Protein AF-0000000077139691 (afdb_homodimer)

Structure (mmCIF, N/CA/C/O backbone):
data_AF-0000000077139691-model_v1
#
loop_
_entity.id
_entity.type
_entity.pdbx_description
1 polymer 'Putative HTH-type transcriptional regulator, TetR family'
#
loop_
_atom_site.group_PDB
_atom_site.id
_atom_site.type_symbol
_atom_site.label_atom_id
_atom_site.label_alt_id
_atom_site.label_comp_id
_atom_site.label_asym_id
_atom_site.label_entity_id
_atom_site.label_seq_id
_atom_site.pdbx_PDB_ins_code
_atom_site.Cartn_x
_atom_site.Cartn_y
_atom_site.Cartn_z
_atom_site.occupancy
_atom_site.B_iso_or_equiv
_atom_site.auth_seq_id
_atom_site.auth_comp_id
_atom_site.auth_asym_id
_atom_site.auth_atom_id
_atom_site.pdbx_PDB_model_num
ATOM 1 N N . MET A 1 1 ? 83.125 44.219 -7.777 1 30.16 1 MET A N 1
ATOM 2 C CA . MET A 1 1 ? 81.688 44.406 -7.84 1 30.16 1 MET A CA 1
ATOM 3 C C . MET A 1 1 ? 81 43.281 -8.602 1 30.16 1 MET A C 1
ATOM 5 O O . MET A 1 1 ? 80.75 43.375 -9.805 1 30.16 1 MET A O 1
ATOM 9 N N . GLU A 1 2 ? 81.25 42 -8.273 1 33.84 2 GLU A N 1
ATOM 10 C CA . GLU A 1 2 ? 80.812 40.781 -8.922 1 33.84 2 GLU A CA 1
ATOM 11 C C . GLU A 1 2 ? 79.312 40.625 -8.828 1 33.84 2 GLU A C 1
ATOM 13 O O . GLU A 1 2 ? 78.75 40.75 -7.746 1 33.84 2 GLU A O 1
ATOM 18 N N . LYS A 1 3 ? 78.625 40.875 -9.93 1 38.94 3 LYS A N 1
ATOM 19 C CA . LYS A 1 3 ? 77.188 40.75 -10.133 1 38.94 3 LYS A CA 1
ATOM 20 C C . LYS A 1 3 ? 76.688 39.375 -9.711 1 38.94 3 LYS A C 1
ATOM 22 O O . LYS A 1 3 ? 77.125 38.344 -10.258 1 38.94 3 LYS A O 1
ATOM 27 N N . LYS A 1 4 ? 76.312 39.188 -8.484 1 38.56 4 LYS A N 1
ATOM 28 C CA . LYS A 1 4 ? 75.688 37.969 -7.996 1 38.56 4 LYS A CA 1
ATOM 29 C C . LYS A 1 4 ? 74.5 37.594 -8.906 1 38.56 4 LYS A C 1
ATOM 31 O O . LYS A 1 4 ? 73.562 38.375 -9.148 1 38.56 4 LYS A O 1
ATOM 36 N N . LYS A 1 5 ? 74.688 36.594 -9.75 1 39.34 5 LYS A N 1
ATOM 37 C CA . LYS A 1 5 ? 73.688 35.906 -10.578 1 39.34 5 LYS A CA 1
ATOM 38 C C . LYS A 1 5 ? 72.5 35.5 -9.75 1 39.34 5 LYS A C 1
ATOM 40 O O . LYS A 1 5 ? 72.625 34.781 -8.742 1 39.34 5 LYS A O 1
ATOM 45 N N . ARG A 1 6 ? 71.438 36.344 -9.75 1 39 6 ARG A N 1
ATOM 46 C CA . ARG A 1 6 ? 70.125 35.969 -9.18 1 39 6 ARG A CA 1
ATOM 47 C C . ARG A 1 6 ? 69.688 34.594 -9.672 1 39 6 ARG A C 1
ATOM 49 O O . ARG A 1 6 ? 69.5 34.406 -10.875 1 39 6 ARG A O 1
ATOM 56 N N . VAL A 1 7 ? 70.188 33.469 -9.094 1 42.66 7 VAL A N 1
ATOM 57 C CA . VAL A 1 7 ? 69.625 32.156 -9.406 1 42.66 7 VAL A CA 1
ATOM 58 C C . VAL A 1 7 ? 68.125 32.188 -9.352 1 42.66 7 VAL A C 1
ATOM 60 O O . VAL A 1 7 ? 67.5 32.562 -8.336 1 42.66 7 VAL A O 1
ATOM 63 N N . THR A 1 8 ? 67.438 32.469 -10.5 1 39.28 8 THR A N 1
ATOM 64 C CA . THR A 1 8 ? 66 32.344 -10.617 1 39.28 8 THR A CA 1
ATOM 65 C C . THR A 1 8 ? 65.5 31.016 -10.07 1 39.28 8 THR A C 1
ATOM 67 O O . THR A 1 8 ? 65.938 29.953 -10.523 1 39.28 8 THR A O 1
ATOM 70 N N . VAL A 1 9 ? 65.25 30.875 -8.781 1 44.97 9 VAL A N 1
ATOM 71 C CA . VAL A 1 9 ? 64.625 29.656 -8.242 1 44.97 9 VAL A CA 1
ATOM 72 C C . VAL A 1 9 ? 63.406 29.281 -9.078 1 44.97 9 VAL A C 1
ATOM 74 O O . VAL A 1 9 ? 62.562 30.125 -9.359 1 44.97 9 VAL A O 1
ATOM 77 N N . PRO A 1 10 ? 63.562 28.281 -10 1 41.09 10 PRO A N 1
ATOM 78 C CA . PRO A 1 10 ? 62.375 27.906 -10.781 1 41.09 10 PRO A CA 1
ATOM 79 C C . PRO A 1 10 ? 61.125 27.766 -9.938 1 41.09 10 PRO A C 1
ATOM 81 O O . PRO A 1 10 ? 61.219 27.375 -8.766 1 41.09 10 PRO A O 1
ATOM 84 N N . LYS A 1 11 ? 60.125 28.594 -10.141 1 46 11 LYS A N 1
ATOM 85 C CA . LYS A 1 11 ? 58.781 28.5 -9.539 1 46 11 LYS A CA 1
ATOM 86 C C . LYS A 1 11 ? 58.312 27.047 -9.508 1 46 11 LYS A C 1
ATOM 88 O O . LYS A 1 11 ? 58.344 26.344 -10.523 1 46 11 LYS A O 1
ATOM 93 N N . LYS A 1 12 ? 58.344 26.422 -8.375 1 42.91 12 LYS A N 1
ATOM 94 C CA . LYS A 1 12 ? 57.781 25.094 -8.164 1 42.91 12 LYS A CA 1
ATOM 95 C C . LYS A 1 12 ? 56.469 24.922 -8.938 1 42.91 12 LYS A C 1
ATOM 97 O O . LYS A 1 12 ? 55.625 25.797 -8.898 1 42.91 12 LYS A O 1
ATOM 102 N N . ALA A 1 13 ? 56.406 24.109 -9.953 1 43.88 13 ALA A N 1
ATOM 103 C CA . ALA A 1 13 ? 55.219 23.75 -10.734 1 43.88 13 ALA A CA 1
ATOM 104 C C . ALA A 1 13 ? 54.062 23.438 -9.82 1 43.88 13 ALA A C 1
ATOM 106 O O . ALA A 1 13 ? 54.25 22.922 -8.711 1 43.88 13 ALA A O 1
ATOM 107 N N . PRO A 1 14 ? 52.938 24.219 -9.859 1 41.66 14 PRO A N 1
ATOM 108 C CA . PRO A 1 14 ? 51.781 23.875 -9.031 1 41.66 14 PRO A CA 1
ATOM 109 C C . PRO A 1 14 ? 51.469 22.375 -9.008 1 41.66 14 PRO A C 1
ATOM 111 O O . PRO A 1 14 ? 51.656 21.703 -10.016 1 41.66 14 PRO A O 1
ATOM 114 N N . GLN A 1 15 ? 51.844 21.625 -7.945 1 44.5 15 GLN A N 1
ATOM 115 C CA . GLN A 1 15 ? 51.469 20.219 -7.777 1 44.5 15 GLN A CA 1
ATOM 116 C C . GLN A 1 15 ? 50.031 19.969 -8.25 1 44.5 15 GLN A C 1
ATOM 118 O O . GLN A 1 15 ? 49.188 20.859 -8.188 1 44.5 15 GLN A O 1
ATOM 123 N N . PRO A 1 16 ? 49.812 19.125 -9.25 1 43.75 16 PRO A N 1
ATOM 124 C CA . PRO A 1 16 ? 48.469 18.812 -9.734 1 43.75 16 PRO A CA 1
ATOM 125 C C . PRO A 1 16 ? 47.469 18.688 -8.602 1 43.75 16 PRO A C 1
ATOM 127 O O . PRO A 1 16 ? 47.844 18.344 -7.473 1 43.75 16 PRO A O 1
ATOM 130 N N . PRO A 1 17 ? 46.406 19.438 -8.602 1 43.22 17 PRO A N 1
ATOM 131 C CA . PRO A 1 17 ? 45.375 19.312 -7.559 1 43.22 17 PRO A CA 1
ATOM 132 C C . PRO A 1 17 ? 45.156 17.875 -7.113 1 43.22 17 PRO A C 1
ATOM 134 O O . PRO A 1 17 ? 45.375 16.938 -7.895 1 43.22 17 PRO A O 1
ATOM 137 N N . VAL A 1 18 ? 45.469 17.531 -5.875 1 41.06 18 VAL A N 1
ATOM 138 C CA . VAL A 1 18 ? 45.125 16.266 -5.227 1 41.06 18 VAL A CA 1
ATOM 139 C C . VAL A 1 18 ? 43.844 15.703 -5.832 1 41.06 18 VAL A C 1
ATOM 141 O O . VAL A 1 18 ? 42.906 16.453 -6.113 1 41.06 18 VAL A O 1
ATOM 144 N N . MET A 1 19 ? 43.906 14.695 -6.641 1 40.56 19 MET A N 1
ATOM 145 C CA . MET A 1 19 ? 42.781 13.93 -7.133 1 40.56 19 MET A CA 1
ATOM 146 C C . MET A 1 19 ? 41.656 13.914 -6.113 1 40.56 19 MET A C 1
ATOM 148 O O . MET A 1 19 ? 41.906 13.859 -4.906 1 40.56 19 MET A O 1
ATOM 152 N N . GLY A 1 20 ? 40.594 14.57 -6.324 1 41.22 20 GLY A N 1
ATOM 153 C CA . GLY A 1 20 ? 39.375 14.539 -5.516 1 41.22 20 GLY A CA 1
ATOM 154 C C . GLY A 1 20 ? 39.188 13.234 -4.77 1 41.22 20 GLY A C 1
ATOM 155 O O . GLY A 1 20 ? 39.5 12.164 -5.293 1 41.22 20 GLY A O 1
ATOM 156 N N . ARG A 1 21 ? 39.406 13.141 -3.469 1 46.78 21 ARG A N 1
ATOM 157 C CA . ARG A 1 21 ? 39.188 11.984 -2.609 1 46.78 21 ARG A CA 1
ATOM 158 C C . ARG A 1 21 ? 38.062 11.102 -3.156 1 46.78 21 ARG A C 1
ATOM 160 O O . ARG A 1 21 ? 36.938 11.578 -3.391 1 46.78 21 ARG A O 1
ATOM 167 N N . LYS A 1 22 ? 38.375 10.078 -3.861 1 48.34 22 LYS A N 1
ATOM 168 C CA . LYS A 1 22 ? 37.469 9.055 -4.328 1 48.34 22 LYS A CA 1
ATOM 169 C C . LYS A 1 22 ? 36.375 8.758 -3.279 1 48.34 22 LYS A C 1
ATOM 171 O O . LYS A 1 22 ? 36.656 8.766 -2.078 1 48.34 22 LYS A O 1
ATOM 176 N N . ARG A 1 23 ? 35.125 8.797 -3.623 1 60.03 23 ARG A N 1
ATOM 177 C CA . ARG A 1 23 ? 33.969 8.5 -2.805 1 60.03 23 ARG A CA 1
ATOM 178 C C . ARG A 1 23 ? 34.188 7.23 -1.984 1 60.03 23 ARG A C 1
ATOM 180 O O . ARG A 1 23 ? 34.5 6.172 -2.535 1 60.03 23 ARG A O 1
ATOM 187 N N . ASP A 1 24 ? 34.469 7.266 -0.656 1 66.25 24 ASP A N 1
ATOM 188 C CA . ASP A 1 24 ? 34.625 6.16 0.283 1 66.25 24 ASP A CA 1
ATOM 189 C C . ASP A 1 24 ? 33.281 5.469 0.539 1 66.25 24 ASP A C 1
ATOM 191 O O . ASP A 1 24 ? 32.406 6.051 1.155 1 66.25 24 ASP A O 1
ATOM 195 N N . PRO A 1 25 ? 32.969 4.277 -0.064 1 72.44 25 PRO A N 1
ATOM 196 C CA . PRO A 1 25 ? 31.719 3.537 0.136 1 72.44 25 PRO A CA 1
ATOM 197 C C . PRO A 1 25 ? 31.422 3.287 1.61 1 72.44 25 PRO A C 1
ATOM 199 O O . PRO A 1 25 ? 30.25 3.168 1.989 1 72.44 25 PRO A O 1
ATOM 202 N N . SER A 1 26 ? 32.375 3.287 2.355 1 85.5 26 SER A N 1
ATOM 203 C CA . SER A 1 26 ? 32.156 3.072 3.781 1 85.5 26 SER A CA 1
ATOM 204 C C . SER A 1 26 ? 31.422 4.254 4.414 1 85.5 26 SER A C 1
ATOM 206 O O . SER A 1 26 ? 30.547 4.07 5.258 1 85.5 26 SER A O 1
ATOM 208 N N . LEU A 1 27 ? 31.703 5.441 3.91 1 92.38 27 LEU A N 1
ATOM 209 C CA . LEU A 1 27 ? 31.062 6.629 4.453 1 92.38 27 LEU A CA 1
ATOM 210 C C . LEU A 1 27 ? 29.594 6.68 4.043 1 92.38 27 LEU A C 1
ATOM 212 O O . LEU A 1 27 ? 28.734 7.082 4.832 1 92.38 27 LEU A O 1
ATOM 216 N N . ASP A 1 28 ? 29.328 6.223 2.846 1 95.62 28 ASP A N 1
ATOM 217 C CA . ASP A 1 28 ? 27.938 6.191 2.385 1 95.62 28 ASP A CA 1
ATOM 218 C C . ASP A 1 28 ? 27.078 5.324 3.297 1 95.62 28 ASP A C 1
ATOM 220 O O . ASP A 1 28 ? 26 5.742 3.725 1 95.62 28 ASP A O 1
ATOM 224 N N . ALA A 1 29 ? 27.609 4.191 3.607 1 95.62 29 ALA A N 1
ATOM 225 C CA . ALA A 1 29 ? 26.875 3.27 4.469 1 95.62 29 ALA A CA 1
ATOM 226 C C . ALA A 1 29 ? 26.656 3.873 5.852 1 95.62 29 ALA A C 1
ATOM 228 O O . ALA A 1 29 ? 25.578 3.721 6.434 1 95.62 29 ALA A O 1
ATOM 229 N N . LEU A 1 30 ? 27.594 4.559 6.332 1 96.44 30 LEU A N 1
ATOM 230 C CA . LEU A 1 30 ? 27.484 5.191 7.641 1 96.44 30 LEU A CA 1
ATOM 231 C C . LEU A 1 30 ? 26.406 6.273 7.633 1 96.44 30 LEU A C 1
ATOM 233 O O . LEU A 1 30 ? 25.609 6.363 8.562 1 96.44 30 LEU A O 1
ATOM 237 N N . ILE A 1 31 ? 26.375 7.023 6.574 1 97.5 31 ILE A N 1
ATOM 238 C CA . ILE A 1 31 ? 25.422 8.117 6.453 1 97.5 31 ILE A CA 1
ATOM 239 C C . ILE A 1 31 ? 24.016 7.543 6.289 1 97.5 31 ILE A C 1
ATOM 241 O O . ILE A 1 31 ? 23.062 8.008 6.93 1 97.5 31 ILE A O 1
ATOM 245 N N . LEU A 1 32 ? 23.922 6.555 5.488 1 97.81 32 LEU A N 1
ATOM 246 C CA . LEU A 1 32 ? 22.625 5.938 5.246 1 97.81 32 LEU A CA 1
ATOM 247 C C . LEU A 1 32 ? 22.094 5.277 6.516 1 97.81 32 LEU A C 1
ATOM 249 O O . LEU A 1 32 ? 20.906 5.414 6.844 1 97.81 32 LEU A O 1
ATOM 253 N N . ASN A 1 33 ? 22.953 4.586 7.242 1 96.69 33 ASN A N 1
ATOM 254 C CA . ASN A 1 33 ? 22.547 3.967 8.5 1 96.69 33 ASN A CA 1
ATOM 255 C C . ASN A 1 33 ? 22.125 5.008 9.523 1 96.69 33 ASN A C 1
ATOM 257 O O . ASN A 1 33 ? 21.109 4.848 10.195 1 96.69 33 ASN A O 1
ATOM 261 N N . ALA A 1 34 ? 22.844 6.074 9.625 1 97.69 34 ALA A N 1
ATOM 262 C CA . ALA A 1 34 ? 22.516 7.164 10.539 1 97.69 34 ALA A CA 1
ATOM 263 C C . ALA A 1 34 ? 21.172 7.797 10.164 1 97.69 34 ALA A C 1
ATOM 265 O O . ALA A 1 34 ? 20.391 8.172 11.039 1 97.69 34 ALA A O 1
ATOM 266 N N . THR A 1 35 ? 20.938 7.949 8.906 1 98.12 35 THR A N 1
ATOM 267 C CA . THR A 1 35 ? 19.688 8.5 8.414 1 98.12 35 THR A CA 1
ATOM 268 C C . THR A 1 35 ? 18.5 7.637 8.875 1 98.12 35 THR A C 1
ATOM 270 O O . THR A 1 35 ? 17.516 8.156 9.383 1 98.12 35 THR A O 1
ATOM 273 N N . LEU A 1 36 ? 18.656 6.328 8.758 1 97.19 36 LEU A N 1
ATOM 274 C CA . LEU A 1 36 ? 17.594 5.414 9.172 1 97.19 36 LEU A CA 1
ATOM 275 C C . LEU A 1 36 ? 17.359 5.508 10.68 1 97.19 36 LEU A C 1
ATOM 277 O O . LEU A 1 36 ? 16.219 5.512 11.133 1 97.19 36 LEU A O 1
ATOM 281 N N . GLU A 1 37 ? 18.391 5.59 11.43 1 96.44 37 GLU A N 1
ATOM 282 C CA . GLU A 1 37 ? 18.281 5.727 12.883 1 96.44 37 GLU A CA 1
ATOM 283 C C . GLU A 1 37 ? 17.562 7.016 13.266 1 96.44 37 GLU A C 1
ATOM 285 O O . GLU A 1 37 ? 16.688 7.012 14.125 1 96.44 37 GLU A O 1
ATOM 290 N N . MET A 1 38 ? 17.891 8.078 12.617 1 97 38 MET A N 1
ATOM 291 C CA . MET A 1 38 ? 17.297 9.367 12.93 1 97 38 MET A CA 1
ATOM 292 C C . MET A 1 38 ? 15.836 9.422 12.477 1 97 38 MET A C 1
ATOM 294 O O . MET A 1 38 ? 15 10.07 13.117 1 97 38 MET A O 1
ATOM 298 N N . LEU A 1 39 ? 15.562 8.797 11.375 1 96.31 39 LEU A N 1
ATOM 299 C CA . LEU A 1 39 ? 14.172 8.688 10.945 1 96.31 39 LEU A CA 1
ATOM 300 C C . LEU A 1 39 ? 13.328 7.992 12 1 96.31 39 LEU A C 1
ATOM 302 O O . LEU A 1 39 ? 12.219 8.43 12.305 1 96.31 39 LEU A O 1
ATOM 306 N N . ALA A 1 40 ? 13.875 6.945 12.547 1 93.88 40 ALA A N 1
ATOM 307 C CA . ALA A 1 40 ? 13.156 6.16 13.555 1 93.88 40 ALA A CA 1
ATOM 308 C C . ALA A 1 40 ? 12.984 6.945 14.844 1 93.88 40 ALA A C 1
ATOM 310 O O . ALA A 1 40 ? 11.969 6.812 15.531 1 93.88 40 ALA A O 1
ATOM 311 N N . GLU A 1 41 ? 13.891 7.773 15.141 1 93.38 41 GLU A N 1
ATOM 312 C CA . GLU A 1 41 ? 13.914 8.461 16.438 1 93.38 41 GLU A CA 1
ATOM 313 C C . GLU A 1 41 ? 13.227 9.82 16.344 1 93.38 41 GLU A C 1
ATOM 315 O O . GLU A 1 41 ? 12.398 10.148 17.188 1 93.38 41 GLU A O 1
ATOM 320 N N . GLU A 1 42 ? 13.602 10.625 15.25 1 94.38 42 GLU A N 1
ATOM 321 C CA . GLU A 1 42 ? 13.18 12.016 15.172 1 94.38 42 GLU A CA 1
ATOM 322 C C . GLU A 1 42 ? 12.211 12.234 14.016 1 94.38 42 GLU A C 1
ATOM 324 O O . GLU A 1 42 ? 11.492 13.242 13.977 1 94.38 42 GLU A O 1
ATOM 329 N N . GLY A 1 43 ? 12.227 11.352 13.141 1 95.19 43 GLY A N 1
ATOM 330 C CA . GLY A 1 43 ? 11.391 11.516 11.961 1 95.19 43 GLY A CA 1
ATOM 331 C C . GLY A 1 43 ? 11.992 12.445 10.93 1 95.19 43 GLY A C 1
ATOM 332 O O . GLY A 1 43 ? 12.914 13.203 11.234 1 95.19 43 GLY A O 1
ATOM 333 N N . PHE A 1 44 ? 11.508 12.367 9.758 1 96.75 44 PHE A N 1
ATOM 334 C CA . PHE A 1 44 ? 11.93 13.18 8.625 1 96.75 44 PHE A CA 1
ATOM 335 C C . PHE A 1 44 ? 11.852 14.664 8.953 1 96.75 44 PHE A C 1
ATOM 337 O O . PHE A 1 44 ? 12.742 15.438 8.602 1 96.75 44 PHE A O 1
ATOM 344 N N . ASP A 1 45 ? 10.875 15.055 9.602 1 94.5 45 ASP A N 1
ATOM 345 C CA . ASP A 1 45 ? 10.641 16.469 9.883 1 94.5 45 ASP A CA 1
ATOM 346 C C . ASP A 1 45 ? 11.602 16.969 10.961 1 94.5 45 ASP A C 1
ATOM 348 O O . ASP A 1 45 ? 11.969 18.156 10.961 1 94.5 45 ASP A O 1
ATOM 352 N N . GLY A 1 46 ? 12.008 16.125 11.805 1 95.5 46 GLY A N 1
ATOM 353 C CA . GLY A 1 46 ? 12.852 16.531 12.922 1 95.5 46 GLY A CA 1
ATOM 354 C C . GLY A 1 46 ? 14.336 16.406 12.633 1 95.5 46 GLY A C 1
ATOM 355 O O . GLY A 1 46 ? 15.164 16.969 13.344 1 95.5 46 GLY A O 1
ATOM 356 N N . MET A 1 47 ? 14.625 15.719 11.617 1 97 47 MET A N 1
ATOM 357 C CA . MET A 1 47 ? 16.031 15.484 11.328 1 97 47 MET A CA 1
ATOM 358 C C . MET A 1 47 ? 16.516 16.438 10.234 1 97 47 MET A C 1
ATOM 360 O O . MET A 1 47 ? 15.727 16.922 9.43 1 97 47 MET A O 1
ATOM 364 N N . THR A 1 48 ? 17.875 16.688 10.266 1 96.75 48 THR A N 1
ATOM 365 C CA . THR A 1 48 ? 18.5 17.469 9.211 1 96.75 48 THR A CA 1
ATOM 366 C C . THR A 1 48 ? 19.766 16.781 8.711 1 96.75 48 THR A C 1
ATOM 368 O O . THR A 1 48 ? 20.344 15.938 9.398 1 96.75 48 THR A O 1
ATOM 371 N N . MET A 1 49 ? 20.125 17.188 7.523 1 97 49 MET A N 1
ATOM 372 C CA . MET A 1 49 ? 21.359 16.625 6.965 1 97 49 MET A CA 1
ATOM 373 C C . MET A 1 49 ? 22.578 17.031 7.789 1 97 49 MET A C 1
ATOM 375 O O . MET A 1 49 ? 23.531 16.266 7.918 1 97 49 MET A O 1
ATOM 379 N N . ASP A 1 50 ? 22.531 18.188 8.422 1 96.62 50 ASP A N 1
ATOM 380 C CA . ASP A 1 50 ? 23.625 18.641 9.289 1 96.62 50 ASP A CA 1
ATOM 381 C C . ASP A 1 50 ? 23.75 17.734 10.516 1 96.62 50 ASP A C 1
ATOM 383 O O . ASP A 1 50 ? 24.859 17.375 10.914 1 96.62 50 ASP A O 1
ATOM 387 N N . GLN A 1 51 ? 22.703 17.438 11.102 1 97.12 51 GLN A N 1
ATOM 388 C CA . GLN A 1 51 ? 22.688 16.547 12.258 1 97.12 51 GLN A CA 1
ATOM 389 C C . GLN A 1 51 ? 23.234 15.164 11.898 1 97.12 51 GLN A C 1
ATOM 391 O O . GLN A 1 51 ? 23.984 14.57 12.68 1 97.12 51 GLN A O 1
ATOM 396 N N . ILE A 1 52 ? 22.859 14.688 10.68 1 97.44 52 ILE A N 1
ATOM 397 C CA . ILE A 1 52 ? 23.328 13.391 10.219 1 97.44 52 ILE A CA 1
ATOM 398 C C . ILE A 1 52 ? 24.844 13.43 10.031 1 97.44 52 ILE A C 1
ATOM 400 O O . ILE A 1 52 ? 25.562 12.516 10.461 1 97.44 52 ILE A O 1
ATOM 404 N N . ALA A 1 53 ? 25.312 14.461 9.414 1 96.94 53 ALA A N 1
ATOM 405 C CA . ALA A 1 53 ? 26.75 14.633 9.211 1 96.94 53 ALA A CA 1
ATOM 406 C C . ALA A 1 53 ? 27.5 14.633 10.539 1 96.94 53 ALA A C 1
ATOM 408 O O . ALA A 1 53 ? 28.516 13.953 10.688 1 96.94 53 ALA A O 1
ATOM 409 N N . THR A 1 54 ? 26.984 15.328 11.484 1 97 54 THR A N 1
ATOM 410 C CA . THR A 1 54 ? 27.578 15.414 12.812 1 97 54 THR A CA 1
ATOM 411 C C . THR A 1 54 ? 27.578 14.047 13.484 1 97 54 THR A C 1
ATOM 413 O O . THR A 1 54 ? 28.594 13.641 14.062 1 97 54 THR A O 1
ATOM 416 N N . LYS A 1 55 ? 26.562 13.383 13.383 1 96.31 55 LYS A N 1
ATOM 417 C CA . LYS A 1 55 ? 26.422 12.07 14.008 1 96.31 55 LYS A CA 1
ATOM 418 C C . LYS A 1 55 ? 27.453 11.094 13.461 1 96.31 55 LYS A C 1
ATOM 420 O O . LYS A 1 55 ? 27.969 10.242 14.195 1 96.31 55 LYS A O 1
ATOM 425 N N . VAL A 1 56 ? 27.703 11.242 12.18 1 96.38 56 VAL A N 1
ATOM 426 C CA . VAL A 1 56 ? 28.609 10.32 11.516 1 96.38 56 VAL A CA 1
ATOM 427 C C . VAL A 1 56 ? 30.047 10.844 11.633 1 96.38 56 VAL A C 1
ATOM 429 O O . VAL A 1 56 ? 31 10.117 11.359 1 96.38 56 VAL A O 1
ATOM 432 N N . GLY A 1 57 ? 30.203 12.055 12.062 1 95.5 57 GLY A N 1
ATOM 433 C CA . GLY A 1 57 ? 31.531 12.648 12.211 1 95.5 57 GLY A CA 1
ATOM 434 C C . GLY A 1 57 ? 32.156 13.078 10.891 1 95.5 57 GLY A C 1
ATOM 435 O O . GLY A 1 57 ? 33.344 12.883 10.664 1 95.5 57 GLY A O 1
ATOM 436 N N . THR A 1 58 ? 31.312 13.523 10.008 1 94.56 58 THR A N 1
ATOM 437 C CA . THR A 1 58 ? 31.797 14.031 8.727 1 94.56 58 THR A CA 1
ATOM 438 C C . THR A 1 58 ? 31.328 15.469 8.508 1 94.56 58 THR A C 1
ATOM 440 O O . THR A 1 58 ? 30.531 15.992 9.273 1 94.56 58 THR A O 1
ATOM 443 N N . GLY A 1 59 ? 31.938 16.141 7.586 1 92.5 59 GLY A N 1
ATOM 444 C CA . GLY A 1 59 ? 31.531 17.5 7.254 1 92.5 59 GLY A CA 1
ATOM 445 C C . GLY A 1 59 ? 30.234 17.562 6.469 1 92.5 59 GLY A C 1
ATOM 446 O O . GLY A 1 59 ? 29.906 16.656 5.715 1 92.5 59 GLY A O 1
ATOM 447 N N . LYS A 1 60 ? 29.547 18.688 6.617 1 92.75 60 LYS A N 1
ATOM 448 C CA . LYS A 1 60 ? 28.297 18.922 5.914 1 92.75 60 LYS A CA 1
ATOM 449 C C . LYS A 1 60 ? 28.5 18.891 4.402 1 92.75 60 LYS A C 1
ATOM 451 O O . LYS A 1 60 ? 27.672 18.344 3.67 1 92.75 60 LYS A O 1
ATOM 456 N N . ALA A 1 61 ? 29.594 19.406 4.008 1 93.31 61 ALA A N 1
ATOM 457 C CA . ALA A 1 61 ? 29.891 19.469 2.576 1 93.31 61 ALA A CA 1
ATOM 458 C C . ALA A 1 61 ? 30 18.062 1.974 1 93.31 61 ALA A C 1
ATOM 460 O O . ALA A 1 61 ? 29.531 17.828 0.854 1 93.31 61 ALA A O 1
ATOM 461 N N . ALA A 1 62 ? 30.562 17.219 2.693 1 92.88 62 ALA A N 1
ATOM 462 C CA . ALA A 1 62 ? 30.719 15.836 2.229 1 92.88 62 ALA A CA 1
ATOM 463 C C . ALA A 1 62 ? 29.359 15.164 2.051 1 92.88 62 ALA A C 1
ATOM 465 O O . ALA A 1 62 ? 29.141 14.438 1.076 1 92.88 62 ALA A O 1
ATOM 466 N N . CYS A 1 63 ? 28.438 15.422 2.93 1 94.94 63 CYS A N 1
ATOM 467 C CA . CYS A 1 63 ? 27.078 14.867 2.867 1 94.94 63 CYS A CA 1
ATOM 468 C C . CYS A 1 63 ? 26.312 15.453 1.695 1 94.94 63 CYS A C 1
ATOM 470 O O . CYS A 1 63 ? 25.688 14.719 0.923 1 94.94 63 CYS A O 1
ATOM 472 N N . TYR A 1 64 ? 26.406 16.75 1.46 1 95.06 64 TYR A N 1
ATOM 473 C CA . TYR A 1 64 ? 25.641 17.438 0.435 1 95.06 64 TYR A CA 1
ATOM 474 C C . TYR A 1 64 ? 26.188 17.141 -0.955 1 95.06 64 TYR A C 1
ATOM 476 O O . TYR A 1 64 ? 25.453 17.172 -1.941 1 95.06 64 TYR A O 1
ATOM 484 N N . ARG A 1 65 ? 27.484 16.828 -1.02 1 94.62 65 ARG A N 1
ATOM 485 C CA . ARG A 1 65 ? 28.062 16.406 -2.289 1 94.62 65 ARG A CA 1
ATOM 486 C C . ARG A 1 65 ? 27.5 15.07 -2.744 1 94.62 65 ARG A C 1
ATOM 488 O O . ARG A 1 65 ? 27.297 14.844 -3.939 1 94.62 65 ARG A O 1
ATOM 495 N N . ARG A 1 66 ? 27.203 14.289 -1.752 1 95.19 66 ARG A N 1
ATOM 496 C CA . ARG A 1 66 ? 26.703 12.953 -2.037 1 95.19 66 ARG A CA 1
ATOM 497 C C . ARG A 1 66 ? 25.188 12.984 -2.287 1 95.19 66 ARG A C 1
ATOM 499 O O . ARG A 1 66 ? 24.688 12.32 -3.193 1 95.19 66 ARG A O 1
ATOM 506 N N . TRP A 1 67 ? 24.484 13.703 -1.456 1 97.06 67 TRP A N 1
ATOM 507 C CA . TRP A 1 67 ? 23.047 13.859 -1.559 1 97.06 67 TRP A CA 1
ATOM 508 C C . TRP A 1 67 ? 22.656 15.336 -1.564 1 97.06 67 TRP A C 1
ATOM 510 O O . TRP A 1 67 ? 22.734 16 -0.534 1 97.06 67 TRP A O 1
ATOM 520 N N . PRO A 1 68 ? 22.141 15.75 -2.682 1 95.19 68 PRO A N 1
ATOM 521 C CA . PRO A 1 68 ? 21.844 17.172 -2.816 1 95.19 68 PRO A CA 1
ATOM 522 C C . PRO A 1 68 ? 20.625 17.609 -2.004 1 95.19 68 PRO A C 1
ATOM 524 O O . PRO A 1 68 ? 20.391 18.797 -1.826 1 95.19 68 PRO A O 1
ATOM 527 N N . SER A 1 69 ? 19.859 16.625 -1.538 1 95.75 69 SER A N 1
ATOM 528 C CA . SER A 1 69 ? 18.688 16.969 -0.737 1 95.75 69 SER A CA 1
ATOM 529 C C . SER A 1 69 ? 18.391 15.891 0.303 1 95.75 69 SER A C 1
ATOM 531 O O . SER A 1 69 ? 18.797 14.734 0.142 1 95.75 69 SER A O 1
ATOM 533 N N . LYS A 1 70 ? 17.719 16.312 1.335 1 96.88 70 LYS A N 1
ATOM 534 C CA . LYS A 1 70 ? 17.25 15.422 2.396 1 96.88 70 LYS A CA 1
ATOM 535 C C . LYS A 1 70 ? 16.375 14.312 1.837 1 96.88 70 LYS A C 1
ATOM 537 O O . LYS A 1 70 ? 16.484 13.156 2.254 1 96.88 70 LYS A O 1
ATOM 542 N N . VAL A 1 71 ? 15.547 14.641 0.845 1 96.81 71 VAL A N 1
ATOM 543 C CA . VAL A 1 71 ? 14.617 13.688 0.243 1 96.81 71 VAL A CA 1
ATOM 544 C C . VAL A 1 71 ? 15.391 12.609 -0.503 1 96.81 71 VAL A C 1
ATOM 546 O O . VAL A 1 71 ? 15.109 11.422 -0.357 1 96.81 71 VAL A O 1
ATOM 549 N N . LYS A 1 72 ? 16.328 12.992 -1.228 1 96.94 72 LYS A N 1
ATOM 550 C CA . LYS A 1 72 ? 17.141 12.031 -1.959 1 96.94 72 LYS A CA 1
ATOM 551 C C . LYS A 1 72 ? 17.922 11.125 -1.003 1 96.94 72 LYS A C 1
ATOM 553 O O . LYS A 1 72 ? 18.031 9.922 -1.237 1 96.94 72 LYS A O 1
ATOM 558 N N . LEU A 1 73 ? 18.438 11.727 0.058 1 97.69 73 LEU A N 1
ATOM 559 C CA . LEU A 1 73 ? 19.156 10.953 1.069 1 97.69 73 LEU A CA 1
ATOM 560 C C . LEU A 1 73 ? 18.234 9.914 1.7 1 97.69 73 LEU A C 1
ATOM 562 O O . LEU A 1 73 ? 18.594 8.742 1.806 1 97.69 73 LEU A O 1
ATOM 566 N N . VAL A 1 74 ? 17.062 10.289 2.062 1 98 74 VAL A N 1
ATOM 567 C CA . VAL A 1 74 ? 16.109 9.391 2.709 1 98 74 VAL A CA 1
ATOM 568 C C . VAL A 1 74 ? 15.695 8.289 1.738 1 98 74 VAL A C 1
ATOM 570 O O . VAL A 1 74 ? 15.633 7.113 2.113 1 98 74 VAL A O 1
ATOM 573 N N . LYS A 1 75 ? 15.391 8.68 0.518 1 97.19 75 LYS A N 1
ATOM 574 C CA . LYS A 1 75 ? 15.055 7.68 -0.493 1 97.19 75 LYS A CA 1
ATOM 575 C C . LYS A 1 75 ? 16.141 6.613 -0.596 1 97.19 75 LYS A C 1
ATOM 577 O O . LYS A 1 75 ? 15.852 5.418 -0.556 1 97.19 75 LYS A O 1
ATOM 582 N N . ASP A 1 76 ? 17.344 7.031 -0.72 1 97.31 76 ASP A N 1
ATOM 583 C CA . ASP A 1 76 ? 18.453 6.094 -0.865 1 97.31 76 ASP A CA 1
ATOM 584 C C . ASP A 1 76 ? 18.656 5.281 0.412 1 97.31 76 ASP A C 1
ATOM 586 O O . ASP A 1 76 ? 19.047 4.113 0.355 1 97.31 76 ASP A O 1
ATOM 590 N N . ALA A 1 77 ? 18.422 5.891 1.552 1 97.62 77 ALA A N 1
ATOM 591 C CA . ALA A 1 77 ? 18.5 5.16 2.812 1 97.62 77 ALA A CA 1
ATOM 592 C C . ALA A 1 77 ? 17.484 4.031 2.854 1 97.62 77 ALA A C 1
ATOM 594 O O . ALA A 1 77 ? 17.781 2.928 3.318 1 97.62 77 ALA A O 1
ATOM 595 N N . LEU A 1 78 ? 16.328 4.273 2.348 1 96.12 78 LEU A N 1
ATOM 596 C CA . LEU A 1 78 ? 15.281 3.256 2.307 1 96.12 78 LEU A CA 1
ATOM 597 C C . LEU A 1 78 ? 15.656 2.127 1.353 1 96.12 78 LEU A C 1
ATOM 599 O O . LEU A 1 78 ? 15.445 0.953 1.661 1 96.12 78 LEU A O 1
ATOM 603 N N . ILE A 1 79 ? 16.156 2.502 0.218 1 95.44 79 ILE A N 1
ATOM 604 C CA . ILE A 1 79 ? 16.625 1.503 -0.737 1 95.44 79 ILE A CA 1
ATOM 605 C C . ILE A 1 79 ? 17.719 0.646 -0.096 1 95.44 79 ILE A C 1
ATOM 607 O O . ILE A 1 79 ? 17.703 -0.582 -0.212 1 95.44 79 ILE A O 1
ATOM 611 N N . TRP A 1 80 ? 18.594 1.295 0.593 1 93.94 80 TRP A N 1
ATOM 612 C CA . TRP A 1 80 ? 19.703 0.621 1.269 1 93.94 80 TRP A CA 1
ATOM 613 C C . TRP A 1 80 ? 19.188 -0.308 2.363 1 93.94 80 TRP A C 1
ATOM 615 O O . TRP A 1 80 ? 19.688 -1.42 2.531 1 93.94 80 TRP A O 1
ATOM 625 N N . MET A 1 81 ? 18.203 0.082 3.076 1 91.69 81 MET A N 1
ATOM 626 C CA . MET A 1 81 ? 17.594 -0.745 4.105 1 91.69 81 MET A CA 1
ATOM 627 C C . MET A 1 81 ? 17.047 -2.037 3.508 1 91.69 81 MET A C 1
ATOM 629 O O . MET A 1 81 ? 17.266 -3.121 4.055 1 91.69 81 MET A O 1
ATOM 633 N N . ASN A 1 82 ? 16.359 -1.919 2.381 1 90.25 82 ASN A N 1
ATOM 634 C CA . ASN A 1 82 ? 15.812 -3.088 1.702 1 90.25 82 ASN A CA 1
ATOM 635 C C . ASN A 1 82 ? 16.922 -3.992 1.162 1 90.25 82 ASN A C 1
ATOM 637 O O . ASN A 1 82 ? 16.812 -5.219 1.23 1 90.25 82 ASN A O 1
ATOM 641 N N . ARG A 1 83 ? 17.953 -3.406 0.706 1 89.69 83 ARG A N 1
ATOM 642 C CA . ARG A 1 83 ? 19.078 -4.184 0.193 1 89.69 83 ARG A CA 1
ATOM 643 C C . ARG A 1 83 ? 19.734 -4.996 1.305 1 89.69 83 ARG A C 1
ATOM 645 O O . ARG A 1 83 ? 20.094 -6.156 1.101 1 89.69 83 ARG A O 1
ATOM 652 N N . ASN A 1 84 ? 19.875 -4.367 2.375 1 86.12 84 ASN A N 1
ATOM 653 C CA . ASN A 1 84 ? 20.531 -5.023 3.496 1 86.12 84 ASN A CA 1
ATOM 654 C C . ASN A 1 84 ? 19.688 -6.156 4.066 1 86.12 84 ASN A C 1
ATOM 656 O O . ASN A 1 84 ? 20.219 -7.09 4.668 1 86.12 84 ASN A O 1
ATOM 660 N N . GLN A 1 85 ? 18.453 -6.086 3.861 1 83.88 85 GLN A N 1
ATOM 661 C CA . GLN A 1 85 ? 17.578 -7.164 4.305 1 83.88 85 GLN A CA 1
ATOM 662 C C . GLN A 1 85 ? 17.703 -8.383 3.398 1 83.88 85 GLN A C 1
ATOM 664 O O . GLN A 1 85 ? 17.516 -9.516 3.846 1 83.88 85 GLN A O 1
ATOM 669 N N . LEU A 1 86 ? 18 -8.203 2.066 1 83.81 86 LEU A N 1
ATOM 670 C CA . LEU A 1 86 ? 18.062 -9.25 1.055 1 83.81 86 LEU A CA 1
ATOM 671 C C . LEU A 1 86 ? 19.484 -9.766 0.883 1 83.81 86 LEU A C 1
ATOM 673 O O . LEU A 1 86 ? 19.688 -10.859 0.363 1 83.81 86 LEU A O 1
ATOM 677 N N . GLU A 1 87 ? 20.391 -9.922 1.755 1 74.75 87 GLU A N 1
ATOM 678 C CA . GLU A 1 87 ? 21.75 -10.359 1.443 1 74.75 87 GLU A CA 1
ATOM 679 C C . GLU A 1 87 ? 21.891 -10.695 -0.038 1 74.75 87 GLU A C 1
ATOM 681 O O . GLU A 1 87 ? 22.031 -11.867 -0.404 1 74.75 87 GLU A O 1
ATOM 686 N N . LEU A 1 88 ? 21.938 -9.789 -0.956 1 71.06 88 LEU A N 1
ATOM 687 C CA . LEU A 1 88 ? 21.859 -9.914 -2.406 1 71.06 88 LEU A CA 1
ATOM 688 C C . LEU A 1 88 ? 22.984 -10.797 -2.941 1 71.06 88 LEU A C 1
ATOM 690 O O . LEU A 1 88 ? 22.859 -11.383 -4.016 1 71.06 88 LEU A O 1
ATOM 694 N N . GLU A 1 89 ? 23.984 -10.812 -2.203 1 73.44 89 GLU A N 1
ATOM 695 C CA . GLU A 1 89 ? 25.125 -11.602 -2.645 1 73.44 89 GLU A CA 1
ATOM 696 C C . GLU A 1 89 ? 24.859 -13.094 -2.486 1 73.44 89 GLU A C 1
ATOM 698 O O . GLU A 1 89 ? 25.578 -13.922 -3.064 1 73.44 89 GLU A O 1
ATOM 703 N N . LYS A 1 90 ? 23.797 -13.391 -1.902 1 84.5 90 LYS A N 1
ATOM 704 C CA . LYS A 1 90 ? 23.516 -14.805 -1.658 1 84.5 90 LYS A CA 1
ATOM 705 C C . LYS A 1 90 ? 22.062 -15.125 -1.952 1 84.5 90 LYS A C 1
ATOM 707 O O . LYS A 1 90 ? 21.328 -15.586 -1.071 1 84.5 90 LYS A O 1
ATOM 712 N N . ILE A 1 91 ? 21.719 -14.93 -3.229 1 90.56 91 ILE A N 1
ATOM 713 C CA . ILE A 1 91 ? 20.359 -15.305 -3.6 1 90.56 91 ILE A CA 1
ATOM 714 C C . ILE A 1 91 ? 20.203 -16.828 -3.551 1 90.56 91 ILE A C 1
ATOM 716 O O . ILE A 1 91 ? 20.969 -17.547 -4.191 1 90.56 91 ILE A O 1
ATOM 720 N N . PRO A 1 92 ? 19.297 -17.328 -2.834 1 93.19 92 PRO A N 1
ATOM 721 C CA . PRO A 1 92 ? 19.156 -18.781 -2.686 1 93.19 92 PRO A CA 1
ATOM 722 C C . PRO A 1 92 ? 18.812 -19.484 -4 1 93.19 92 PRO A C 1
ATOM 724 O O . PRO A 1 92 ? 18.172 -18.875 -4.871 1 93.19 92 PRO A O 1
ATOM 727 N N . ASP A 1 93 ? 19.266 -20.656 -4.125 1 94.44 93 ASP A N 1
ATOM 728 C CA . ASP A 1 93 ? 18.969 -21.547 -5.242 1 94.44 93 ASP A CA 1
ATOM 729 C C . ASP A 1 93 ? 18.828 -23 -4.77 1 94.44 93 ASP A C 1
ATOM 731 O O . ASP A 1 93 ? 19.719 -23.812 -5 1 94.44 93 ASP A O 1
ATOM 735 N N . THR A 1 94 ? 17.703 -23.297 -4.27 1 95.44 94 THR A N 1
ATOM 736 C CA . THR A 1 94 ? 17.484 -24.594 -3.627 1 95.44 94 THR A CA 1
ATOM 737 C C . THR A 1 94 ? 16.922 -25.609 -4.625 1 95.44 94 THR A C 1
ATOM 739 O O . THR A 1 94 ? 16.797 -26.781 -4.309 1 95.44 94 THR A O 1
ATOM 742 N N . GLY A 1 95 ? 16.594 -25.172 -5.78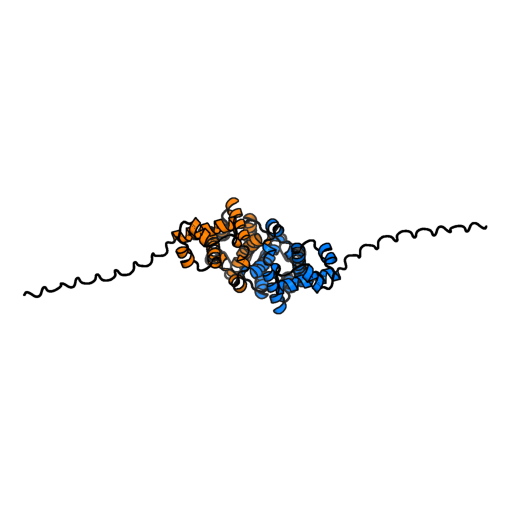1 1 96.44 95 GLY A N 1
ATOM 743 C CA . GLY A 1 95 ? 15.953 -26.031 -6.766 1 96.44 95 GLY A CA 1
ATOM 744 C C . GLY A 1 95 ? 14.438 -26 -6.688 1 96.44 95 GLY A C 1
ATOM 745 O O . GLY A 1 95 ? 13.758 -26.641 -7.492 1 96.44 95 GLY A O 1
ATOM 746 N N . SER A 1 96 ? 13.93 -25.25 -5.719 1 97.62 96 SER A N 1
ATOM 747 C CA . SER A 1 96 ? 12.5 -25.047 -5.52 1 97.62 96 SER A CA 1
ATOM 748 C C . SER A 1 96 ? 12.164 -23.578 -5.328 1 97.62 96 SER A C 1
ATOM 750 O O . SER A 1 96 ? 12.695 -22.922 -4.426 1 97.62 96 SER A O 1
ATOM 752 N N . LEU A 1 97 ? 11.305 -23.062 -6.148 1 97.69 97 LEU A N 1
ATOM 753 C CA . LEU A 1 97 ? 10.938 -21.656 -6.078 1 97.69 97 LEU A CA 1
ATOM 754 C C . LEU A 1 97 ? 10.352 -21.312 -4.711 1 97.69 97 LEU A C 1
ATOM 756 O O . LEU A 1 97 ? 10.711 -20.297 -4.113 1 97.69 97 LEU A O 1
ATOM 760 N N . ARG A 1 98 ? 9.43 -22.125 -4.246 1 96.94 98 ARG A N 1
ATOM 761 C CA . ARG A 1 98 ? 8.844 -21.891 -2.93 1 96.94 98 ARG A CA 1
ATOM 762 C C . ARG A 1 98 ? 9.922 -21.797 -1.858 1 96.94 98 ARG A C 1
ATOM 764 O O . ARG A 1 98 ? 9.914 -20.875 -1.041 1 96.94 98 ARG A O 1
ATOM 771 N N . ASN A 1 99 ? 10.844 -22.766 -1.899 1 96.25 99 ASN A N 1
ATOM 772 C CA . ASN A 1 99 ? 11.906 -22.766 -0.90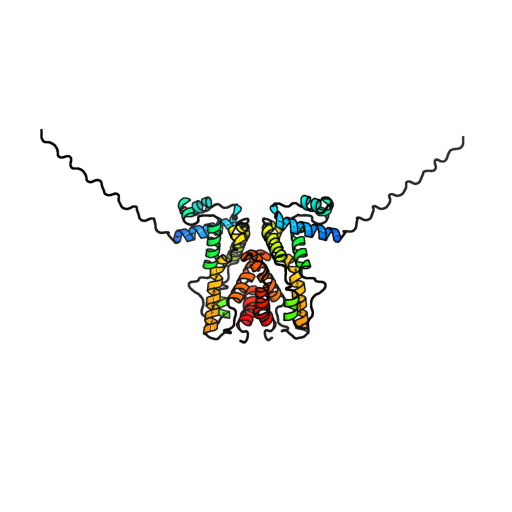2 1 96.25 99 ASN A CA 1
ATOM 773 C C . ASN A 1 99 ? 12.805 -21.547 -1.051 1 96.25 99 ASN A C 1
ATOM 775 O O . ASN A 1 99 ? 13.297 -21 -0.058 1 96.25 99 ASN A O 1
ATOM 779 N N . ASP A 1 100 ? 13.016 -21.141 -2.24 1 96.12 100 ASP A N 1
ATOM 780 C CA . ASP A 1 100 ? 13.797 -19.938 -2.48 1 96.12 100 ASP A CA 1
ATOM 781 C C . ASP A 1 100 ? 13.094 -18.703 -1.92 1 96.12 100 ASP A C 1
ATOM 783 O O . ASP A 1 100 ? 13.727 -17.859 -1.272 1 96.12 100 ASP A O 1
ATOM 787 N N . PHE A 1 101 ? 11.75 -18.547 -2.174 1 95.75 101 PHE A N 1
ATOM 788 C CA . PHE A 1 101 ? 10.984 -17.453 -1.599 1 95.75 101 PHE A CA 1
ATOM 789 C C . PHE A 1 101 ? 11.094 -17.453 -0.079 1 95.75 101 PHE A C 1
ATOM 791 O O . PHE A 1 101 ? 11.312 -16.406 0.534 1 95.75 101 PHE A O 1
ATOM 798 N N . LEU A 1 102 ? 10.984 -18.625 0.528 1 93.56 102 LEU A N 1
ATOM 799 C CA . LEU A 1 102 ? 11 -18.734 1.982 1 93.56 102 LEU A CA 1
ATOM 800 C C . LEU A 1 102 ? 12.375 -18.406 2.543 1 93.56 102 LEU A C 1
ATOM 802 O O . LEU A 1 102 ? 12.484 -17.844 3.637 1 93.56 102 LEU A O 1
ATOM 806 N N . ALA A 1 103 ? 13.391 -18.672 1.811 1 91.5 103 ALA A N 1
ATOM 807 C CA . ALA A 1 103 ? 14.766 -18.438 2.252 1 91.5 103 ALA A CA 1
ATOM 808 C C . ALA A 1 103 ? 15.062 -16.938 2.348 1 91.5 103 ALA A C 1
ATOM 810 O O . ALA A 1 103 ? 15.891 -16.516 3.152 1 91.5 103 ALA A O 1
ATOM 811 N N . ILE A 1 104 ? 14.344 -16.172 1.563 1 89.69 104 ILE A N 1
ATOM 812 C CA . ILE A 1 104 ? 14.641 -14.742 1.61 1 89.69 104 ILE A CA 1
ATOM 813 C C . ILE A 1 104 ? 13.719 -14.047 2.613 1 89.69 104 ILE A C 1
ATOM 815 O O . ILE A 1 104 ? 13.961 -12.906 3.006 1 89.69 104 ILE A O 1
ATOM 819 N N . LEU A 1 105 ? 12.594 -14.641 2.941 1 84 105 LEU A N 1
ATOM 820 C CA . LEU A 1 105 ? 11.719 -14.109 3.979 1 84 105 LEU A CA 1
ATOM 821 C C . LEU A 1 105 ? 12.383 -14.195 5.348 1 84 105 LEU A C 1
ATOM 823 O O . LEU A 1 105 ? 11.773 -13.844 6.363 1 84 105 LEU A O 1
ATOM 827 N N . LYS A 1 106 ? 13.57 -14.148 5.57 1 71.12 106 LYS A N 1
ATOM 828 C CA . LYS A 1 106 ? 14.289 -14.398 6.816 1 71.12 106 LYS A CA 1
ATOM 829 C C . LYS A 1 106 ? 13.695 -13.586 7.965 1 71.12 106 LYS A C 1
ATOM 831 O O . LYS A 1 106 ? 13.25 -12.453 7.766 1 71.12 106 LYS A O 1
ATOM 836 N N . PRO A 1 107 ? 13.711 -14.328 8.938 1 61.03 107 PRO A N 1
ATOM 837 C CA . PRO A 1 107 ? 13.156 -13.789 10.18 1 61.03 107 PRO A CA 1
ATOM 838 C C . PRO A 1 107 ? 13.891 -12.539 10.656 1 61.03 107 PRO A C 1
ATOM 840 O O . PRO A 1 107 ? 15.117 -12.492 10.633 1 61.03 107 PRO A O 1
ATOM 843 N N . HIS A 1 108 ? 13.102 -11.5 10.648 1 69.25 108 HIS A N 1
ATOM 844 C CA . HIS A 1 108 ? 13.594 -10.359 11.414 1 69.25 108 HIS A CA 1
ATOM 845 C C . HIS A 1 108 ? 13.273 -10.508 12.898 1 69.25 108 HIS A C 1
ATOM 847 O O . HIS A 1 108 ? 12.258 -11.109 13.258 1 69.25 108 HIS A O 1
ATOM 853 N N . SER A 1 109 ? 14.328 -10.172 13.672 1 76.19 109 SER A N 1
ATOM 854 C CA . SER A 1 109 ? 13.953 -10.023 15.07 1 76.19 109 SER A CA 1
ATOM 855 C C . SER A 1 109 ? 12.805 -9.031 15.234 1 76.19 109 SER A C 1
ATOM 857 O O . SER A 1 109 ? 12.547 -8.219 14.336 1 76.19 109 SER A O 1
ATOM 859 N N . MET A 1 110 ? 12.078 -9.297 16.219 1 77.94 110 MET A N 1
ATOM 860 C CA . MET A 1 110 ? 11.016 -8.352 16.547 1 77.94 110 MET A CA 1
ATOM 861 C C . MET A 1 110 ? 11.547 -6.93 16.609 1 77.94 110 MET A C 1
ATOM 863 O O . MET A 1 110 ? 10.875 -5.988 16.203 1 77.94 110 MET A O 1
ATOM 867 N N . GLU A 1 111 ? 12.734 -6.844 17.062 1 80.19 111 GLU A N 1
ATOM 868 C CA . GLU A 1 111 ? 13.375 -5.539 17.172 1 80.19 111 GLU A CA 1
ATOM 869 C C . GLU A 1 111 ? 13.617 -4.922 15.797 1 80.19 111 GLU A C 1
ATOM 871 O O . GLU A 1 111 ? 13.352 -3.74 15.586 1 80.19 111 GLU A O 1
ATOM 876 N N . GLU A 1 112 ? 14.031 -5.715 14.938 1 80.56 112 GLU A N 1
ATOM 877 C CA . GLU A 1 112 ? 14.305 -5.242 13.586 1 80.56 112 GLU A CA 1
ATOM 878 C C . GLU A 1 112 ? 13.008 -4.867 12.867 1 80.56 112 GLU A C 1
ATOM 880 O O . GLU A 1 112 ? 12.953 -3.857 12.164 1 80.56 112 GLU A O 1
ATOM 885 N N . ALA A 1 113 ? 12.078 -5.672 13.148 1 80.81 113 ALA A N 1
ATOM 886 C CA . ALA A 1 113 ? 10.781 -5.43 12.523 1 80.81 113 ALA A CA 1
ATOM 887 C C . ALA A 1 113 ? 10.156 -4.133 13.031 1 80.81 113 ALA A C 1
ATOM 889 O O . ALA A 1 113 ? 9.641 -3.336 12.25 1 80.81 113 ALA A O 1
ATOM 890 N N . ASN A 1 114 ? 10.352 -3.936 14.266 1 82.44 114 ASN A N 1
ATOM 891 C CA . ASN A 1 114 ? 9.812 -2.723 14.875 1 82.44 114 ASN A CA 1
ATOM 892 C C . ASN A 1 114 ? 10.602 -1.485 14.438 1 82.44 114 ASN A C 1
ATOM 894 O O . ASN A 1 114 ? 10.023 -0.41 14.266 1 82.44 114 ASN A O 1
ATOM 898 N N . ALA A 1 115 ? 11.828 -1.7 14.297 1 83.19 115 ALA A N 1
ATOM 899 C CA . ALA A 1 115 ? 12.656 -0.588 13.836 1 83.19 115 ALA A CA 1
ATOM 900 C C . ALA A 1 115 ? 12.242 -0.146 12.43 1 83.19 115 ALA A C 1
ATOM 902 O O . ALA A 1 115 ? 12.164 1.052 12.148 1 83.19 115 ALA A O 1
ATOM 903 N N . LYS A 1 116 ? 11.922 -1.062 11.625 1 86.06 116 LYS A N 1
ATOM 904 C CA . LYS A 1 116 ? 11.477 -0.753 10.266 1 86.06 116 LYS A CA 1
ATOM 905 C C . LYS A 1 116 ? 10.148 -0.003 10.273 1 86.06 116 LYS A C 1
ATOM 907 O O . LYS A 1 116 ? 9.969 0.959 9.531 1 86.06 116 LYS A O 1
ATOM 912 N N . LEU A 1 117 ? 9.359 -0.447 11.18 1 84.62 117 LEU A N 1
ATOM 913 C CA . LEU A 1 117 ? 8.07 0.227 11.305 1 84.62 117 LEU A CA 1
ATOM 914 C C . LEU A 1 117 ? 8.258 1.667 11.773 1 84.62 117 LEU A C 1
ATOM 916 O O . LEU A 1 117 ? 7.543 2.566 11.32 1 84.62 117 LEU A O 1
ATOM 920 N N . ARG A 1 118 ? 9.18 1.844 12.664 1 88.44 118 ARG A N 1
ATOM 921 C CA . ARG A 1 118 ? 9.453 3.191 13.148 1 88.44 118 ARG A CA 1
ATOM 922 C C . ARG A 1 118 ? 10.008 4.078 12.039 1 88.44 118 ARG A C 1
ATOM 924 O O . ARG A 1 118 ? 9.664 5.258 11.953 1 88.44 118 ARG A O 1
ATOM 931 N N . VAL A 1 119 ? 10.82 3.467 11.234 1 92.94 119 VAL A N 1
ATOM 932 C CA . VAL A 1 119 ? 11.359 4.211 10.109 1 92.94 119 VAL A CA 1
ATOM 933 C C . VAL A 1 119 ? 10.234 4.641 9.172 1 92.94 119 VAL A C 1
ATOM 935 O O . VAL A 1 119 ? 10.133 5.812 8.805 1 92.94 119 VAL A O 1
ATOM 938 N N . LEU A 1 120 ? 9.375 3.738 8.898 1 88.19 120 LEU A N 1
ATOM 939 C CA . LEU A 1 120 ? 8.281 4.023 7.977 1 88.19 120 LEU A CA 1
ATOM 940 C C . LEU A 1 120 ? 7.309 5.027 8.586 1 88.19 120 LEU A C 1
ATOM 942 O O . LEU A 1 120 ? 6.82 5.926 7.895 1 88.19 120 LEU A O 1
ATOM 946 N N . GLY A 1 121 ? 7.074 4.895 9.812 1 85.75 121 GLY A N 1
ATOM 947 C CA . GLY A 1 121 ? 6.23 5.836 10.531 1 85.75 121 GLY A CA 1
ATOM 948 C C . GLY A 1 121 ? 6.844 7.219 10.641 1 85.75 121 GLY A C 1
ATOM 949 O O . GLY A 1 121 ? 6.133 8.203 10.859 1 85.75 121 GLY A O 1
ATOM 950 N N . GLY A 1 122 ? 8.148 7.301 10.523 1 89.94 122 GLY A N 1
ATOM 951 C CA . GLY A 1 122 ? 8.875 8.547 10.688 1 89.94 122 GLY A CA 1
ATOM 952 C C . GLY A 1 122 ? 9.008 9.328 9.398 1 89.94 122 GLY A C 1
ATOM 953 O O . GLY A 1 122 ? 9.562 10.43 9.383 1 89.94 122 GLY A O 1
ATOM 954 N N . LEU A 1 123 ? 8.406 8.883 8.328 1 92.88 123 LEU A N 1
ATOM 955 C CA . LEU A 1 123 ? 8.625 9.516 7.031 1 92.88 123 LEU A CA 1
ATOM 956 C C . LEU A 1 123 ? 7.891 10.852 6.945 1 92.88 123 LEU A C 1
ATOM 958 O O . LEU A 1 123 ? 8.266 11.719 6.156 1 92.88 123 LEU A O 1
ATOM 962 N N . GLY A 1 124 ? 6.84 11.008 7.664 1 88.81 124 GLY A N 1
ATOM 963 C CA . GLY A 1 124 ? 6.195 12.305 7.805 1 88.81 124 GLY A CA 1
ATOM 964 C C . GLY A 1 124 ? 5.957 13 6.477 1 88.81 124 GLY A C 1
ATOM 965 O O . GLY A 1 124 ? 5.363 12.422 5.566 1 88.81 124 GLY A O 1
ATOM 966 N N . THR A 1 125 ? 6.488 14.234 6.352 1 89.19 125 THR A N 1
ATOM 967 C CA . THR A 1 125 ? 6.238 15.07 5.184 1 89.19 125 THR A CA 1
ATOM 968 C C . THR A 1 125 ? 7.082 14.609 3.998 1 89.19 125 THR A C 1
ATOM 970 O O . THR A 1 125 ? 6.949 15.133 2.891 1 89.19 125 THR A O 1
ATOM 973 N N . PHE A 1 126 ? 7.922 13.602 4.211 1 93.25 126 PHE A N 1
ATOM 974 C CA . PHE A 1 126 ? 8.609 12.953 3.102 1 93.25 126 PHE A CA 1
ATOM 975 C C . PHE A 1 126 ? 7.617 12.539 2.018 1 93.25 126 PHE A C 1
ATOM 977 O O . PHE A 1 126 ? 7.875 12.734 0.828 1 93.25 126 PHE A O 1
ATOM 984 N N . TRP A 1 127 ? 6.484 12.109 2.439 1 87.25 127 TRP A N 1
ATOM 985 C CA . TRP A 1 127 ? 5.457 11.617 1.531 1 87.25 127 TRP A CA 1
ATOM 986 C C . TRP A 1 127 ? 4.852 12.758 0.722 1 87.25 127 TRP A C 1
ATOM 988 O O . TRP A 1 127 ? 4.199 12.523 -0.299 1 87.25 127 TRP A O 1
ATOM 998 N N . LEU A 1 128 ? 5.062 13.953 1.163 1 85.25 128 LEU A N 1
ATOM 999 C CA . LEU A 1 128 ? 4.406 15.094 0.548 1 85.25 128 LEU A CA 1
ATOM 1000 C C . LEU A 1 128 ? 5.355 15.828 -0.398 1 85.25 128 LEU A C 1
ATOM 1002 O O . LEU A 1 128 ? 4.973 16.812 -1.036 1 85.25 128 LEU A O 1
ATOM 1006 N N . ASP A 1 129 ? 6.508 15.219 -0.506 1 90.5 129 ASP A N 1
ATOM 1007 C CA . ASP A 1 129 ? 7.473 15.82 -1.419 1 90.5 129 ASP A CA 1
ATOM 1008 C C . ASP A 1 129 ? 6.953 15.805 -2.855 1 90.5 129 ASP A C 1
ATOM 1010 O O . ASP A 1 129 ? 6.375 14.812 -3.301 1 90.5 129 ASP A O 1
ATOM 1014 N N . GLU A 1 130 ? 7.301 16.859 -3.594 1 88.69 130 GLU A N 1
ATOM 1015 C CA . GLU A 1 130 ? 6.758 17.047 -4.938 1 88.69 130 GLU A CA 1
ATOM 1016 C C . GLU A 1 130 ? 7.215 15.938 -5.875 1 88.69 130 GLU A C 1
ATOM 1018 O O . GLU A 1 130 ? 6.438 15.445 -6.699 1 88.69 130 GLU A O 1
ATOM 1023 N N . GLU A 1 131 ? 8.453 15.617 -5.77 1 89.94 131 GLU A N 1
ATOM 1024 C CA . GLU A 1 131 ? 8.984 14.57 -6.645 1 89.94 131 GLU A CA 1
ATOM 1025 C C . GLU A 1 131 ? 8.312 13.234 -6.363 1 89.94 131 GLU A C 1
ATOM 1027 O O . GLU A 1 131 ? 8 12.477 -7.289 1 89.94 131 GLU A O 1
ATOM 1032 N N . ILE A 1 132 ? 8.086 12.953 -5.117 1 88.88 132 ILE A N 1
ATOM 1033 C CA . ILE A 1 132 ? 7.414 11.711 -4.723 1 88.88 132 ILE A CA 1
ATOM 1034 C C . ILE A 1 132 ? 5.961 11.75 -5.184 1 88.88 132 ILE A C 1
ATOM 1036 O O . ILE A 1 132 ? 5.445 10.758 -5.703 1 88.88 132 ILE A O 1
ATOM 1040 N N . GLU A 1 133 ? 5.387 12.875 -5.078 1 83.56 133 GLU A N 1
ATOM 1041 C CA . GLU A 1 133 ? 3.998 13.039 -5.492 1 83.56 133 GLU A CA 1
ATOM 1042 C C . GLU A 1 133 ? 3.846 12.836 -7 1 83.56 133 GLU A C 1
ATOM 1044 O O . GLU A 1 133 ? 2.855 12.258 -7.453 1 83.56 133 GLU A O 1
ATOM 1049 N N . LYS A 1 134 ? 4.816 13.242 -7.746 1 85.81 134 LYS A N 1
ATOM 1050 C CA . LYS A 1 134 ? 4.715 13.227 -9.203 1 85.81 134 LYS A CA 1
ATOM 1051 C C . LYS A 1 134 ? 5.168 11.891 -9.781 1 85.81 134 LYS A C 1
ATOM 1053 O O . LYS A 1 134 ? 4.559 11.375 -10.719 1 85.81 134 LYS A O 1
ATOM 1058 N N . LYS A 1 135 ? 6.168 11.266 -9.125 1 90.44 135 LYS A N 1
ATOM 1059 C CA . LYS A 1 135 ? 6.801 10.117 -9.773 1 90.44 135 LYS A CA 1
ATOM 1060 C C . LYS A 1 135 ? 6.562 8.836 -8.977 1 90.44 135 LYS A C 1
ATOM 1062 O O . LYS A 1 135 ? 6.84 7.738 -9.461 1 90.44 135 LYS A O 1
ATOM 1067 N N . GLY A 1 136 ? 5.988 9.023 -7.855 1 92.25 136 GLY A N 1
ATOM 1068 C CA . GLY A 1 136 ? 5.934 7.875 -6.969 1 92.25 136 GLY A CA 1
ATOM 1069 C C . GLY A 1 136 ? 7.285 7.508 -6.383 1 92.25 136 GLY A C 1
ATOM 1070 O O . GLY A 1 136 ? 8.242 8.281 -6.488 1 92.25 136 GLY A O 1
ATOM 1071 N N . ILE A 1 137 ? 7.332 6.316 -5.73 1 94.75 137 ILE A N 1
ATOM 1072 C CA . ILE A 1 137 ? 8.57 5.914 -5.07 1 94.75 137 ILE A CA 1
ATOM 1073 C C . ILE A 1 137 ? 8.75 4.402 -5.191 1 94.75 137 ILE A C 1
ATOM 1075 O O . ILE A 1 137 ? 9.156 3.74 -4.234 1 94.75 137 ILE A O 1
ATOM 1079 N N . THR A 1 138 ? 8.492 3.904 -6.328 1 95.81 138 THR A N 1
ATOM 1080 C CA . THR A 1 138 ? 8.57 2.471 -6.582 1 95.81 138 THR A CA 1
ATOM 1081 C C . THR A 1 138 ? 10.008 1.979 -6.434 1 95.81 138 THR A C 1
ATOM 1083 O O . THR A 1 138 ? 10.242 0.801 -6.156 1 95.81 138 THR A O 1
ATOM 1086 N N . GLU A 1 139 ? 10.953 2.859 -6.594 1 95 139 GLU A N 1
ATOM 1087 C CA . GLU A 1 139 ? 12.367 2.516 -6.602 1 95 139 GLU A CA 1
ATOM 1088 C C . GLU A 1 139 ? 12.797 1.911 -5.266 1 95 139 GLU A C 1
ATOM 1090 O O . GLU A 1 139 ? 13.742 1.128 -5.207 1 95 139 GLU A O 1
ATOM 1095 N N . ILE A 1 140 ? 12.094 2.246 -4.285 1 94.69 140 ILE A N 1
ATOM 1096 C CA . ILE A 1 140 ? 12.484 1.745 -2.973 1 94.69 140 ILE A CA 1
ATOM 1097 C C . ILE A 1 140 ? 12.344 0.226 -2.936 1 94.69 140 ILE A C 1
ATOM 1099 O O . ILE A 1 140 ? 13.016 -0.449 -2.152 1 94.69 140 ILE A O 1
ATOM 1103 N N . PHE A 1 141 ? 11.57 -0.333 -3.828 1 95.06 141 PHE A N 1
ATOM 1104 C CA . PHE A 1 141 ? 11.352 -1.774 -3.854 1 95.06 141 PHE A CA 1
ATOM 1105 C C . PHE A 1 141 ? 12.211 -2.436 -4.922 1 95.06 141 PHE A C 1
ATOM 1107 O O . PHE A 1 141 ? 12.109 -3.643 -5.148 1 95.06 141 PHE A O 1
ATOM 1114 N N . GLY A 1 142 ? 13.031 -1.697 -5.539 1 94.56 142 GLY A N 1
ATOM 1115 C CA . GLY A 1 142 ? 13.914 -2.211 -6.574 1 94.56 142 GLY A CA 1
ATOM 1116 C C . GLY A 1 142 ? 14.648 -3.471 -6.16 1 94.56 142 GLY A C 1
ATOM 1117 O O . GLY A 1 142 ? 14.602 -4.484 -6.859 1 94.56 142 GLY A O 1
ATOM 1118 N N . PRO A 1 143 ? 15.32 -3.439 -5.004 1 93.88 143 PRO A N 1
ATOM 1119 C CA . PRO A 1 143 ? 16.062 -4.617 -4.555 1 93.88 143 PRO A CA 1
ATOM 1120 C C . PRO A 1 143 ? 15.188 -5.863 -4.438 1 93.88 143 PRO A C 1
ATOM 1122 O O . PRO A 1 143 ? 15.594 -6.949 -4.855 1 93.88 143 PRO A O 1
ATOM 1125 N N . TRP A 1 144 ? 13.977 -5.73 -3.961 1 93.88 144 TRP A N 1
ATOM 1126 C CA . TRP A 1 144 ? 13.062 -6.855 -3.824 1 93.88 144 TRP A CA 1
ATOM 1127 C C . TRP A 1 144 ? 12.602 -7.352 -5.191 1 93.88 144 TRP A C 1
ATOM 1129 O O . TRP A 1 144 ? 12.562 -8.562 -5.441 1 93.88 144 TRP A O 1
ATOM 1139 N N . THR A 1 145 ? 12.266 -6.441 -6.008 1 96.31 145 THR A N 1
ATOM 1140 C CA . THR A 1 145 ? 11.82 -6.809 -7.348 1 96.31 145 THR A CA 1
ATOM 1141 C C . THR A 1 145 ? 12.914 -7.566 -8.094 1 96.31 145 THR A C 1
ATOM 1143 O O . THR A 1 145 ? 12.641 -8.578 -8.742 1 96.31 145 THR A O 1
ATOM 1146 N N . GLU A 1 146 ? 14.117 -7.137 -7.953 1 95.12 146 GLU A N 1
ATOM 1147 C CA . GLU A 1 146 ? 15.242 -7.777 -8.625 1 95.12 146 GLU A CA 1
ATOM 1148 C C . GLU A 1 146 ? 15.438 -9.211 -8.133 1 95.12 146 GLU A C 1
ATOM 1150 O O . GLU A 1 146 ? 15.609 -10.133 -8.938 1 95.12 146 GLU A O 1
ATOM 1155 N N . VAL A 1 147 ? 15.438 -9.344 -6.887 1 95.5 147 VAL A N 1
ATOM 1156 C CA . VAL A 1 147 ? 15.656 -10.664 -6.309 1 95.5 147 VAL A CA 1
ATOM 1157 C C . VAL A 1 147 ? 14.5 -11.594 -6.684 1 95.5 147 VAL A C 1
ATOM 1159 O O . VAL A 1 147 ? 14.727 -12.703 -7.16 1 95.5 147 VAL A O 1
ATOM 1162 N N . ASN A 1 148 ? 13.281 -11.148 -6.504 1 96.75 148 ASN A N 1
ATOM 1163 C CA . ASN A 1 148 ? 12.125 -11.977 -6.828 1 96.75 148 ASN A CA 1
ATOM 1164 C C . ASN A 1 148 ? 12.094 -12.344 -8.305 1 96.75 148 ASN A C 1
ATOM 1166 O O . ASN A 1 148 ? 11.789 -13.484 -8.656 1 96.75 148 ASN A O 1
ATOM 1170 N N . ARG A 1 149 ? 12.375 -11.375 -9.102 1 96.81 149 ARG A N 1
ATOM 1171 C CA . ARG A 1 149 ? 12.453 -11.648 -10.531 1 96.81 149 ARG A CA 1
ATOM 1172 C C . ARG A 1 149 ? 13.461 -12.75 -10.82 1 96.81 149 ARG A C 1
ATOM 1174 O O . ARG A 1 149 ? 13.188 -13.656 -11.609 1 96.81 149 ARG A O 1
ATOM 1181 N N . THR A 1 150 ? 14.609 -12.68 -10.219 1 96.62 150 THR A N 1
ATOM 1182 C CA . THR A 1 150 ? 15.664 -13.672 -10.406 1 96.62 150 THR A CA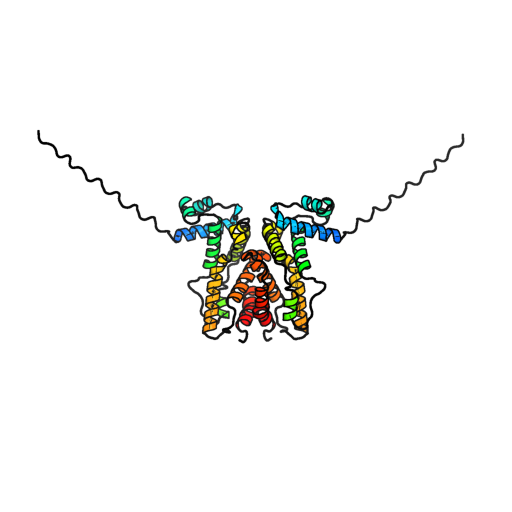 1
ATOM 1183 C C . THR A 1 150 ? 15.172 -15.055 -9.984 1 96.62 150 THR A C 1
ATOM 1185 O O . THR A 1 150 ? 15.359 -16.031 -10.719 1 96.62 150 THR A O 1
ATOM 1188 N N . LEU A 1 151 ? 14.578 -15.125 -8.844 1 97.38 151 LEU A N 1
ATOM 1189 C CA . LEU A 1 151 ? 14.062 -16.391 -8.359 1 97.38 151 LEU A CA 1
ATOM 1190 C C . LEU A 1 151 ? 13.039 -16.984 -9.328 1 97.38 151 LEU A C 1
ATOM 1192 O O . LEU A 1 151 ? 13.094 -18.172 -9.656 1 97.38 151 LEU A O 1
ATOM 1196 N N . ILE A 1 152 ? 12.125 -16.203 -9.82 1 97.81 152 ILE A N 1
ATOM 1197 C CA . ILE A 1 152 ? 11.039 -16.641 -10.688 1 97.81 152 ILE A CA 1
ATOM 1198 C C . ILE A 1 152 ? 11.602 -17.062 -12.047 1 97.81 152 ILE A C 1
ATOM 1200 O O . ILE A 1 152 ? 11.203 -18.094 -12.602 1 97.81 152 ILE A O 1
ATOM 1204 N N . GLN A 1 153 ? 12.5 -16.281 -12.5 1 96.69 153 GLN A N 1
ATOM 1205 C CA . GLN A 1 153 ? 13.102 -16.594 -13.797 1 96.69 153 GLN A CA 1
ATOM 1206 C C . GLN A 1 153 ? 13.844 -17.922 -13.75 1 96.69 153 GLN A C 1
ATOM 1208 O O . GLN A 1 153 ? 13.758 -18.734 -14.688 1 96.69 153 GLN A O 1
ATOM 1213 N N . ARG A 1 154 ? 14.586 -18.188 -12.727 1 96.88 154 ARG A N 1
ATOM 1214 C CA . ARG A 1 154 ? 15.266 -19.469 -12.555 1 96.88 154 ARG A CA 1
ATOM 1215 C C . ARG A 1 154 ? 14.266 -20.625 -12.531 1 96.88 154 ARG A C 1
ATOM 1217 O O . ARG A 1 154 ? 14.5 -21.672 -13.141 1 96.88 154 ARG A O 1
ATOM 1224 N N . ALA A 1 155 ? 13.234 -20.438 -11.797 1 97.62 155 ALA A N 1
ATOM 1225 C CA . ALA A 1 155 ? 12.188 -21.453 -11.719 1 97.62 155 ALA A CA 1
ATOM 1226 C C . ALA A 1 155 ? 11.57 -21.703 -13.094 1 97.62 155 ALA A C 1
ATOM 1228 O O . ALA A 1 155 ? 11.25 -22.844 -13.438 1 97.62 155 ALA A O 1
ATOM 1229 N N . MET A 1 156 ? 11.391 -20.656 -13.867 1 96.75 156 MET A N 1
ATOM 1230 C CA . MET A 1 156 ? 10.859 -20.766 -15.227 1 96.75 156 MET A CA 1
ATOM 1231 C C . MET A 1 156 ? 11.812 -21.547 -16.125 1 96.75 156 MET A C 1
ATOM 1233 O O . MET A 1 156 ? 11.383 -22.422 -16.891 1 96.75 156 MET A O 1
ATOM 1237 N N . GLU A 1 157 ? 13.055 -21.312 -16 1 96.19 157 GLU A N 1
ATOM 1238 C CA . GLU A 1 157 ? 14.086 -21.953 -16.812 1 96.19 157 GLU A CA 1
ATOM 1239 C C . GLU A 1 157 ? 14.172 -23.453 -16.5 1 96.19 157 GLU A C 1
ATOM 1241 O O . GLU A 1 157 ? 14.422 -24.266 -17.406 1 96.19 157 GLU A O 1
ATOM 1246 N N . ARG A 1 158 ? 13.93 -23.766 -15.312 1 95.69 158 ARG A N 1
ATOM 1247 C CA . ARG A 1 158 ? 14.023 -25.188 -14.969 1 95.69 158 ARG A CA 1
ATOM 1248 C C . ARG A 1 158 ? 12.68 -25.891 -15.164 1 95.69 158 ARG A C 1
ATOM 1250 O O . ARG A 1 158 ? 12.539 -27.062 -14.836 1 95.69 158 ARG A O 1
ATOM 1257 N N . GLY A 1 159 ? 11.695 -25.172 -15.586 1 95.81 159 GLY A N 1
ATOM 1258 C CA . GLY A 1 159 ? 10.422 -25.75 -15.984 1 95.81 159 GLY A CA 1
ATOM 1259 C C . GLY A 1 159 ? 9.461 -25.938 -14.82 1 95.81 159 GLY A C 1
ATOM 1260 O O . GLY A 1 159 ? 8.453 -26.641 -14.945 1 95.81 159 GLY A O 1
ATOM 1261 N N . GLU A 1 160 ? 9.742 -25.312 -13.703 1 96.12 160 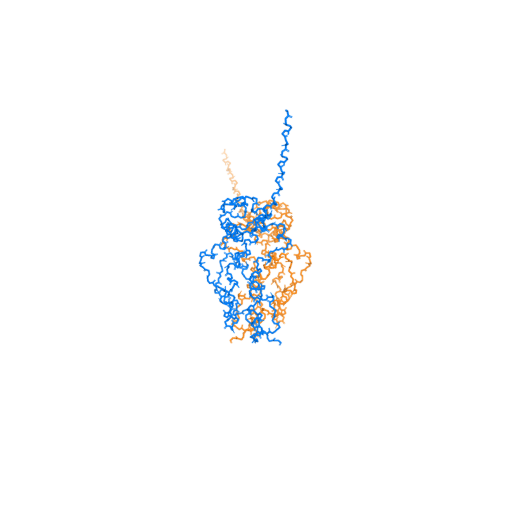GLU A N 1
ATOM 1262 C CA . GLU A 1 160 ? 8.914 -25.453 -12.516 1 96.12 160 GLU A CA 1
ATOM 1263 C C . GLU A 1 160 ? 7.609 -24.672 -12.656 1 96.12 160 GLU A C 1
ATOM 1265 O O . GLU A 1 160 ? 6.59 -25.047 -12.062 1 96.12 160 GLU A O 1
ATOM 1270 N N . ILE A 1 161 ? 7.66 -23.594 -13.422 1 96.31 161 ILE A N 1
ATOM 1271 C CA . ILE A 1 161 ? 6.484 -22.734 -13.555 1 96.31 161 ILE A CA 1
ATOM 1272 C C . ILE A 1 161 ? 6.215 -22.469 -15.031 1 96.31 161 ILE A C 1
ATOM 1274 O O . ILE A 1 161 ? 7.031 -22.797 -15.898 1 96.31 161 ILE A O 1
ATOM 1278 N N . SER A 1 162 ? 5.035 -21.922 -15.242 1 95 162 SER A N 1
ATOM 1279 C CA . SER A 1 162 ? 4.586 -21.672 -16.609 1 95 162 SER A CA 1
ATOM 1280 C C . SER A 1 162 ? 5.438 -20.594 -17.266 1 95 162 SER A C 1
ATOM 1282 O O . SER A 1 162 ? 5.793 -19.594 -16.641 1 95 162 SER A O 1
ATOM 1284 N N . LYS A 1 163 ? 5.711 -20.719 -18.531 1 94.25 163 LYS A N 1
ATOM 1285 C CA . LYS A 1 163 ? 6.422 -19.703 -19.312 1 94.25 163 LYS A CA 1
ATOM 1286 C C . LYS A 1 163 ? 5.535 -18.5 -19.562 1 94.25 163 LYS A C 1
ATOM 1288 O O . LYS A 1 163 ? 6.027 -17.438 -19.969 1 94.25 163 LYS A O 1
ATOM 1293 N N . LYS A 1 164 ? 4.297 -18.625 -19.281 1 92.75 164 LYS A N 1
ATOM 1294 C CA . LYS A 1 164 ? 3.338 -17.547 -19.547 1 92.75 164 LYS A CA 1
ATOM 1295 C C . LYS A 1 164 ? 3.066 -16.734 -18.281 1 92.75 164 LYS A C 1
ATOM 1297 O O . LYS A 1 164 ? 2.303 -15.773 -18.312 1 92.75 164 LYS A O 1
ATOM 1302 N N . ALA A 1 165 ? 3.756 -17.156 -17.234 1 94.75 165 ALA A N 1
ATOM 1303 C CA . ALA A 1 165 ? 3.533 -16.469 -15.969 1 94.75 165 ALA A CA 1
ATOM 1304 C C . ALA A 1 165 ? 3.922 -14.992 -16.078 1 94.75 165 ALA A C 1
ATOM 1306 O O . ALA A 1 165 ? 4.926 -14.648 -16.703 1 94.75 165 ALA A O 1
ATOM 1307 N N . ASN A 1 166 ? 3.137 -14.102 -15.5 1 96.19 166 ASN A N 1
ATOM 1308 C CA . ASN A 1 166 ? 3.414 -12.672 -15.461 1 96.19 166 ASN A CA 1
ATOM 1309 C C . ASN A 1 166 ? 4.312 -12.305 -14.281 1 96.19 166 ASN A C 1
ATOM 1311 O O . ASN A 1 166 ? 3.824 -11.961 -13.211 1 96.19 166 ASN A O 1
ATOM 1315 N N . VAL A 1 167 ? 5.586 -12.344 -14.516 1 96.94 167 VAL A N 1
ATOM 1316 C CA . VAL A 1 167 ? 6.605 -12.203 -13.484 1 96.94 167 VAL A CA 1
ATOM 1317 C C . VAL A 1 167 ? 6.477 -10.828 -12.82 1 96.94 167 VAL A C 1
ATOM 1319 O O . VAL A 1 167 ? 6.484 -10.727 -11.594 1 96.94 167 VAL A O 1
ATOM 1322 N N . GLU A 1 168 ? 6.27 -9.812 -13.602 1 97 168 GLU A N 1
ATOM 1323 C CA . GLU A 1 168 ? 6.203 -8.445 -13.078 1 97 168 GLU A CA 1
ATOM 1324 C C . GLU A 1 168 ? 4.969 -8.258 -12.203 1 97 168 GLU A C 1
ATOM 1326 O O . GLU A 1 168 ? 5.031 -7.582 -11.172 1 97 168 GLU A O 1
ATOM 1331 N N . LEU A 1 169 ? 3.902 -8.852 -12.602 1 97.56 169 LEU A N 1
ATOM 1332 C CA . LEU A 1 169 ? 2.678 -8.742 -11.812 1 97.56 169 LEU A CA 1
ATOM 1333 C C . LEU A 1 169 ? 2.836 -9.438 -10.469 1 97.56 169 LEU A C 1
ATOM 1335 O O . LEU A 1 169 ? 2.41 -8.906 -9.438 1 97.56 169 LEU A O 1
ATOM 1339 N N . VAL A 1 170 ? 3.477 -10.578 -10.445 1 97.88 170 VAL A N 1
ATOM 1340 C CA . VAL A 1 170 ? 3.686 -11.312 -9.203 1 97.88 170 VAL A CA 1
ATOM 1341 C C . VAL A 1 170 ? 4.613 -10.523 -8.289 1 97.88 170 VAL A C 1
ATOM 1343 O O . VAL A 1 170 ? 4.379 -10.438 -7.078 1 97.88 170 VAL A O 1
ATOM 1346 N N . CYS A 1 171 ? 5.641 -9.914 -8.852 1 97.75 171 CYS A N 1
ATOM 1347 C CA . CYS A 1 171 ? 6.508 -9.047 -8.062 1 97.75 171 CYS A CA 1
ATOM 1348 C C . CYS A 1 171 ? 5.723 -7.891 -7.457 1 97.75 171 CYS A C 1
ATOM 1350 O O . CYS A 1 171 ? 5.914 -7.551 -6.285 1 97.75 171 CYS A O 1
ATOM 1352 N N . LYS A 1 172 ? 4.852 -7.34 -8.227 1 97.75 172 LYS A N 1
ATOM 1353 C CA . LYS A 1 172 ? 4.02 -6.238 -7.75 1 97.75 172 LYS A CA 1
ATOM 1354 C C . LYS A 1 172 ? 3.086 -6.695 -6.629 1 97.75 172 LYS A C 1
ATOM 1356 O O . LYS A 1 172 ? 2.832 -5.949 -5.68 1 97.75 172 LYS A O 1
ATOM 1361 N N . VAL A 1 173 ? 2.559 -7.879 -6.695 1 98.44 173 VAL A N 1
ATOM 1362 C CA . VAL A 1 173 ? 1.691 -8.43 -5.656 1 98.44 173 VAL A CA 1
ATOM 1363 C C . VAL A 1 173 ? 2.461 -8.539 -4.344 1 98.44 173 VAL A C 1
ATOM 1365 O O . VAL A 1 173 ? 1.967 -8.133 -3.291 1 98.44 173 VAL A O 1
ATOM 1368 N N . LEU A 1 174 ? 3.668 -9.039 -4.43 1 97.56 174 LEU A N 1
ATOM 1369 C CA . LEU A 1 174 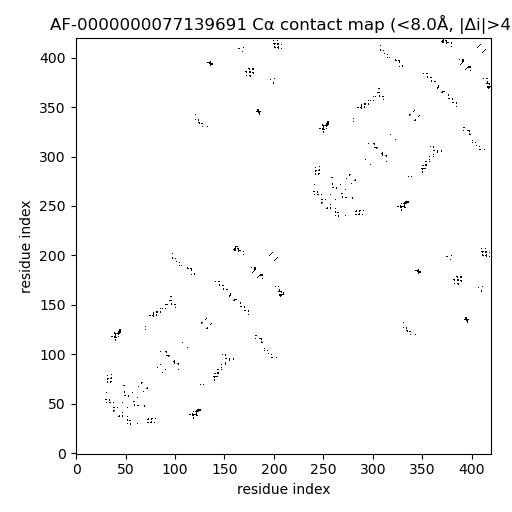? 4.496 -9.195 -3.238 1 97.56 174 LEU A CA 1
ATOM 1370 C C . LEU A 1 174 ? 4.824 -7.836 -2.627 1 97.56 174 LEU A C 1
ATOM 1372 O O . LEU A 1 174 ? 4.68 -7.645 -1.418 1 97.56 174 LEU A O 1
ATOM 1376 N N . ASN A 1 175 ? 5.188 -6.875 -3.451 1 96.44 175 ASN A N 1
ATOM 1377 C CA . ASN A 1 175 ? 5.488 -5.527 -2.975 1 96.44 175 ASN A CA 1
ATOM 1378 C C . ASN A 1 175 ? 4.25 -4.848 -2.4 1 96.44 175 ASN A C 1
ATOM 1380 O O . ASN A 1 175 ? 4.336 -4.152 -1.385 1 96.44 175 ASN A O 1
ATOM 1384 N N . SER A 1 176 ? 3.137 -5.039 -3.061 1 97.75 176 SER A N 1
ATOM 1385 C CA . SER A 1 176 ? 1.902 -4.387 -2.637 1 97.75 176 SER A CA 1
ATOM 1386 C C . SER A 1 176 ? 1.443 -4.906 -1.277 1 97.75 176 SER A C 1
ATOM 1388 O O . SER A 1 176 ? 0.958 -4.133 -0.446 1 97.75 176 SER A O 1
ATOM 1390 N N . MET A 1 177 ? 1.623 -6.184 -1.016 1 97.38 177 MET A N 1
ATOM 1391 C CA . MET A 1 177 ? 1.252 -6.754 0.275 1 97.38 177 MET A CA 1
ATOM 1392 C C . MET A 1 177 ? 2.129 -6.195 1.391 1 97.38 177 MET A C 1
ATOM 1394 O O . MET A 1 177 ? 1.633 -5.863 2.469 1 97.38 177 MET A O 1
ATOM 1398 N N . ALA A 1 178 ? 3.406 -6.109 1.103 1 93.25 178 ALA A N 1
ATOM 1399 C CA . ALA A 1 178 ? 4.316 -5.539 2.094 1 93.25 178 ALA A CA 1
ATOM 1400 C C . ALA A 1 178 ? 3.941 -4.094 2.41 1 93.25 178 ALA A C 1
ATOM 1402 O O . ALA A 1 178 ? 3.936 -3.688 3.574 1 93.25 178 ALA A O 1
ATOM 1403 N N . THR A 1 179 ? 3.635 -3.344 1.37 1 93.69 179 THR A N 1
ATOM 1404 C CA . THR A 1 179 ? 3.24 -1.946 1.512 1 93.69 179 THR A CA 1
ATOM 1405 C C . THR A 1 179 ? 1.941 -1.829 2.305 1 93.69 179 THR A C 1
ATOM 1407 O O . THR A 1 179 ? 1.84 -1.014 3.223 1 93.69 179 THR A O 1
ATOM 1410 N N . TYR A 1 180 ? 1.007 -2.643 1.962 1 95.88 180 TYR A N 1
ATOM 1411 C CA . TYR A 1 180 ? -0.292 -2.621 2.625 1 95.88 180 TYR A CA 1
ATOM 1412 C C . TYR A 1 180 ? -0.147 -2.906 4.117 1 95.88 180 TYR A C 1
ATOM 1414 O O . TYR A 1 180 ? -0.714 -2.193 4.949 1 95.88 180 TYR A O 1
ATOM 1422 N N . ARG A 1 181 ? 0.582 -3.881 4.449 1 93.88 181 ARG A N 1
ATOM 1423 C CA . ARG A 1 181 ? 0.806 -4.258 5.84 1 93.88 181 ARG A CA 1
ATOM 1424 C C . ARG A 1 181 ? 1.479 -3.129 6.613 1 93.88 181 ARG A C 1
ATOM 1426 O O . ARG A 1 181 ? 1.068 -2.801 7.73 1 93.88 181 ARG A O 1
ATOM 1433 N N . ALA A 1 182 ? 2.441 -2.467 5.988 1 90.25 182 ALA A N 1
ATOM 1434 C CA . ALA A 1 182 ? 3.246 -1.462 6.68 1 90.25 182 ALA A CA 1
ATOM 1435 C C . ALA A 1 182 ? 2.494 -0.139 6.789 1 90.25 182 ALA A C 1
ATOM 1437 O O . ALA A 1 182 ? 2.504 0.502 7.844 1 90.25 182 ALA A O 1
ATOM 1438 N N . LEU A 1 183 ? 1.78 0.252 5.719 1 90.44 183 LEU A N 1
ATOM 1439 C CA . LEU A 1 183 ? 1.283 1.622 5.656 1 90.44 183 LEU A CA 1
ATOM 1440 C C . LEU A 1 183 ? -0.205 1.676 5.984 1 90.44 183 LEU A C 1
ATOM 1442 O O . LEU A 1 183 ? -0.7 2.691 6.48 1 90.44 183 LEU A O 1
ATOM 1446 N N . ILE A 1 184 ? -0.922 0.635 5.73 1 94.62 184 ILE A N 1
ATOM 1447 C CA . ILE A 1 184 ? -2.367 0.641 5.93 1 94.62 184 ILE A CA 1
ATOM 1448 C C . ILE A 1 184 ? -2.711 -0.081 7.23 1 94.62 184 ILE A C 1
ATOM 1450 O O . ILE A 1 184 ? -3.467 0.438 8.055 1 94.62 184 ILE A O 1
ATOM 1454 N N . GLU A 1 185 ? -2.1 -1.26 7.414 1 95.06 185 GLU A N 1
ATOM 1455 C CA . GLU A 1 185 ? -2.357 -2.002 8.641 1 95.06 185 GLU A CA 1
ATOM 1456 C C . GLU A 1 185 ? -1.479 -1.497 9.789 1 95.06 185 GLU A C 1
ATOM 1458 O O . GLU A 1 185 ? -1.812 -1.681 10.961 1 95.06 185 GLU A O 1
ATOM 1463 N N . ARG A 1 186 ? -0.338 -0.934 9.438 1 91.88 186 ARG A N 1
ATOM 1464 C CA . ARG A 1 186 ? 0.632 -0.441 10.414 1 91.88 186 ARG A CA 1
ATOM 1465 C C . ARG A 1 186 ? 1.091 -1.56 11.344 1 91.88 186 ARG A C 1
ATOM 1467 O O . ARG A 1 186 ? 1.159 -1.374 12.555 1 91.88 186 ARG A O 1
ATOM 1474 N N . LYS A 1 187 ? 1.436 -2.631 10.75 1 91.31 187 LYS A N 1
ATOM 1475 C CA . LYS A 1 187 ? 1.926 -3.809 11.461 1 91.31 187 LYS A CA 1
ATOM 1476 C C . LYS A 1 187 ? 3.258 -4.285 10.891 1 91.31 187 LYS A C 1
ATOM 1478 O O . LYS A 1 187 ? 3.533 -4.09 9.703 1 91.31 187 LYS A O 1
ATOM 1483 N N . PRO A 1 188 ? 4.066 -4.855 11.703 1 86.19 188 PRO A N 1
ATOM 1484 C CA . PRO A 1 188 ? 5.324 -5.406 11.195 1 86.19 188 PRO A CA 1
ATOM 1485 C C . PRO A 1 188 ? 5.117 -6.566 10.234 1 86.19 188 PRO A C 1
ATOM 1487 O O . PRO A 1 188 ? 4.016 -7.113 10.148 1 86.19 188 PRO A O 1
ATOM 1490 N N . PRO A 1 189 ? 6.184 -6.863 9.531 1 81.31 189 PRO A N 1
ATOM 1491 C CA . PRO A 1 189 ? 6.086 -8.031 8.648 1 81.31 189 PRO A CA 1
ATOM 1492 C C . PRO A 1 189 ? 5.633 -9.289 9.383 1 81.31 189 PRO A C 1
ATOM 1494 O O . PRO A 1 189 ? 6.012 -9.508 10.539 1 81.31 189 PRO A O 1
ATOM 1497 N N . ASP A 1 190 ? 4.812 -10.023 8.789 1 85.69 190 ASP A N 1
ATOM 1498 C CA . ASP A 1 190 ? 4.25 -11.273 9.289 1 85.69 190 ASP A CA 1
ATOM 1499 C C . ASP A 1 190 ? 4.656 -12.453 8.414 1 85.69 190 ASP A C 1
ATOM 1501 O O . ASP A 1 190 ? 4.113 -12.633 7.32 1 85.69 190 ASP A O 1
ATOM 1505 N N . LYS A 1 191 ? 5.566 -13.227 8.969 1 88.69 191 LYS A N 1
ATOM 1506 C CA . LYS A 1 191 ? 6.074 -14.359 8.203 1 88.69 191 LYS A CA 1
ATOM 1507 C C . LYS A 1 191 ? 4.938 -15.273 7.754 1 88.69 191 LYS A C 1
ATOM 1509 O O . LYS A 1 191 ? 4.926 -15.742 6.613 1 88.69 191 LYS A O 1
ATOM 1514 N N . ALA A 1 192 ? 4.016 -15.531 8.656 1 93.19 192 ALA A N 1
ATOM 1515 C CA . ALA A 1 192 ? 2.898 -16.422 8.336 1 93.19 192 ALA A CA 1
ATOM 1516 C C . ALA A 1 192 ? 2.064 -15.852 7.191 1 93.19 192 ALA A C 1
ATOM 1518 O O . ALA A 1 192 ? 1.589 -16.609 6.336 1 93.19 192 ALA A O 1
ATOM 1519 N N . LEU A 1 193 ? 1.882 -14.578 7.152 1 94.38 193 LEU A N 1
ATOM 1520 C CA . LEU A 1 193 ? 1.132 -13.93 6.082 1 94.38 193 LEU A CA 1
ATOM 1521 C C . LEU A 1 193 ? 1.821 -14.133 4.738 1 94.38 193 LEU A C 1
ATOM 1523 O O . LEU A 1 193 ? 1.173 -14.492 3.75 1 94.38 193 LEU A O 1
ATOM 1527 N N . PHE A 1 194 ? 3.109 -13.992 4.703 1 94.88 194 PHE A N 1
ATOM 1528 C CA . PHE A 1 194 ? 3.814 -14.094 3.43 1 94.88 194 PHE A CA 1
ATOM 1529 C C . PHE A 1 194 ? 3.957 -15.547 2.998 1 94.88 194 PHE A C 1
ATOM 1531 O O . PHE A 1 194 ? 3.949 -15.844 1.803 1 94.88 194 PHE A O 1
ATOM 1538 N N . ILE A 1 195 ? 4.043 -16.438 3.969 1 96 195 ILE A N 1
ATOM 1539 C CA . ILE A 1 195 ? 4.012 -17.859 3.609 1 96 195 ILE A CA 1
ATOM 1540 C C . ILE A 1 195 ? 2.676 -18.188 2.953 1 96 195 ILE A C 1
ATOM 1542 O O . ILE A 1 195 ? 2.637 -18.844 1.907 1 96 195 ILE A O 1
ATOM 1546 N N . ALA A 1 196 ? 1.595 -17.734 3.531 1 97 196 ALA A N 1
ATOM 1547 C CA . ALA A 1 196 ? 0.274 -17.938 2.947 1 97 196 ALA A CA 1
ATOM 1548 C C . ALA A 1 196 ? 0.169 -17.297 1.569 1 97 196 ALA A C 1
ATOM 1550 O O . ALA A 1 196 ? -0.381 -17.891 0.638 1 97 196 ALA A O 1
ATOM 1551 N N . LEU A 1 197 ? 0.664 -16.094 1.423 1 97.62 197 LEU A N 1
ATOM 1552 C CA . LEU A 1 197 ? 0.646 -15.391 0.144 1 97.62 197 LEU A CA 1
ATOM 1553 C C . LEU A 1 197 ? 1.393 -16.188 -0.922 1 97.62 197 LEU A C 1
ATOM 1555 O O . LEU A 1 197 ? 0.904 -16.344 -2.043 1 97.62 197 LEU A O 1
ATOM 1559 N N . ILE A 1 198 ? 2.555 -16.703 -0.523 1 97.25 198 ILE A N 1
ATOM 1560 C CA . ILE A 1 198 ? 3.379 -17.469 -1.448 1 97.25 198 ILE A CA 1
ATOM 1561 C C . ILE A 1 198 ? 2.654 -18.766 -1.839 1 97.25 198 ILE A C 1
ATOM 1563 O O . ILE A 1 198 ? 2.486 -19.047 -3.027 1 97.25 198 ILE A O 1
ATOM 1567 N N . ASP A 1 199 ? 2.123 -19.469 -0.919 1 96.5 199 ASP A N 1
ATOM 1568 C CA . ASP A 1 199 ? 1.566 -20.797 -1.146 1 96.5 199 ASP A CA 1
ATOM 1569 C C . ASP A 1 199 ? 0.213 -20.719 -1.848 1 96.5 199 ASP A C 1
ATOM 1571 O O . ASP A 1 199 ? -0.096 -21.547 -2.713 1 96.5 199 ASP A O 1
ATOM 1575 N N . GLN A 1 200 ? -0.529 -19.703 -1.475 1 96.69 200 GLN A N 1
ATOM 1576 C CA . GLN A 1 200 ? -1.935 -19.75 -1.862 1 96.69 200 GLN A CA 1
ATOM 1577 C C . GLN A 1 200 ? -2.227 -18.766 -2.994 1 96.69 200 GLN A C 1
ATOM 1579 O O . GLN A 1 200 ? -3.277 -18.844 -3.637 1 96.69 200 GLN A O 1
ATOM 1584 N N . VAL A 1 201 ? -1.355 -17.891 -3.25 1 97.25 201 VAL A N 1
ATOM 1585 C CA . VAL A 1 201 ? -1.624 -16.891 -4.281 1 97.25 201 VAL A CA 1
ATOM 1586 C C . VAL A 1 201 ? -0.5 -16.891 -5.312 1 97.25 201 VAL A C 1
ATOM 1588 O O . VAL A 1 201 ? -0.738 -17.156 -6.496 1 97.25 201 VAL A O 1
ATOM 1591 N N . VAL A 1 202 ? 0.709 -16.766 -4.879 1 97.5 202 VAL A N 1
ATOM 1592 C CA . VAL A 1 202 ? 1.843 -16.578 -5.773 1 97.5 202 VAL A CA 1
ATOM 1593 C C . VAL A 1 202 ? 2.119 -17.859 -6.555 1 97.5 202 VAL A C 1
ATOM 1595 O O . VAL A 1 202 ? 2.201 -17.828 -7.785 1 97.5 202 VAL A O 1
ATOM 1598 N N . MET A 1 203 ? 2.252 -18.969 -5.84 1 96.44 203 MET A N 1
ATOM 1599 C CA . MET A 1 203 ? 2.586 -20.219 -6.5 1 96.44 203 MET A CA 1
ATOM 1600 C C . MET A 1 203 ? 1.495 -20.625 -7.488 1 96.44 203 MET A C 1
ATOM 1602 O O . MET A 1 203 ? 1.784 -20.953 -8.641 1 96.44 203 MET A O 1
ATOM 1606 N N . PRO A 1 204 ? 0.237 -20.578 -7.125 1 95.38 204 PRO A N 1
ATOM 1607 C CA . PRO A 1 204 ? -0.803 -20.891 -8.109 1 95.38 204 PRO A CA 1
ATOM 1608 C C . PRO A 1 204 ? -0.764 -19.969 -9.32 1 95.38 204 PRO A C 1
ATOM 1610 O O . PRO A 1 204 ? -0.993 -20.422 -10.453 1 95.38 204 PRO A O 1
ATOM 1613 N N . ALA A 1 205 ? -0.524 -18.672 -9.141 1 95.88 205 ALA A N 1
ATOM 1614 C CA . ALA A 1 205 ? -0.462 -17.719 -10.242 1 95.88 205 ALA A CA 1
ATOM 1615 C C . ALA A 1 205 ? 0.651 -18.078 -11.219 1 95.88 205 ALA A C 1
ATOM 1617 O O . ALA A 1 205 ? 0.529 -17.828 -12.422 1 95.88 205 ALA A O 1
ATOM 1618 N N . LEU A 1 206 ? 1.685 -18.656 -10.68 1 96.5 206 LEU A N 1
ATOM 1619 C CA . LEU A 1 206 ? 2.857 -18.938 -11.5 1 96.5 206 LEU A CA 1
ATOM 1620 C C . LEU A 1 206 ? 2.736 -20.297 -12.18 1 96.5 206 LEU A C 1
ATOM 1622 O O . LEU A 1 206 ? 3.453 -20.578 -13.141 1 96.5 206 LEU A O 1
ATOM 1626 N N . LYS A 1 207 ? 1.868 -21.125 -11.664 1 90.5 207 LYS A N 1
ATOM 1627 C CA . LYS A 1 207 ? 1.722 -22.453 -12.227 1 90.5 207 LYS A CA 1
ATOM 1628 C C . LYS A 1 207 ? 0.527 -22.531 -13.172 1 90.5 207 LYS A C 1
ATOM 1630 O O . LYS A 1 207 ? 0.119 -23.625 -13.578 1 90.5 207 LYS A O 1
ATOM 1635 N N . ILE A 1 208 ? -0.102 -21.391 -13.477 1 73.62 208 ILE A N 1
ATOM 1636 C CA . ILE A 1 208 ? -1.25 -21.375 -14.375 1 73.62 208 ILE A CA 1
ATOM 1637 C C . ILE A 1 208 ? -0.891 -22.078 -15.688 1 73.62 208 ILE A C 1
ATOM 1639 O O . ILE A 1 208 ? 0.222 -21.922 -16.188 1 73.62 208 ILE A O 1
ATOM 1643 N N . PRO A 1 209 ? -1.806 -23.062 -16.031 1 63.19 209 PRO A N 1
ATOM 1644 C CA . PRO A 1 209 ? -1.479 -23.781 -17.266 1 63.19 209 PRO A CA 1
ATOM 1645 C C . PRO A 1 209 ? -1.412 -22.844 -18.484 1 63.19 209 PRO A C 1
ATOM 1647 O O . PRO A 1 209 ? -2.098 -21.828 -18.516 1 63.19 209 PRO A O 1
ATOM 1650 N N . GLY A 1 210 ? -0.352 -22.75 -19.203 1 49.66 210 GLY A N 1
ATOM 1651 C CA . GLY A 1 210 ? -0.209 -22.109 -20.5 1 49.66 210 GLY A CA 1
ATOM 1652 C C . GLY A 1 210 ? -1.325 -22.453 -21.469 1 49.66 210 GLY A C 1
ATOM 1653 O O . GLY A 1 210 ? -2.033 -23.438 -21.266 1 49.66 210 GLY A O 1
ATOM 1654 N N . MET B 1 1 ? -67.812 41.719 51.406 1 31.36 1 MET B N 1
ATOM 1655 C CA . MET B 1 1 ? -66.438 41.688 50.969 1 31.36 1 MET B CA 1
ATOM 1656 C C . MET B 1 1 ? -66.062 40.281 50.438 1 31.36 1 MET B C 1
ATOM 1658 O O . MET B 1 1 ? -65.812 39.344 51.188 1 31.36 1 MET B O 1
ATOM 1662 N N . GLU B 1 2 ? -66.625 39.875 49.281 1 35.47 2 GLU B N 1
ATOM 1663 C CA . GLU B 1 2 ? -66.562 38.594 48.562 1 35.47 2 GLU B CA 1
ATOM 1664 C C . GLU B 1 2 ? -65.125 38.25 48.125 1 35.47 2 GLU B C 1
ATOM 1666 O O . GLU B 1 2 ? -64.438 39.094 47.531 1 35.47 2 GLU B O 1
ATOM 1671 N N . LYS B 1 3 ? -64.5 37.344 48.844 1 42.97 3 LYS B N 1
ATOM 1672 C CA . LYS B 1 3 ? -63.125 36.812 48.562 1 42.97 3 LYS B CA 1
ATOM 1673 C C . LYS B 1 3 ? -63 36.344 47.125 1 42.97 3 LYS B C 1
ATOM 1675 O O . LYS B 1 3 ? -63.719 35.438 46.719 1 42.97 3 LYS B O 1
ATOM 1680 N N . LYS B 1 4 ? -62.656 37.219 46.219 1 43.5 4 LYS B N 1
ATOM 1681 C CA . LYS B 1 4 ? -62.312 36.875 44.844 1 43.5 4 LYS B CA 1
ATOM 1682 C C . LYS B 1 4 ? -61.312 35.75 44.781 1 43.5 4 LYS B C 1
ATOM 1684 O O . LYS B 1 4 ? -60.188 35.875 45.312 1 43.5 4 LYS B O 1
ATOM 1689 N N . LYS B 1 5 ? -61.75 34.5 44.656 1 43.59 5 LYS B N 1
ATOM 1690 C CA . LYS B 1 5 ? -60.969 33.312 44.406 1 43.59 5 LYS B CA 1
ATOM 1691 C C . LYS B 1 5 ? -60.031 33.5 43.219 1 43.59 5 LYS B C 1
ATOM 1693 O O . LYS B 1 5 ? -60.469 33.781 42.125 1 43.59 5 LYS B O 1
ATOM 1698 N N . ARG B 1 6 ? -58.781 34 43.5 1 40.84 6 ARG B N 1
ATOM 1699 C CA . ARG B 1 6 ? -57.75 34.062 42.469 1 40.84 6 ARG B CA 1
ATOM 1700 C C . ARG B 1 6 ? -57.656 32.719 41.719 1 40.84 6 ARG B C 1
ATOM 1702 O O . ARG B 1 6 ? -57.469 31.672 42.344 1 40.84 6 ARG B O 1
ATOM 1709 N N . VAL B 1 7 ? -58.406 32.469 40.625 1 44 7 VAL B N 1
ATOM 1710 C CA . VAL B 1 7 ? -58.25 31.328 39.719 1 44 7 VAL B CA 1
ATOM 1711 C C . VAL B 1 7 ? -56.781 31.141 39.344 1 44 7 VAL B C 1
ATOM 1713 O O . VAL B 1 7 ? -56.188 32.062 38.781 1 44 7 VAL B O 1
ATOM 1716 N N . THR B 1 8 ? -56 30.375 40.156 1 40.88 8 THR B N 1
ATOM 1717 C CA . THR B 1 8 ? -54.625 30.031 39.781 1 40.88 8 THR B CA 1
ATOM 1718 C C . THR B 1 8 ? -54.562 29.453 38.375 1 40.88 8 THR B C 1
ATOM 1720 O O . THR B 1 8 ? -55.281 28.5 38.062 1 40.88 8 THR B O 1
ATOM 1723 N N . VAL B 1 9 ? -54.375 30.266 37.312 1 45.97 9 VAL B N 1
ATOM 1724 C CA . VAL B 1 9 ? -54.156 29.75 35.969 1 45.97 9 VAL B CA 1
ATOM 1725 C C . VAL B 1 9 ? -53.125 28.625 36 1 45.97 9 VAL B C 1
ATOM 1727 O O . VAL B 1 9 ? -52.062 28.75 36.594 1 45.97 9 VAL B O 1
ATOM 1730 N N . PRO B 1 10 ? -53.562 27.359 35.875 1 42.34 10 PRO B N 1
ATOM 1731 C CA . PRO B 1 10 ? -52.594 26.266 35.875 1 42.34 10 PRO B CA 1
ATOM 1732 C C . PRO B 1 10 ? -51.406 26.547 34.938 1 42.34 10 PRO B C 1
ATOM 1734 O O . PRO B 1 10 ? -51.562 27.141 33.875 1 42.34 10 PRO B O 1
ATOM 1737 N N . LYS B 1 11 ? -50.219 26.766 35.5 1 47.62 11 LYS B N 1
ATOM 1738 C CA . LYS B 1 11 ? -48.969 26.859 34.75 1 47.62 11 LYS B CA 1
ATOM 1739 C C . LYS B 1 11 ? -48.938 25.828 33.625 1 47.62 11 LYS B C 1
ATOM 1741 O O . LYS B 1 11 ? -49.156 24.641 33.844 1 47.62 11 LYS B O 1
ATOM 1746 N N . LYS B 1 12 ? -49.062 26.297 32.406 1 45.34 12 LYS B N 1
ATOM 1747 C CA . LYS B 1 12 ? -48.875 25.453 31.219 1 45.34 12 LYS B CA 1
ATOM 1748 C C . LYS B 1 12 ? -47.719 24.5 31.391 1 45.34 12 LYS B C 1
ATOM 1750 O O . LYS B 1 12 ? -46.625 24.906 31.812 1 45.34 12 LYS B O 1
ATOM 1755 N N . ALA B 1 13 ? -47.875 23.234 31.438 1 45.34 13 ALA B N 1
ATOM 1756 C CA . ALA B 1 13 ? -46.875 22.172 31.516 1 45.34 13 ALA B CA 1
ATOM 1757 C C . ALA B 1 13 ? -45.781 22.375 30.469 1 45.34 13 ALA B C 1
ATOM 1759 O O . ALA B 1 13 ? -46.062 22.875 29.359 1 45.34 13 ALA B O 1
ATOM 1760 N N . PRO B 1 14 ? -44.5 22.594 30.859 1 41.38 14 PRO B N 1
ATOM 1761 C CA . PRO B 1 14 ? -43.438 22.703 29.844 1 41.38 14 PRO B CA 1
ATOM 1762 C C . PRO B 1 14 ? -43.594 21.672 28.734 1 41.38 14 PRO B C 1
ATOM 1764 O O . PRO B 1 14 ? -44 20.547 28.984 1 41.38 14 PRO B O 1
ATOM 1767 N N . GLN B 1 15 ? -44.031 22.031 27.5 1 45.03 15 GLN B N 1
ATOM 1768 C CA . GLN B 1 15 ? -44.062 21.141 26.344 1 45.03 15 GLN B CA 1
ATOM 1769 C C . GLN B 1 15 ? -42.812 20.281 26.281 1 45.03 15 GLN B C 1
ATOM 1771 O O . GLN B 1 15 ? -41.75 20.688 26.75 1 45.03 15 GLN B O 1
ATOM 1776 N N . PRO B 1 16 ? -42.938 18.953 26.312 1 44.12 16 PRO B N 1
ATOM 1777 C CA . PRO B 1 16 ? -41.75 18.078 26.219 1 44.12 16 PRO B CA 1
ATOM 1778 C C . PRO B 1 16 ? -40.719 18.562 25.219 1 44.12 16 PRO B C 1
ATOM 1780 O O . PRO B 1 16 ? -41.062 19.25 24.25 1 44.12 16 PRO B O 1
ATOM 1783 N N . PRO B 1 17 ? -39.531 18.828 25.594 1 43.03 17 PRO B N 1
ATOM 1784 C CA . PRO B 1 17 ? -38.469 19.25 24.656 1 43.03 17 PRO B CA 1
ATOM 1785 C C . PRO B 1 17 ? -38.594 18.562 23.281 1 43.03 17 PRO B C 1
ATOM 1787 O O . PRO B 1 17 ? -39.125 17.453 23.188 1 43.03 17 PRO B O 1
ATOM 1790 N N . VAL B 1 18 ? -38.906 19.297 22.219 1 40.88 18 VAL B N 1
ATOM 1791 C CA . VAL B 1 18 ? -38.875 18.844 20.828 1 40.88 18 VAL B CA 1
ATOM 1792 C C . VAL B 1 18 ? -37.812 17.75 20.672 1 40.88 18 VAL B C 1
ATOM 1794 O O . VAL B 1 18 ? -36.75 17.797 21.281 1 40.88 18 VAL B O 1
ATOM 1797 N N . MET B 1 19 ? -38.25 16.547 20.5 1 40.5 19 MET B N 1
ATOM 1798 C CA . MET B 1 19 ? -37.406 15.414 20.141 1 40.5 19 MET B CA 1
ATOM 1799 C C . MET B 1 19 ? -36.219 15.875 19.281 1 40.5 19 MET B C 1
ATOM 1801 O O . MET B 1 19 ? -36.344 16.766 18.453 1 40.5 19 MET B O 1
ATOM 1805 N N . GLY B 1 20 ? -35.031 15.875 19.75 1 41.03 20 GLY B N 1
ATOM 1806 C CA . GLY B 1 20 ? -33.812 16.156 19.031 1 41.03 20 GLY B CA 1
ATOM 1807 C C . GLY B 1 20 ? -33.906 15.844 17.547 1 41.03 20 GLY B C 1
ATOM 1808 O O . GLY B 1 20 ? -34.562 14.883 17.156 1 41.03 20 GLY B O 1
ATOM 1809 N N . ARG B 1 21 ? -33.969 16.797 16.656 1 47 21 ARG B N 1
ATOM 1810 C CA . ARG B 1 21 ? -33.969 16.656 15.195 1 47 21 ARG B CA 1
ATOM 1811 C C . ARG B 1 21 ? -33.219 15.398 14.766 1 47 21 ARG B C 1
ATOM 1813 O O . ARG B 1 21 ? -32.062 15.219 15.125 1 47 21 ARG B O 1
ATOM 1820 N N . LYS B 1 22 ? -33.875 14.344 14.539 1 48.94 22 LYS B N 1
ATOM 1821 C CA . LYS B 1 22 ? -33.344 13.109 13.977 1 48.94 22 LYS B CA 1
ATOM 1822 C C . LYS B 1 22 ? -32.281 13.406 12.93 1 48.94 22 LYS B C 1
ATOM 1824 O O . LYS B 1 22 ? -32.375 14.375 12.18 1 48.94 22 LYS B O 1
ATOM 1829 N N . ARG B 1 23 ? -31.109 12.836 13.008 1 59.44 23 ARG B N 1
ATOM 1830 C CA . ARG B 1 23 ? -29.969 12.938 12.102 1 59.44 23 ARG B CA 1
ATOM 1831 C C . ARG B 1 23 ? -30.406 12.805 10.648 1 59.44 23 ARG B C 1
ATOM 1833 O O . ARG B 1 23 ? -31.062 11.82 10.281 1 59.44 23 ARG B O 1
ATOM 1840 N N . ASP B 1 24 ? -30.516 13.875 9.82 1 65.88 24 ASP B N 1
ATOM 1841 C CA . ASP B 1 24 ? -30.844 13.914 8.398 1 65.88 24 ASP B CA 1
ATOM 1842 C C . ASP B 1 24 ? -29.734 13.297 7.559 1 65.88 24 ASP B C 1
ATOM 1844 O O . ASP B 1 24 ? -28.641 13.852 7.461 1 65.88 24 ASP B O 1
ATOM 1848 N N . PRO B 1 25 ? -29.828 12.016 7.066 1 72.44 25 PRO B N 1
ATOM 1849 C CA . PRO B 1 25 ? -28.828 11.344 6.234 1 72.44 25 PRO B CA 1
ATOM 1850 C C . PRO B 1 25 ? -28.422 12.18 5.023 1 72.44 25 PRO B C 1
ATOM 1852 O O . PRO B 1 25 ? -27.297 12.055 4.539 1 72.44 25 PRO B O 1
ATOM 1855 N N . SER B 1 26 ? -29.219 13 4.656 1 85.25 26 SER B N 1
ATOM 1856 C CA . SER B 1 26 ? -28.891 13.844 3.51 1 85.25 26 SER B CA 1
ATOM 1857 C C . SER B 1 26 ? -27.781 14.828 3.854 1 85.25 26 SER B C 1
ATOM 1859 O O . SER B 1 26 ? -26.891 15.078 3.039 1 85.25 26 SER B O 1
ATOM 1861 N N . LEU B 1 27 ? -27.781 15.281 5.086 1 92.31 27 LEU B N 1
ATOM 1862 C CA . LEU B 1 27 ? -26.766 16.234 5.5 1 92.31 27 LEU B CA 1
ATOM 1863 C C . LEU B 1 27 ? -25.406 15.555 5.629 1 92.31 27 LEU B C 1
ATOM 1865 O O . LEU B 1 27 ? -24.375 16.141 5.277 1 92.31 27 LEU B O 1
ATOM 1869 N N . ASP B 1 28 ? -25.422 14.32 6.082 1 95.62 28 ASP B N 1
ATOM 1870 C CA . ASP B 1 28 ? -24.172 13.57 6.195 1 95.62 28 ASP B CA 1
ATOM 1871 C C . ASP B 1 28 ? -23.484 13.445 4.84 1 95.62 28 ASP B C 1
ATOM 1873 O O . ASP B 1 28 ? -22.297 13.719 4.715 1 95.62 28 ASP B O 1
ATOM 1877 N N . ALA B 1 29 ? -24.281 13.117 3.873 1 95.5 29 ALA B N 1
ATOM 1878 C CA . ALA B 1 29 ? -23.734 12.961 2.529 1 95.5 29 ALA B CA 1
ATOM 1879 C C . ALA B 1 29 ? -23.172 14.273 2.006 1 95.5 29 ALA B C 1
ATOM 1881 O O . ALA B 1 29 ? -22.109 14.297 1.365 1 95.5 29 ALA B O 1
ATOM 1882 N N . LEU B 1 30 ? -23.812 15.32 2.303 1 96.38 30 LEU B N 1
ATOM 1883 C CA . LEU B 1 30 ? -23.359 16.641 1.867 1 96.38 30 LEU B CA 1
ATOM 1884 C C . LEU B 1 30 ? -22.031 17 2.521 1 96.38 30 LEU B C 1
ATOM 1886 O O . LEU B 1 30 ? -21.125 17.516 1.856 1 96.38 30 LEU B O 1
ATOM 1890 N N . ILE B 1 31 ? -21.922 16.703 3.775 1 97.5 31 ILE B N 1
ATOM 1891 C CA . ILE B 1 31 ? -20.719 17.016 4.527 1 97.5 31 ILE B CA 1
ATOM 1892 C C . ILE B 1 31 ? -19.562 16.141 4.047 1 97.5 31 ILE B C 1
ATOM 1894 O O . ILE B 1 31 ? -18.453 16.625 3.832 1 97.5 31 ILE B O 1
ATOM 1898 N N . LEU B 1 32 ? -19.859 14.914 3.844 1 97.81 32 LEU B N 1
ATOM 1899 C CA . LEU B 1 32 ? -18.828 13.984 3.395 1 97.81 32 LEU B CA 1
ATOM 1900 C C . LEU B 1 32 ? -18.359 14.344 1.991 1 97.81 32 LEU B C 1
ATOM 1902 O O . LEU B 1 32 ? -17.156 14.336 1.721 1 97.81 32 LEU B O 1
ATOM 1906 N N . ASN B 1 33 ? -19.281 14.695 1.109 1 96.62 33 ASN B N 1
ATOM 1907 C CA . ASN B 1 33 ? -18.906 15.102 -0.241 1 96.62 33 ASN B CA 1
ATOM 1908 C C . ASN B 1 33 ? -18.078 16.391 -0.228 1 96.62 33 ASN B C 1
ATOM 1910 O O . ASN B 1 33 ? -17.062 16.484 -0.927 1 96.62 33 ASN B O 1
ATOM 1914 N N . ALA B 1 34 ? -18.453 17.328 0.576 1 97.69 34 ALA B N 1
ATOM 1915 C CA . ALA B 1 34 ? -17.703 18.562 0.713 1 97.69 34 ALA B CA 1
ATOM 1916 C C . ALA B 1 34 ? -16.297 18.312 1.256 1 97.69 34 ALA B C 1
ATOM 1918 O O . ALA B 1 34 ? -15.344 18.969 0.84 1 97.69 34 ALA B O 1
ATOM 1919 N N . THR B 1 35 ? -16.203 17.438 2.18 1 98.12 35 THR B N 1
ATOM 1920 C CA . THR B 1 35 ? -14.914 17.062 2.748 1 98.12 35 THR B CA 1
ATOM 1921 C C . THR B 1 35 ? -13.977 16.531 1.667 1 98.12 35 THR B C 1
ATOM 1923 O O . THR B 1 35 ? -12.82 16.938 1.574 1 98.12 35 THR B O 1
ATOM 1926 N N . LEU B 1 36 ? -14.508 15.664 0.811 1 97.19 36 LEU B N 1
ATOM 1927 C CA . LEU B 1 36 ? -13.711 15.094 -0.27 1 97.19 36 LEU B CA 1
ATOM 1928 C C . LEU B 1 36 ? -1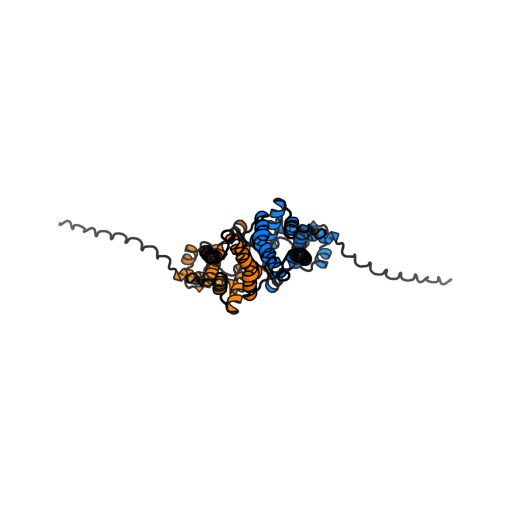3.273 16.188 -1.248 1 97.19 36 LEU B C 1
ATOM 1930 O O . LEU B 1 36 ? -12.125 16.188 -1.698 1 97.19 36 LEU B O 1
ATOM 1934 N N . GLU B 1 37 ? -14.125 17.078 -1.56 1 96.44 37 GLU B N 1
ATOM 1935 C CA . GLU B 1 37 ? -13.797 18.188 -2.453 1 96.44 37 GLU B CA 1
ATOM 1936 C C . GLU B 1 37 ? -12.703 19.062 -1.864 1 96.44 37 GLU B C 1
ATOM 1938 O O . GLU B 1 37 ? -11.758 19.438 -2.562 1 96.44 37 GLU B O 1
ATOM 1943 N N . MET B 1 38 ? -12.789 19.344 -0.616 1 97.06 38 MET B N 1
ATOM 1944 C CA . MET B 1 38 ? -11.812 20.219 0.033 1 97.06 38 MET B CA 1
ATOM 1945 C C . MET B 1 38 ? -10.477 19.5 0.195 1 97.06 38 MET B C 1
ATOM 1947 O O . MET B 1 38 ? -9.414 20.141 0.122 1 97.06 38 MET B O 1
ATOM 1951 N N . LEU B 1 39 ? -10.531 18.234 0.447 1 96.31 39 LEU B N 1
ATOM 1952 C CA . LEU B 1 39 ? -9.297 17.453 0.483 1 96.31 39 LEU B CA 1
ATOM 1953 C C . LEU B 1 39 ? -8.555 17.562 -0.847 1 96.31 39 LEU B C 1
ATOM 1955 O O . LEU B 1 39 ? -7.336 17.734 -0.873 1 96.31 39 LEU B O 1
ATOM 1959 N N . ALA B 1 40 ? -9.305 17.453 -1.912 1 93.94 40 ALA B N 1
ATOM 1960 C CA . ALA B 1 40 ? -8.719 17.484 -3.25 1 93.94 40 ALA B CA 1
ATOM 1961 C C . ALA B 1 40 ? -8.164 18.875 -3.572 1 93.94 40 ALA B C 1
ATOM 1963 O O . ALA B 1 40 ? -7.156 19 -4.27 1 93.94 40 ALA B O 1
ATOM 1964 N N . GLU B 1 41 ? -8.758 19.875 -3.053 1 93.56 41 GLU B N 1
ATOM 1965 C CA . GLU B 1 41 ? -8.422 21.25 -3.42 1 93.56 41 GLU B CA 1
ATOM 1966 C C . GLU B 1 41 ? -7.391 21.828 -2.459 1 93.56 41 GLU B C 1
ATOM 1968 O O . GLU B 1 41 ? -6.395 22.422 -2.893 1 93.56 41 GLU B O 1
ATOM 1973 N N . GLU B 1 42 ? -7.664 21.641 -1.083 1 94.44 42 GLU B N 1
ATOM 1974 C CA . GLU B 1 42 ? -6.875 22.344 -0.07 1 94.44 42 GLU B CA 1
ATOM 1975 C C . GLU B 1 42 ? -6.035 21.359 0.746 1 94.44 42 GLU B C 1
ATOM 1977 O O . GLU B 1 42 ? -5.078 21.766 1.41 1 94.44 42 GLU B O 1
ATOM 1982 N N . GLY B 1 43 ? -6.418 20.172 0.689 1 95.19 43 GLY B N 1
ATOM 1983 C CA . GLY B 1 43 ? -5.727 19.188 1.496 1 95.19 43 GLY B CA 1
ATOM 1984 C C . GLY B 1 43 ? -6.168 19.188 2.947 1 95.19 43 GLY B C 1
ATOM 1985 O O . GLY B 1 43 ? -6.789 20.141 3.412 1 95.19 43 GLY B O 1
ATOM 1986 N N . PHE B 1 44 ? -5.867 18.141 3.615 1 96.75 44 PHE B N 1
ATOM 1987 C CA . PHE B 1 44 ? -6.188 17.938 5.023 1 96.75 44 PHE B CA 1
ATOM 1988 C C . PHE B 1 44 ? -5.648 19.094 5.871 1 96.75 44 PHE B C 1
ATOM 1990 O O . PHE B 1 44 ? -6.328 19.562 6.781 1 96.75 44 PHE B O 1
ATOM 1997 N N . ASP B 1 45 ? -4.527 19.531 5.598 1 94.5 45 ASP B N 1
ATOM 1998 C CA . ASP B 1 45 ? -3.875 20.562 6.406 1 94.5 45 ASP B CA 1
ATOM 1999 C C . ASP B 1 45 ? -4.504 21.922 6.164 1 94.5 45 ASP B C 1
ATOM 2001 O O . ASP B 1 45 ? -4.52 22.781 7.059 1 94.5 45 ASP B O 1
ATOM 2005 N N . GLY B 1 46 ? -5.027 22.141 5.035 1 95.56 46 GLY B N 1
ATOM 2006 C CA . GLY B 1 46 ? -5.574 23.438 4.68 1 95.56 46 GLY B CA 1
ATOM 2007 C C . GLY B 1 46 ? -7.059 23.562 4.961 1 95.56 46 GLY B C 1
ATOM 2008 O O . GLY B 1 46 ? -7.602 24.672 4.988 1 95.56 46 GLY B O 1
ATOM 2009 N N . MET B 1 47 ? -7.648 22.469 5.199 1 97 47 MET B N 1
ATOM 2010 C CA . MET B 1 47 ? -9.094 22.5 5.406 1 97 47 MET B CA 1
ATOM 2011 C C . MET B 1 47 ? -9.43 22.438 6.895 1 97 47 MET B C 1
ATOM 2013 O O . MET B 1 47 ? -8.641 21.938 7.691 1 97 47 MET B O 1
ATOM 2017 N N . THR B 1 48 ? -10.641 23 7.234 1 96.75 48 THR B N 1
ATOM 2018 C CA . THR B 1 48 ? -11.156 22.906 8.594 1 96.75 48 THR B CA 1
ATOM 2019 C C . THR B 1 48 ? -12.617 22.469 8.594 1 96.75 48 THR B C 1
ATOM 2021 O O . THR B 1 48 ? -13.305 22.594 7.578 1 96.75 48 THR B O 1
ATOM 2024 N N . MET B 1 49 ? -13.008 21.953 9.719 1 96.94 49 MET B N 1
ATOM 2025 C CA . MET B 1 49 ? -14.406 21.547 9.844 1 96.94 49 MET B CA 1
ATOM 2026 C C . MET B 1 49 ? -15.336 22.75 9.742 1 96.94 49 MET B C 1
ATOM 2028 O O . MET B 1 49 ? -16.453 22.625 9.219 1 96.94 49 MET B O 1
ATOM 2032 N N . ASP B 1 50 ? -14.891 23.922 10.156 1 96.62 50 ASP B N 1
ATOM 2033 C CA . ASP B 1 50 ? -15.68 25.141 10.039 1 96.62 50 ASP B CA 1
ATOM 2034 C C . ASP B 1 50 ? -15.906 25.5 8.57 1 96.62 50 ASP B C 1
ATOM 2036 O O . ASP B 1 50 ? -17.016 25.891 8.188 1 96.62 50 ASP B O 1
ATOM 2040 N N . GLN B 1 51 ? -14.914 25.453 7.816 1 97.12 51 GLN B N 1
ATOM 2041 C CA . GLN B 1 51 ? -15.008 25.734 6.391 1 97.12 51 GLN B CA 1
ATOM 2042 C C . GLN B 1 51 ? -15.969 24.766 5.699 1 97.12 51 GLN B C 1
ATOM 2044 O O . GLN B 1 51 ? -16.75 25.172 4.832 1 97.12 51 GLN B O 1
ATOM 2049 N N . ILE B 1 52 ? -15.898 23.469 6.125 1 97.44 52 ILE B N 1
ATOM 2050 C CA . ILE B 1 52 ? -16.781 22.453 5.547 1 97.44 52 ILE B CA 1
ATOM 2051 C C . ILE B 1 52 ? -18.234 22.766 5.895 1 97.44 52 ILE B C 1
ATOM 2053 O O . ILE B 1 52 ? -19.109 22.719 5.027 1 97.44 52 ILE B O 1
ATOM 2057 N N . ALA B 1 53 ? -18.469 23.109 7.125 1 96.88 53 ALA B N 1
ATOM 2058 C CA . ALA B 1 53 ? -19.797 23.469 7.57 1 96.88 53 ALA B CA 1
ATOM 2059 C C . ALA B 1 53 ? -20.344 24.641 6.77 1 96.88 53 ALA B C 1
ATOM 2061 O O . ALA B 1 53 ? -21.5 24.625 6.309 1 96.88 53 ALA B O 1
ATOM 2062 N N . THR B 1 54 ? -19.531 25.625 6.578 1 96.94 54 THR B N 1
ATOM 2063 C CA . THR B 1 54 ? -19.906 26.812 5.82 1 96.94 54 THR B CA 1
ATOM 2064 C C . THR B 1 54 ? -20.219 26.453 4.371 1 96.94 54 THR B C 1
ATOM 2066 O O . THR B 1 54 ? -21.234 26.906 3.818 1 96.94 54 THR B O 1
ATOM 2069 N N . LYS B 1 55 ? -19.422 25.672 3.828 1 96.25 55 LYS B N 1
ATOM 2070 C CA . LYS B 1 55 ? -19.594 25.266 2.438 1 96.25 55 LYS B CA 1
ATOM 2071 C C . LYS B 1 55 ? -20.922 24.547 2.229 1 96.25 55 LYS B C 1
ATOM 2073 O O . LYS B 1 55 ? -21.562 24.688 1.183 1 96.25 55 LYS B O 1
ATOM 2078 N N . VAL B 1 56 ? -21.281 23.766 3.221 1 96.31 56 VAL B N 1
ATOM 2079 C CA . VAL B 1 56 ? -22.5 22.969 3.125 1 96.31 56 VAL B CA 1
ATOM 2080 C C . VAL B 1 56 ? -23.688 23.797 3.605 1 96.31 56 VAL B C 1
ATOM 2082 O O . VAL B 1 56 ? -24.844 23.406 3.379 1 96.31 56 VAL B O 1
ATOM 2085 N N . GLY B 1 57 ? -23.453 24.906 4.227 1 95.56 57 GLY B N 1
ATOM 2086 C CA . GLY B 1 57 ? -24.531 25.766 4.723 1 95.56 57 GLY B CA 1
ATOM 2087 C C . GLY B 1 57 ? -25.156 25.25 6.004 1 95.56 57 GLY B C 1
ATOM 2088 O O . GLY B 1 57 ? -26.375 25.312 6.176 1 95.56 57 GLY B O 1
ATOM 2089 N N . THR B 1 58 ? -24.344 24.641 6.82 1 94.5 58 THR B N 1
ATOM 2090 C CA . THR B 1 58 ? -24.812 24.156 8.109 1 94.5 58 THR B CA 1
ATOM 2091 C C . THR B 1 58 ? -24 24.766 9.25 1 94.5 58 THR B C 1
ATOM 2093 O O . THR B 1 58 ? -22.984 25.422 9.008 1 94.5 58 THR B O 1
ATOM 2096 N N . GLY B 1 59 ? -24.484 24.688 10.438 1 92.5 59 GLY B N 1
ATOM 2097 C CA . GLY B 1 59 ? -23.781 25.172 11.602 1 92.5 59 GLY B CA 1
ATOM 2098 C C . GLY B 1 59 ? -22.625 24.281 12.016 1 92.5 59 GLY B C 1
ATOM 2099 O O . GLY B 1 59 ? -22.656 23.078 11.812 1 92.5 59 GLY B O 1
ATOM 2100 N N . LYS B 1 60 ? -21.625 24.906 12.617 1 92.75 60 LYS B N 1
ATOM 2101 C CA . LYS B 1 60 ? -20.453 24.188 13.109 1 92.75 60 LYS B CA 1
ATOM 2102 C C . LYS B 1 60 ? -20.844 23.125 14.133 1 92.75 60 LYS B C 1
ATOM 2104 O O . LYS B 1 60 ? -20.297 22.016 14.125 1 92.75 60 LYS B O 1
ATOM 2109 N N . ALA B 1 61 ? -21.781 23.469 14.922 1 93.31 61 ALA B N 1
ATOM 2110 C CA . ALA B 1 61 ? -22.219 22.562 15.969 1 93.31 61 ALA B CA 1
ATOM 2111 C C . ALA B 1 61 ? -22.797 21.281 15.375 1 93.31 61 ALA B C 1
ATOM 2113 O O . ALA B 1 61 ? -22.562 20.188 15.898 1 93.31 61 ALA B O 1
ATOM 2114 N N . ALA B 1 62 ? -23.516 21.422 14.344 1 92.88 62 ALA B N 1
ATOM 2115 C CA . ALA B 1 62 ? -24.109 20.266 13.68 1 92.88 62 ALA B CA 1
ATOM 2116 C C . ALA B 1 62 ? -23.031 19.328 13.133 1 92.88 62 ALA B C 1
ATOM 2118 O O . ALA B 1 62 ? -23.156 18.109 13.234 1 92.88 62 ALA B O 1
ATOM 2119 N N . CYS B 1 63 ? -21.953 19.859 12.609 1 95 63 CYS B N 1
ATOM 2120 C CA . CYS B 1 63 ? -20.844 19.094 12.07 1 95 63 CYS B CA 1
ATOM 2121 C C . CYS B 1 63 ? -20.078 18.391 13.188 1 95 63 CYS B C 1
ATOM 2123 O O . CYS B 1 63 ? -19.797 17.188 13.094 1 95 63 CYS B O 1
ATOM 2125 N N . TYR B 1 64 ? -19.844 19.062 14.305 1 95.06 64 TYR B N 1
ATOM 2126 C CA . TYR B 1 64 ? -19.047 18.516 15.391 1 95.06 64 TYR B CA 1
ATOM 2127 C C . TYR B 1 64 ? -19.828 17.484 16.188 1 95.06 64 TYR B C 1
ATOM 2129 O O . TYR B 1 64 ? -19.234 16.578 16.781 1 95.06 64 TYR B O 1
ATOM 2137 N N . ARG B 1 65 ? -21.156 17.609 16.156 1 94.62 65 ARG B N 1
ATOM 2138 C CA . ARG B 1 65 ? -22 16.594 16.797 1 94.62 65 ARG B CA 1
ATOM 2139 C C . ARG B 1 65 ? -21.891 15.258 16.047 1 94.62 65 ARG B C 1
ATOM 2141 O O . ARG B 1 65 ? -21.906 14.195 16.672 1 94.62 65 ARG B O 1
ATOM 2148 N N . ARG B 1 66 ? -21.703 15.414 14.797 1 95.12 66 ARG B N 1
ATOM 2149 C CA . ARG B 1 66 ? -21.641 14.227 13.945 1 95.12 66 ARG B CA 1
ATOM 2150 C C . ARG B 1 66 ? -20.234 13.633 13.953 1 95.12 66 ARG B C 1
ATOM 2152 O O . ARG B 1 66 ? -20.062 12.414 14.008 1 95.12 66 ARG B O 1
ATOM 2159 N N . TRP B 1 67 ? -19.234 14.492 13.82 1 97.06 67 TRP B N 1
ATOM 2160 C CA . TRP B 1 67 ? -17.828 14.102 13.82 1 97.06 67 TRP B CA 1
ATOM 2161 C C . TRP B 1 67 ? -17.047 14.906 14.844 1 97.06 67 TRP B C 1
ATOM 2163 O O . TRP B 1 67 ? -16.797 16.094 14.648 1 97.06 67 TRP B O 1
ATOM 2173 N N . PRO B 1 68 ? -16.594 14.211 15.828 1 95.19 68 PRO B N 1
ATOM 2174 C CA . PRO B 1 68 ? -15.922 14.914 16.922 1 95.19 68 PRO B CA 1
ATOM 2175 C C . PRO B 1 68 ? -14.539 15.43 16.531 1 95.19 68 PRO B C 1
ATOM 2177 O O . PRO B 1 68 ? -13.953 16.234 17.25 1 95.19 68 PRO B O 1
ATOM 2180 N N . SER B 1 69 ? -14.031 14.945 15.383 1 95.75 69 SER B N 1
ATOM 2181 C CA . SER B 1 69 ? -12.719 15.414 14.953 1 95.75 69 SER B CA 1
ATOM 2182 C C . SER B 1 69 ? -12.609 15.422 13.43 1 95.75 69 SER B C 1
ATOM 2184 O O . SER B 1 69 ? -13.336 14.688 12.75 1 95.75 69 SER B O 1
ATOM 2186 N N . LYS B 1 70 ? -11.719 16.234 12.953 1 96.88 70 LYS B N 1
ATOM 2187 C CA . LYS B 1 70 ? -11.406 16.328 11.531 1 96.88 70 LYS B CA 1
ATOM 2188 C C . LYS B 1 70 ? -10.953 14.969 10.984 1 96.88 70 LYS B C 1
ATOM 2190 O O . LYS B 1 70 ? -11.328 14.586 9.883 1 96.88 70 LYS B O 1
ATOM 2195 N N . VAL B 1 71 ? -10.18 14.219 11.781 1 96.88 71 VAL B N 1
ATOM 2196 C CA . VAL B 1 71 ? -9.641 12.93 11.383 1 96.88 71 VAL B CA 1
ATOM 2197 C C . VAL B 1 71 ? -10.781 11.93 11.195 1 96.88 71 VAL B C 1
ATOM 2199 O O . VAL B 1 71 ? -10.828 11.203 10.195 1 96.88 71 VAL B O 1
ATOM 2202 N N . LYS B 1 72 ? -11.656 11.906 12.086 1 96.94 72 LYS B N 1
ATOM 2203 C CA . LYS B 1 72 ? -12.797 11 11.984 1 96.94 72 LYS B CA 1
ATOM 2204 C C . LYS B 1 72 ? -13.672 11.352 10.781 1 96.94 72 LYS B C 1
ATOM 2206 O O . LYS B 1 72 ? -14.148 10.461 10.078 1 96.94 72 LYS B O 1
ATOM 2211 N N . LEU B 1 73 ? -13.875 12.648 10.57 1 97.69 73 LEU B N 1
ATOM 2212 C CA . LEU B 1 73 ? -14.641 13.094 9.414 1 97.69 73 LEU B CA 1
ATOM 2213 C C . LEU B 1 73 ? -13.984 12.641 8.109 1 97.69 73 LEU B C 1
ATOM 2215 O O . LEU B 1 73 ? -14.656 12.094 7.234 1 97.69 73 LEU B O 1
ATOM 2219 N N . VAL B 1 74 ? -12.719 12.812 8 1 98.06 74 VAL B N 1
ATOM 2220 C CA . VAL B 1 74 ? -11.984 12.453 6.789 1 98.06 74 VAL B CA 1
ATOM 2221 C C . VAL B 1 74 ? -12.023 10.945 6.59 1 98.06 74 VAL B C 1
ATOM 2223 O O . VAL B 1 74 ? -12.242 10.461 5.477 1 98.06 74 VAL B O 1
ATOM 2226 N N . LYS B 1 75 ? -11.781 10.211 7.66 1 97.25 75 LYS B N 1
ATOM 2227 C CA . LYS B 1 75 ? -11.875 8.758 7.574 1 97.25 75 LYS B CA 1
ATOM 2228 C C . LYS B 1 75 ? -13.227 8.328 7.008 1 97.25 75 LYS B C 1
ATOM 2230 O O . LYS B 1 75 ? -13.281 7.523 6.074 1 97.25 75 LYS B O 1
ATOM 2235 N N . ASP B 1 76 ? -14.258 8.844 7.543 1 97.31 76 ASP B N 1
ATOM 2236 C CA . ASP B 1 76 ? -15.594 8.469 7.102 1 97.31 76 ASP B CA 1
ATOM 2237 C C . ASP B 1 76 ? -15.859 8.945 5.676 1 97.31 76 ASP B C 1
ATOM 2239 O O . ASP B 1 76 ? -16.562 8.289 4.91 1 97.31 76 ASP B O 1
ATOM 2243 N N . ALA B 1 77 ? -15.312 10.086 5.316 1 97.62 77 ALA B N 1
ATOM 2244 C CA . ALA B 1 77 ? -15.438 10.57 3.943 1 97.62 77 ALA B CA 1
ATOM 2245 C C . ALA B 1 77 ? -14.781 9.602 2.963 1 97.62 77 ALA B C 1
ATOM 2247 O O . ALA B 1 77 ? -15.312 9.344 1.884 1 97.62 77 ALA B O 1
ATOM 2248 N N . LEU B 1 78 ? -13.68 9.055 3.338 1 96.06 78 LEU B N 1
ATOM 2249 C CA . LEU B 1 78 ? -12.984 8.094 2.494 1 96.06 78 LEU B CA 1
ATOM 2250 C C . LEU B 1 78 ? -13.781 6.805 2.361 1 96.06 78 LEU B C 1
ATOM 2252 O O . LEU B 1 78 ? -13.875 6.238 1.272 1 96.06 78 LEU B O 1
ATOM 2256 N N . ILE B 1 79 ? -14.289 6.355 3.459 1 95.38 79 ILE B N 1
ATOM 2257 C CA . ILE B 1 79 ? -15.141 5.168 3.434 1 95.38 79 ILE B CA 1
ATOM 2258 C C . ILE B 1 79 ? -16.344 5.406 2.52 1 95.38 79 ILE B C 1
ATOM 2260 O O . ILE B 1 79 ? -16.688 4.551 1.702 1 95.38 79 ILE B O 1
ATOM 2264 N N . TRP B 1 80 ? -16.906 6.566 2.637 1 93.81 80 TRP B N 1
ATOM 2265 C CA . TRP B 1 80 ? -18.062 6.949 1.833 1 93.81 80 TRP B CA 1
ATOM 2266 C C . TRP B 1 80 ? -17.688 7.02 0.354 1 93.81 80 TRP B C 1
ATOM 2268 O O . TRP B 1 80 ? -18.469 6.594 -0.505 1 93.81 80 TRP B O 1
ATOM 2278 N N . MET B 1 81 ? -16.562 7.516 0.029 1 91.62 81 MET B N 1
ATOM 2279 C CA . MET B 1 81 ? -16.078 7.574 -1.346 1 91.62 81 MET B CA 1
ATOM 2280 C C . MET B 1 81 ? -16 6.176 -1.955 1 91.62 81 MET B C 1
ATOM 2282 O O . MET B 1 81 ? -16.438 5.961 -3.084 1 91.62 81 MET B O 1
ATOM 2286 N N . ASN B 1 82 ? -15.461 5.234 -1.188 1 90.25 82 ASN B N 1
ATOM 2287 C CA . ASN B 1 82 ? -15.352 3.855 -1.654 1 90.25 82 ASN B CA 1
ATOM 2288 C C . ASN B 1 82 ? -16.719 3.207 -1.807 1 90.25 82 ASN B C 1
ATOM 2290 O O . ASN B 1 82 ? -16.969 2.461 -2.76 1 90.25 82 ASN B O 1
ATOM 2294 N N . ARG B 1 83 ? -17.594 3.535 -0.95 1 89.56 83 ARG B N 1
ATOM 2295 C CA . ARG B 1 83 ? -18.953 2.992 -1.026 1 89.56 83 ARG B CA 1
ATOM 2296 C C . ARG B 1 83 ? -19.672 3.479 -2.283 1 89.56 83 ARG B C 1
ATOM 2298 O O . ARG B 1 83 ? -20.359 2.709 -2.941 1 89.56 83 ARG B O 1
ATOM 2305 N N . ASN B 1 84 ? -19.484 4.688 -2.512 1 86.06 84 ASN B N 1
ATOM 2306 C CA . ASN B 1 84 ? -20.172 5.281 -3.658 1 86.06 84 ASN B CA 1
ATOM 2307 C C . ASN B 1 84 ? -19.609 4.75 -4.977 1 86.06 84 ASN B C 1
ATOM 2309 O O . ASN B 1 84 ? -20.312 4.754 -5.992 1 86.06 84 ASN B O 1
ATOM 2313 N N . GLN B 1 85 ? -18.453 4.312 -4.949 1 83.75 85 GLN B N 1
ATOM 2314 C CA . GLN B 1 85 ? -17.859 3.713 -6.145 1 83.75 85 GLN B CA 1
ATOM 2315 C C . GLN B 1 85 ? -18.438 2.326 -6.406 1 83.75 85 GLN B C 1
ATOM 2317 O O . GLN B 1 85 ? -18.531 1.89 -7.559 1 83.75 85 GLN B O 1
ATOM 2322 N N . LEU B 1 86 ? -18.828 1.565 -5.312 1 83.62 86 LEU B N 1
ATOM 2323 C CA . LEU B 1 86 ? -19.312 0.192 -5.387 1 83.62 86 LEU B CA 1
ATOM 2324 C C . LEU B 1 86 ? -20.844 0.159 -5.457 1 83.62 86 LEU B C 1
ATOM 2326 O O . LEU B 1 86 ? -21.422 -0.819 -5.93 1 83.62 86 LEU B O 1
ATOM 2330 N N . GLU B 1 87 ? -21.641 0.889 -6.102 1 74.56 87 GLU B N 1
ATOM 2331 C CA . GLU B 1 87 ? -23.094 0.771 -6.027 1 74.56 87 GLU B CA 1
ATOM 2332 C C . GLU B 1 87 ? -23.5 -0.481 -5.258 1 74.56 87 GLU B C 1
ATOM 2334 O O . GLU B 1 87 ? -24 -1.441 -5.848 1 74.56 87 GLU B O 1
ATOM 2339 N N . LEU B 1 88 ? -23.422 -0.55 -3.969 1 70.69 88 LEU B N 1
ATOM 2340 C CA . LEU B 1 88 ? -23.562 -1.71 -3.096 1 70.69 88 LEU B CA 1
ATOM 2341 C C . LEU B 1 88 ? -24.953 -2.332 -3.238 1 70.69 88 LEU B C 1
ATOM 2343 O O . LEU B 1 88 ? -25.125 -3.521 -2.967 1 70.69 88 LEU B O 1
ATOM 2347 N N . GLU B 1 89 ? -25.812 -1.522 -3.604 1 72.88 89 GLU B N 1
ATOM 2348 C CA . GLU B 1 89 ? -27.172 -2.01 -3.736 1 72.88 89 GLU B CA 1
ATOM 2349 C C . GLU B 1 89 ? -27.328 -2.895 -4.969 1 72.88 89 GLU B C 1
ATOM 2351 O O . GLU B 1 89 ? -28.312 -3.629 -5.094 1 72.88 89 GLU B O 1
ATOM 2356 N N . LYS B 1 90 ? -26.312 -2.957 -5.715 1 84.31 90 LYS B N 1
ATOM 2357 C CA . LYS B 1 90 ? -26.406 -3.73 -6.949 1 84.31 90 LYS B CA 1
ATOM 2358 C C . LYS B 1 90 ? -25.156 -4.566 -7.176 1 84.31 90 LYS B C 1
ATOM 2360 O O . LYS B 1 90 ? -24.5 -4.438 -8.203 1 84.31 90 LYS B O 1
ATOM 2365 N N . ILE B 1 91 ? -24.953 -5.465 -6.211 1 90.62 91 ILE B N 1
ATOM 2366 C CA . ILE B 1 91 ? -23.812 -6.355 -6.406 1 90.62 91 ILE B CA 1
ATOM 2367 C C . ILE B 1 91 ? -24.094 -7.312 -7.562 1 90.62 91 ILE B C 1
ATOM 2369 O O . ILE B 1 91 ? -25.109 -8.016 -7.562 1 90.62 91 ILE B O 1
ATOM 2373 N N . PRO B 1 92 ? -23.281 -7.363 -8.539 1 93.06 92 PRO B N 1
ATOM 2374 C CA . PRO B 1 92 ? -23.531 -8.195 -9.711 1 93.06 92 PRO B CA 1
ATOM 2375 C C . PRO B 1 92 ? -23.562 -9.688 -9.383 1 93.06 92 PRO B C 1
ATOM 2377 O O . PRO B 1 92 ? -22.891 -10.133 -8.438 1 93.06 92 PRO B O 1
ATOM 2380 N N . ASP B 1 93 ? -24.359 -10.383 -10.094 1 94.38 93 ASP B N 1
ATOM 2381 C CA . ASP B 1 93 ? -24.453 -11.836 -10.031 1 94.38 93 ASP B CA 1
ATOM 2382 C C . ASP B 1 93 ? -24.672 -12.438 -11.422 1 94.38 93 ASP B C 1
ATOM 2384 O O . ASP B 1 93 ? -25.781 -12.852 -11.75 1 94.38 93 ASP B O 1
ATOM 2388 N N . THR B 1 94 ? -23.625 -12.578 -12.117 1 95.31 94 THR B N 1
ATOM 2389 C CA . THR B 1 94 ? -23.688 -12.984 -13.516 1 95.31 94 THR B CA 1
ATOM 2390 C C . THR B 1 94 ? -23.562 -14.5 -13.648 1 95.31 94 THR B C 1
ATOM 2392 O O . THR B 1 94 ? -23.734 -15.047 -14.742 1 95.31 94 THR B O 1
ATOM 2395 N N . GLY B 1 95 ? -23.281 -15.164 -12.609 1 96.31 95 GLY B N 1
ATOM 2396 C CA . GLY B 1 95 ? -23.031 -16.594 -12.648 1 96.31 95 GLY B CA 1
ATOM 2397 C C . GLY B 1 95 ? -21.578 -16.953 -12.867 1 96.31 95 GLY B C 1
ATOM 2398 O O . GLY B 1 95 ? -21.203 -18.125 -12.875 1 96.31 95 GLY B O 1
ATOM 2399 N N . SER B 1 96 ? -20.766 -15.914 -13.023 1 97.56 96 SER B N 1
ATOM 2400 C CA . SER B 1 96 ? -19.328 -16.047 -13.195 1 97.56 96 SER B CA 1
ATOM 2401 C C . SER B 1 96 ? -18.562 -15.086 -12.289 1 97.56 96 SER B C 1
ATOM 2403 O O . SER B 1 96 ? -18.766 -13.875 -12.359 1 97.56 96 SER B O 1
ATOM 2405 N N . LEU B 1 97 ? -17.719 -15.609 -11.477 1 97.62 97 LEU B N 1
ATOM 2406 C CA . LEU B 1 97 ? -16.953 -14.789 -10.539 1 97.62 97 LEU B CA 1
ATOM 2407 C C . LEU B 1 97 ? -16.125 -13.742 -11.289 1 97.62 97 LEU B C 1
ATOM 2409 O O . LEU B 1 97 ? -16.094 -12.57 -10.906 1 97.62 97 LEU B O 1
ATOM 2413 N N . ARG B 1 98 ? -15.414 -14.172 -12.305 1 96.94 98 ARG B N 1
ATOM 2414 C CA . ARG B 1 98 ? -14.625 -13.234 -13.094 1 96.94 98 ARG B CA 1
ATOM 2415 C C . ARG B 1 98 ? -15.484 -12.086 -13.609 1 96.94 98 ARG B C 1
ATOM 2417 O O . ARG B 1 98 ? -15.109 -10.922 -13.484 1 96.94 98 ARG B O 1
ATOM 2424 N N . ASN B 1 99 ? -16.641 -12.461 -14.188 1 96.25 99 ASN B N 1
ATOM 2425 C CA . ASN B 1 99 ? -17.531 -11.43 -14.719 1 96.25 99 ASN B CA 1
ATOM 2426 C C . ASN B 1 99 ? -18.062 -10.523 -13.617 1 96.25 99 ASN B C 1
ATOM 2428 O O . ASN B 1 99 ? -18.25 -9.32 -13.828 1 96.25 99 ASN B O 1
ATOM 2432 N N . ASP B 1 100 ? -18.281 -11.078 -12.5 1 96.12 100 ASP B N 1
ATOM 2433 C CA . ASP B 1 100 ? -18.719 -10.281 -11.359 1 96.12 100 ASP B CA 1
ATOM 2434 C C . ASP B 1 100 ? -17.641 -9.297 -10.922 1 96.12 100 ASP B C 1
ATOM 2436 O O . ASP B 1 100 ? -17.922 -8.125 -10.672 1 96.12 100 ASP B O 1
ATOM 2440 N N . PHE B 1 101 ? -16.359 -9.781 -10.805 1 95.69 101 PHE B N 1
ATOM 2441 C CA . PHE B 1 101 ? -15.242 -8.898 -10.492 1 95.69 101 PHE B CA 1
ATOM 2442 C C . PHE B 1 101 ? -15.156 -7.758 -11.5 1 95.69 101 PHE B C 1
ATOM 2444 O O . PHE B 1 101 ? -14.992 -6.598 -11.117 1 95.69 101 PHE B O 1
ATOM 2451 N N . LEU B 1 102 ? -15.305 -8.078 -12.773 1 93.56 102 LEU B N 1
ATOM 2452 C CA . LEU B 1 102 ? -15.164 -7.078 -13.828 1 93.56 102 LEU B CA 1
ATOM 2453 C C . LEU B 1 102 ? -16.312 -6.078 -13.797 1 93.56 102 LEU B C 1
ATOM 2455 O O . LEU B 1 102 ? -16.125 -4.898 -14.109 1 93.56 102 LEU B O 1
ATOM 2459 N N . ALA B 1 103 ? -17.438 -6.488 -13.375 1 91.44 103 ALA B N 1
ATOM 2460 C CA . ALA B 1 103 ? -18.625 -5.633 -13.328 1 91.44 103 ALA B CA 1
ATOM 2461 C C . ALA B 1 103 ? -18.484 -4.543 -12.266 1 91.44 103 ALA B C 1
ATOM 2463 O O . ALA B 1 103 ? -19.062 -3.463 -12.391 1 91.44 103 ALA B O 1
ATOM 2464 N N . ILE B 1 104 ? -17.672 -4.836 -11.266 1 89.56 104 ILE B N 1
ATOM 2465 C CA . ILE B 1 104 ? -17.547 -3.824 -10.219 1 89.56 104 ILE B CA 1
ATOM 2466 C C . ILE B 1 104 ? -16.359 -2.92 -10.516 1 89.56 104 ILE B C 1
ATOM 2468 O O . ILE B 1 104 ? -16.219 -1.853 -9.914 1 89.56 104 ILE B O 1
ATOM 2472 N N . LEU B 1 105 ? -15.414 -3.359 -11.32 1 83.81 105 LEU B N 1
ATOM 2473 C CA . LEU B 1 105 ? -14.305 -2.512 -11.734 1 83.81 105 LEU B CA 1
ATOM 2474 C C . LEU B 1 105 ? -14.789 -1.382 -12.641 1 83.81 105 LEU B C 1
ATOM 2476 O O . LEU B 1 105 ? -13.992 -0.601 -13.156 1 83.81 105 LEU B O 1
ATOM 2480 N N . LYS B 1 106 ? -15.844 -0.791 -12.508 1 71.5 106 LYS B N 1
ATOM 2481 C CA . LYS B 1 106 ? -16.469 0.18 -13.406 1 71.5 106 LYS B CA 1
ATOM 2482 C C . LYS B 1 106 ? -15.484 1.291 -13.773 1 71.5 106 LYS B C 1
ATOM 2484 O O . LYS B 1 106 ? -14.664 1.702 -12.945 1 71.5 106 LYS B O 1
ATOM 2489 N N . PRO B 1 107 ? -15.672 1.527 -14.977 1 60.84 107 PRO B N 1
ATOM 2490 C CA . PRO B 1 107 ? -14.844 2.598 -15.531 1 60.84 107 PRO B CA 1
ATOM 2491 C C . PRO B 1 107 ? -15.07 3.941 -14.836 1 60.84 107 PRO B C 1
ATOM 2493 O O . PRO B 1 107 ? -16.219 4.328 -14.602 1 60.84 107 PRO B O 1
ATOM 2496 N N . HIS B 1 108 ? -14.031 4.34 -14.211 1 68.81 108 HIS B N 1
ATOM 2497 C CA . HIS B 1 108 ? -14.062 5.742 -13.805 1 68.81 108 HIS B CA 1
ATOM 2498 C C . HIS B 1 108 ? -13.609 6.652 -14.938 1 68.81 108 HIS B C 1
ATOM 2500 O O . HIS B 1 108 ? -12.773 6.262 -15.758 1 68.81 108 HIS B O 1
ATOM 2506 N N . SER B 1 109 ? -14.422 7.738 -15.07 1 76 109 SER B N 1
ATOM 2507 C CA . SER B 1 109 ? -13.844 8.75 -15.945 1 76 109 SER B CA 1
ATOM 2508 C C . SER B 1 109 ? -12.453 9.164 -15.469 1 76 109 SER B C 1
ATOM 2510 O O . SER B 1 109 ? -12.094 8.938 -14.312 1 76 109 SER B O 1
ATOM 2512 N N . MET B 1 110 ? -11.719 9.5 -16.422 1 77.75 110 MET B N 1
ATOM 2513 C CA . MET B 1 110 ? -10.39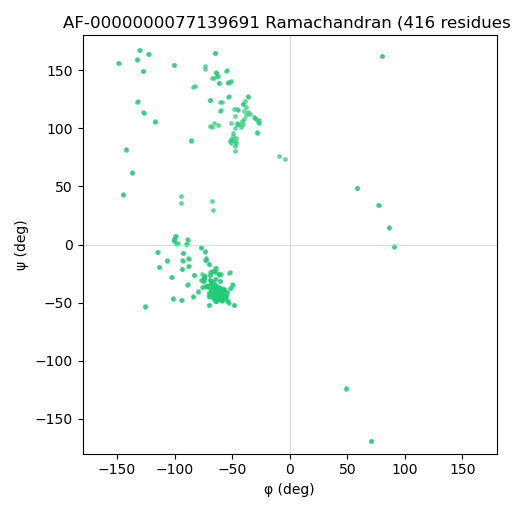1 10.016 -16.094 1 77.75 110 MET B CA 1
ATOM 2514 C C . MET B 1 110 ? -10.492 11.109 -15.031 1 77.75 110 MET B C 1
ATOM 2516 O O . MET B 1 110 ? -9.641 11.203 -14.148 1 77.75 110 MET B O 1
ATOM 2520 N N . GLU B 1 111 ? -11.547 11.82 -15.117 1 80.12 111 GLU B N 1
ATOM 2521 C CA . GLU B 1 111 ? -11.773 12.898 -14.156 1 80.12 111 GLU B CA 1
ATOM 2522 C C . GLU B 1 111 ? -12.008 12.344 -12.758 1 80.12 111 GLU B C 1
ATOM 2524 O O . GLU B 1 111 ? -11.438 12.852 -11.781 1 80.12 111 GLU B O 1
ATOM 2529 N N . GLU B 1 112 ? -12.742 11.344 -12.711 1 80.25 112 GLU B N 1
ATOM 2530 C CA . GLU B 1 112 ? -13.031 10.734 -11.414 1 80.25 112 GLU B CA 1
ATOM 2531 C C . GLU B 1 112 ? -11.789 10.078 -10.82 1 80.25 112 GLU B C 1
ATOM 2533 O O . GLU B 1 112 ? -11.547 10.172 -9.617 1 80.25 112 GLU B O 1
ATOM 2538 N N . ALA B 1 113 ? -11.094 9.516 -11.711 1 80.88 113 ALA B N 1
ATOM 2539 C CA . ALA B 1 113 ? -9.867 8.844 -11.281 1 80.88 113 ALA B CA 1
ATOM 2540 C C . ALA B 1 113 ? -8.844 9.852 -10.766 1 80.88 113 ALA B C 1
ATOM 2542 O O . ALA B 1 113 ? -8.227 9.633 -9.719 1 80.88 113 ALA B O 1
ATOM 2543 N N . ASN B 1 114 ? -8.805 10.922 -11.43 1 82.38 114 ASN B N 1
ATOM 2544 C CA . ASN B 1 114 ? -7.883 11.977 -11.023 1 82.38 114 ASN B CA 1
ATOM 2545 C C . ASN B 1 114 ? -8.328 12.648 -9.727 1 82.38 114 ASN B C 1
ATOM 2547 O O . ASN B 1 114 ? -7.496 13.031 -8.898 1 82.38 114 ASN B O 1
ATOM 2551 N N . ALA B 1 115 ? -9.586 12.766 -9.633 1 83.31 115 ALA B N 1
ATOM 2552 C CA . ALA B 1 115 ? -10.109 13.352 -8.398 1 83.31 115 ALA B CA 1
ATOM 2553 C C . ALA B 1 115 ? -9.773 12.492 -7.188 1 83.31 115 ALA B C 1
ATOM 2555 O O . ALA B 1 115 ? -9.391 13.016 -6.137 1 83.31 115 ALA B O 1
ATOM 2556 N N . LYS B 1 116 ? -9.836 11.242 -7.352 1 86 116 LYS B N 1
ATOM 2557 C CA . LYS B 1 116 ? -9.5 10.32 -6.27 1 86 116 LYS B CA 1
ATOM 2558 C C . LYS B 1 116 ? -8.023 10.422 -5.902 1 86 116 LYS B C 1
ATOM 2560 O O . LYS B 1 116 ? -7.668 10.422 -4.719 1 86 116 LYS B O 1
ATOM 2565 N N . LEU B 1 117 ? -7.281 10.578 -6.934 1 84.5 117 LEU B N 1
ATOM 2566 C CA . LEU B 1 117 ? -5.848 10.719 -6.695 1 84.5 117 LEU B CA 1
ATOM 2567 C C . LEU B 1 117 ? -5.551 12.008 -5.938 1 84.5 117 LEU B C 1
ATOM 2569 O O . LEU B 1 117 ? -4.676 12.039 -5.07 1 84.5 117 LEU B O 1
ATOM 2573 N N . ARG B 1 118 ? -6.273 13.031 -6.281 1 88.31 118 ARG B N 1
ATOM 2574 C CA . ARG B 1 118 ? -6.082 14.305 -5.594 1 88.31 118 ARG B CA 1
ATOM 2575 C C . ARG B 1 118 ? -6.5 14.203 -4.133 1 88.31 118 ARG B C 1
ATOM 2577 O O . ARG B 1 118 ? -5.852 14.781 -3.254 1 88.31 118 ARG B O 1
ATOM 2584 N N . VAL B 1 119 ? -7.543 13.477 -3.939 1 92.94 119 VAL B N 1
ATOM 2585 C CA . VAL B 1 119 ? -7.992 13.266 -2.566 1 92.94 119 VAL B CA 1
ATOM 2586 C C . VAL B 1 119 ? -6.91 12.539 -1.772 1 92.94 119 VAL B C 1
ATOM 2588 O O . VAL B 1 119 ? -6.527 12.977 -0.685 1 92.94 119 VAL B O 1
ATOM 2591 N N . LEU B 1 120 ? -6.387 11.523 -2.338 1 88.25 120 LEU B N 1
ATOM 2592 C CA . LEU B 1 120 ? -5.379 10.727 -1.65 1 88.25 120 LEU B CA 1
ATOM 2593 C C . LEU B 1 120 ? -4.094 11.523 -1.454 1 88.25 120 LEU B C 1
ATOM 2595 O O . LEU B 1 120 ? -3.463 11.438 -0.398 1 88.25 120 LEU B O 1
ATOM 2599 N N . GLY B 1 121 ? -3.762 12.266 -2.418 1 85.69 121 GLY B N 1
ATOM 2600 C CA . GLY B 1 121 ? -2.604 13.141 -2.32 1 85.69 121 GLY B CA 1
ATOM 2601 C C . GLY B 1 121 ? -2.781 14.258 -1.31 1 85.69 121 GLY B C 1
ATOM 2602 O O . GLY B 1 121 ? -1.8 14.82 -0.823 1 85.69 121 GLY B O 1
ATOM 2603 N N . GLY B 1 122 ? -4.008 14.594 -1.006 1 89.94 122 GLY B N 1
ATOM 2604 C CA . GLY B 1 122 ? -4.332 15.695 -0.111 1 89.94 122 GLY B CA 1
ATOM 2605 C C . GLY B 1 122 ? -4.395 15.281 1.347 1 89.94 122 GLY B C 1
ATOM 2606 O O . GLY B 1 122 ? -4.609 16.125 2.229 1 89.94 122 GLY B O 1
ATOM 2607 N N . LEU B 1 123 ? -4.094 14.055 1.654 1 92.94 123 LEU B N 1
ATOM 2608 C CA . LEU B 1 123 ? -4.285 13.562 3.014 1 92.94 123 LEU B CA 1
ATOM 2609 C C . LEU B 1 123 ? -3.219 14.125 3.949 1 92.94 123 LEU B C 1
ATOM 2611 O O . LEU B 1 123 ? -3.426 14.195 5.164 1 92.94 123 LEU B O 1
ATOM 2615 N N . GLY B 1 124 ? -2.084 14.445 3.438 1 88.81 124 GLY B N 1
ATOM 2616 C CA . GLY B 1 124 ? -1.089 15.172 4.203 1 88.81 124 GLY B CA 1
ATOM 2617 C C . GLY B 1 124 ? -0.83 14.578 5.57 1 88.81 124 GLY B C 1
ATOM 2618 O O . GLY B 1 124 ? -0.544 13.383 5.688 1 88.81 124 GLY B O 1
ATOM 2619 N N . THR B 1 125 ? -0.998 15.422 6.625 1 89.19 125 THR B N 1
ATOM 2620 C CA . THR B 1 125 ? -0.67 15.023 7.988 1 89.19 125 THR B CA 1
ATOM 2621 C C . THR B 1 125 ? -1.751 14.109 8.562 1 89.19 125 THR B C 1
ATOM 2623 O O . THR B 1 125 ? -1.609 13.586 9.672 1 89.19 125 THR B O 1
ATOM 2626 N N . PHE B 1 126 ? -2.807 13.867 7.785 1 93.31 126 PHE B N 1
ATOM 2627 C CA . PHE B 1 126 ? -3.781 12.844 8.156 1 93.31 126 PHE B CA 1
ATOM 2628 C C . PHE B 1 126 ? -3.088 11.516 8.453 1 93.31 126 PHE B C 1
ATOM 2630 O O . PHE B 1 126 ? -3.424 10.844 9.43 1 93.31 126 PHE B O 1
ATOM 2637 N N . TRP B 1 127 ? -2.094 11.234 7.715 1 87.25 127 TRP B N 1
ATOM 2638 C CA . TRP B 1 127 ? -1.368 9.977 7.832 1 87.25 127 TRP B CA 1
ATOM 2639 C C . TRP B 1 127 ? -0.571 9.922 9.133 1 87.25 127 TRP B C 1
ATOM 2641 O O . TRP B 1 127 ? -0.145 8.852 9.562 1 87.25 127 TRP B O 1
ATOM 2651 N N . LEU B 1 128 ? -0.378 11.055 9.727 1 85.31 128 LEU B N 1
ATOM 2652 C CA . LEU B 1 128 ? 0.497 11.141 10.891 1 85.31 128 LEU B CA 1
ATOM 2653 C C . LEU B 1 128 ? -0.315 11.172 12.18 1 85.31 128 LEU B C 1
ATOM 2655 O O . LEU B 1 128 ? 0.251 11.211 13.273 1 85.31 128 LEU B O 1
ATOM 2659 N N . ASP B 1 129 ? -1.594 11.055 11.961 1 90.62 129 ASP B N 1
ATOM 2660 C CA . ASP B 1 129 ? -2.453 11.039 13.141 1 90.62 129 ASP B CA 1
ATOM 2661 C C . ASP B 1 129 ? -2.146 9.836 14.031 1 90.62 129 ASP B C 1
ATOM 2663 O O . ASP B 1 129 ? -1.935 8.727 13.531 1 90.62 129 ASP B O 1
ATOM 2667 N N . GLU B 1 130 ? -2.264 10.055 15.344 1 88.88 130 GLU B N 1
ATOM 2668 C CA . GLU B 1 130 ? -1.867 9.039 16.312 1 88.88 130 GLU B CA 1
ATOM 2669 C C . GLU B 1 130 ? -2.736 7.793 16.188 1 88.88 130 GLU B C 1
ATOM 2671 O O . GLU B 1 130 ? -2.238 6.668 16.297 1 88.88 130 GLU B O 1
ATOM 2676 N N . GLU B 1 131 ? -3.988 8.023 16.047 1 90.06 131 GLU B N 1
ATOM 2677 C CA . GLU B 1 131 ? -4.895 6.879 15.953 1 90.06 131 GLU B CA 1
ATOM 2678 C C . GLU B 1 131 ? -4.605 6.059 14.695 1 90.06 131 GLU B C 1
ATOM 2680 O O . GLU B 1 131 ? -4.637 4.824 14.734 1 90.06 131 GLU B O 1
ATOM 2685 N N . ILE B 1 132 ? -4.312 6.719 13.617 1 89.06 132 ILE B N 1
ATOM 2686 C CA . ILE B 1 132 ? -3.98 6.039 12.367 1 89.06 132 ILE B CA 1
ATOM 2687 C C . ILE B 1 132 ? -2.646 5.312 12.516 1 89.06 132 ILE B C 1
ATOM 2689 O O . ILE B 1 132 ? -2.506 4.168 12.07 1 89.06 132 ILE B O 1
ATOM 2693 N N . GLU B 1 133 ? -1.77 5.93 13.188 1 83.75 133 GLU B N 1
ATOM 2694 C CA . GLU B 1 133 ? -0.454 5.34 13.414 1 83.75 133 GLU B CA 1
ATOM 2695 C C . GLU B 1 133 ? -0.557 4.07 14.258 1 83.75 133 GLU B C 1
ATOM 2697 O O . GLU B 1 133 ? 0.159 3.098 14.016 1 83.75 133 GLU B O 1
ATOM 2702 N N . LYS B 1 134 ? -1.466 4.047 15.18 1 86.06 134 LYS B N 1
ATOM 2703 C CA . LYS B 1 134 ? -1.553 2.951 16.141 1 86.06 134 LYS B CA 1
ATOM 2704 C C . LYS B 1 134 ? -2.441 1.828 15.609 1 86.06 134 LYS B C 1
ATOM 2706 O O . LYS B 1 134 ? -2.129 0.648 15.789 1 86.06 134 LYS B O 1
ATOM 2711 N N . LYS B 1 135 ? -3.494 2.197 14.859 1 90.56 135 LYS B N 1
ATOM 2712 C CA . LYS B 1 135 ? -4.504 1.193 14.539 1 90.56 135 LYS B CA 1
ATOM 2713 C C . LYS B 1 135 ? -4.543 0.905 13.039 1 90.56 135 LYS B C 1
ATOM 2715 O O . LYS B 1 135 ? -5.184 -0.053 12.602 1 90.56 135 LYS B O 1
ATOM 2720 N N . GLY B 1 136 ? -3.795 1.668 12.352 1 92.44 136 GLY B N 1
ATOM 2721 C CA . GLY B 1 136 ? -3.961 1.578 10.906 1 92.44 136 GLY B CA 1
ATOM 2722 C C . GLY B 1 136 ? -5.277 2.156 10.422 1 92.44 136 GLY B C 1
ATOM 2723 O O . GLY B 1 136 ? -5.98 2.828 11.172 1 92.44 136 GLY B O 1
ATOM 2724 N N . ILE B 1 137 ? -5.59 1.902 9.117 1 94.81 137 ILE B N 1
ATOM 2725 C CA . ILE B 1 137 ? -6.793 2.482 8.539 1 94.81 137 ILE B CA 1
ATOM 2726 C C . ILE B 1 137 ? -7.41 1.501 7.539 1 94.81 137 ILE B C 1
ATOM 2728 O O . ILE B 1 137 ? -7.867 1.901 6.469 1 94.81 137 ILE B O 1
ATOM 2732 N N . THR B 1 138 ? -7.434 0.293 7.914 1 95.88 138 THR B N 1
ATOM 2733 C CA . THR B 1 138 ? -7.953 -0.765 7.051 1 95.88 138 THR B CA 1
ATOM 2734 C C . THR B 1 138 ? -9.438 -0.558 6.777 1 95.88 138 THR B C 1
ATOM 2736 O O . THR B 1 138 ? -9.961 -1.024 5.762 1 95.88 138 THR B O 1
ATOM 2739 N N . GLU B 1 139 ? -10.094 0.138 7.645 1 94.94 139 GLU B N 1
ATOM 2740 C CA . GLU B 1 139 ? -11.547 0.321 7.574 1 94.94 139 GLU B CA 1
ATOM 2741 C C . GLU B 1 139 ? -11.953 1.036 6.289 1 94.94 139 GLU B C 1
ATOM 2743 O O . GLU B 1 139 ? -13.07 0.859 5.801 1 94.94 139 GLU B O 1
ATOM 2748 N N . ILE B 1 140 ? -11.07 1.766 5.785 1 94.75 140 ILE B N 1
ATOM 2749 C CA . ILE B 1 140 ? -11.414 2.521 4.586 1 94.75 140 ILE B CA 1
ATOM 2750 C C . ILE B 1 140 ? -11.711 1.559 3.436 1 94.75 140 ILE B C 1
ATOM 2752 O O . ILE B 1 140 ? -12.445 1.9 2.504 1 94.75 140 ILE B O 1
ATOM 2756 N N . PHE B 1 141 ? -11.25 0.339 3.529 1 95.06 141 PHE B N 1
ATOM 2757 C CA . PHE B 1 141 ? -11.453 -0.641 2.471 1 95.06 141 PHE B CA 1
ATOM 2758 C C . PHE B 1 141 ? -12.602 -1.584 2.82 1 95.06 141 PHE B C 1
ATOM 2760 O O . PHE B 1 141 ? -12.883 -2.529 2.08 1 95.06 141 PHE B O 1
ATOM 2767 N N . GLY B 1 142 ? -13.242 -1.34 3.881 1 94.5 142 GLY B N 1
ATOM 2768 C CA . GLY B 1 142 ? -14.359 -2.166 4.32 1 94.5 142 GLY B CA 1
ATOM 2769 C C . GLY B 1 142 ? -15.367 -2.439 3.219 1 94.5 142 GLY B C 1
ATOM 2770 O O . GLY B 1 142 ? -15.703 -3.596 2.953 1 94.5 142 GLY B O 1
ATOM 2771 N N . PRO B 1 143 ? -15.844 -1.396 2.549 1 93.81 143 PRO B N 1
ATOM 2772 C CA . PRO B 1 143 ? -16.828 -1.593 1.483 1 93.81 143 PRO B CA 1
ATOM 2773 C C . PRO B 1 143 ? -16.328 -2.533 0.387 1 93.81 143 PRO B C 1
ATOM 2775 O O . PRO B 1 143 ? -17.078 -3.402 -0.07 1 93.81 143 PRO B O 1
ATOM 2778 N N . TRP B 1 144 ? -15.078 -2.447 0.011 1 93.81 144 TRP B N 1
ATOM 2779 C CA . TRP B 1 144 ? -14.516 -3.312 -1.018 1 93.81 144 TRP B CA 1
ATOM 2780 C C . TRP B 1 144 ? -14.391 -4.746 -0.516 1 93.81 144 TRP B C 1
ATOM 2782 O O . TRP B 1 144 ? -14.727 -5.691 -1.233 1 93.81 144 TRP B O 1
ATOM 2792 N N . THR B 1 145 ? -13.914 -4.859 0.654 1 96.31 145 THR B N 1
ATOM 2793 C CA . THR B 1 145 ? -13.766 -6.191 1.234 1 96.31 145 THR B CA 1
ATOM 2794 C C . THR B 1 145 ? -15.117 -6.898 1.322 1 96.31 145 THR B C 1
ATOM 2796 O O . THR B 1 145 ? -15.227 -8.078 0.99 1 96.31 145 THR B O 1
ATOM 2799 N N . GLU B 1 146 ? -16.125 -6.191 1.691 1 95 146 GLU B N 1
ATOM 2800 C CA . GLU B 1 146 ? -17.453 -6.762 1.82 1 95 146 GLU B CA 1
ATOM 2801 C C . GLU B 1 146 ? -17.984 -7.242 0.472 1 95 146 GLU B C 1
ATOM 2803 O O . GLU B 1 146 ? -18.516 -8.352 0.365 1 95 146 GLU B O 1
ATOM 2808 N N . VAL B 1 147 ? -17.875 -6.418 -0.465 1 95.5 147 VAL B N 1
ATOM 2809 C CA . VAL B 1 147 ? -18.375 -6.758 -1.79 1 95.5 147 VAL B CA 1
ATOM 2810 C C . VAL B 1 147 ? -17.594 -7.941 -2.355 1 95.5 147 VAL B C 1
ATOM 2812 O O . VAL B 1 147 ? -18.188 -8.922 -2.816 1 95.5 147 VAL B O 1
ATOM 2815 N N . ASN B 1 148 ? -16.281 -7.887 -2.299 1 96.69 148 ASN B N 1
ATOM 2816 C CA . ASN B 1 148 ? -15.453 -8.961 -2.834 1 96.69 148 ASN B CA 1
ATOM 2817 C C . ASN B 1 148 ? -15.719 -10.281 -2.109 1 96.69 148 ASN B C 1
ATOM 2819 O O . ASN B 1 148 ? -15.789 -11.336 -2.74 1 96.69 148 ASN B O 1
ATOM 2823 N N . ARG B 1 149 ? -15.812 -10.172 -0.839 1 96.81 149 ARG B N 1
ATOM 2824 C CA . ARG B 1 149 ? -16.141 -11.359 -0.066 1 96.81 149 ARG B CA 1
ATOM 2825 C C . ARG B 1 149 ? -17.453 -11.977 -0.547 1 96.81 149 ARG B C 1
ATOM 2827 O O . ARG B 1 149 ? -17.547 -13.195 -0.712 1 96.81 149 ARG B O 1
ATOM 2834 N N . THR B 1 150 ? -18.453 -11.164 -0.749 1 96.56 150 THR B N 1
ATOM 2835 C CA . THR B 1 150 ? -19.75 -11.625 -1.215 1 96.56 150 THR B CA 1
ATOM 2836 C C . THR B 1 150 ? -19.625 -12.32 -2.568 1 96.56 150 THR B C 1
ATOM 2838 O O . THR B 1 150 ? -20.172 -13.406 -2.766 1 96.56 150 THR B O 1
ATOM 2841 N N . LEU B 1 151 ? -18.938 -11.695 -3.461 1 97.38 151 LEU B N 1
ATOM 2842 C CA . LEU B 1 151 ? -18.734 -12.281 -4.781 1 97.38 151 LEU B CA 1
ATOM 2843 C C . LEU B 1 151 ? -18.047 -13.641 -4.68 1 97.38 151 LEU B C 1
ATOM 2845 O O . LEU B 1 151 ? -18.484 -14.609 -5.32 1 97.38 151 LEU B O 1
ATOM 2849 N N . ILE B 1 152 ? -17.031 -13.773 -3.896 1 97.75 152 ILE B N 1
ATOM 2850 C CA . ILE B 1 152 ? -16.234 -14.992 -3.781 1 97.75 152 ILE B CA 1
ATOM 2851 C C . ILE B 1 152 ? -17.062 -16.078 -3.098 1 97.75 152 ILE B C 1
ATOM 2853 O O . ILE B 1 152 ? -17.047 -17.234 -3.521 1 97.75 152 ILE B O 1
ATOM 2857 N N . GLN B 1 153 ? -17.75 -15.672 -2.109 1 96.62 153 GLN B N 1
ATOM 2858 C CA . GLN B 1 153 ? -18.562 -16.641 -1.39 1 96.62 153 GLN B CA 1
ATOM 2859 C C . GLN B 1 153 ? -19.641 -17.219 -2.295 1 96.62 153 GLN B C 1
ATOM 2861 O O . GLN B 1 153 ? -19.906 -18.422 -2.258 1 96.62 153 GLN B O 1
ATOM 2866 N N . ARG B 1 154 ? -20.297 -16.438 -3.082 1 96.88 154 ARG B N 1
ATOM 2867 C CA . ARG B 1 154 ? -21.281 -16.906 -4.047 1 96.88 154 ARG B CA 1
ATOM 2868 C C . ARG B 1 154 ? -20.656 -17.906 -5.027 1 96.88 154 ARG B C 1
ATOM 2870 O O . ARG B 1 154 ? -21.25 -18.938 -5.344 1 96.88 154 ARG B O 1
ATOM 2877 N N . ALA B 1 155 ? -19.516 -17.531 -5.512 1 97.56 155 ALA B N 1
ATOM 2878 C CA . ALA B 1 155 ? -18.797 -18.406 -6.434 1 97.56 155 ALA B CA 1
ATOM 2879 C C . ALA B 1 155 ? -18.469 -19.75 -5.77 1 97.56 155 ALA B C 1
ATOM 2881 O O . ALA B 1 155 ? -18.531 -20.797 -6.406 1 97.56 155 ALA B O 1
ATOM 2882 N N . MET B 1 156 ? -18.094 -19.703 -4.508 1 96.69 156 MET B N 1
ATOM 2883 C CA . MET B 1 156 ? -17.797 -20.906 -3.744 1 96.69 156 MET B CA 1
ATOM 2884 C C . MET B 1 156 ? -19.031 -21.781 -3.594 1 96.69 156 MET B C 1
ATOM 2886 O O . MET B 1 156 ? -18.969 -23 -3.762 1 96.69 156 MET B O 1
ATOM 2890 N N . GLU B 1 157 ? -20.125 -21.203 -3.34 1 96.12 157 GLU B N 1
ATOM 2891 C CA . GLU B 1 157 ? -21.406 -21.891 -3.137 1 96.12 157 GLU B CA 1
ATOM 2892 C C . GLU B 1 157 ? -21.859 -22.578 -4.418 1 96.12 157 GLU B C 1
ATOM 2894 O O . GLU B 1 157 ? -22.438 -23.672 -4.367 1 96.12 157 GLU B O 1
ATOM 2899 N N . ARG B 1 158 ? -21.578 -21.984 -5.48 1 95.62 158 ARG B N 1
ATOM 2900 C CA . ARG B 1 158 ? -22.016 -22.594 -6.73 1 95.62 158 ARG B CA 1
ATOM 2901 C C . ARG B 1 158 ? -20.969 -23.547 -7.277 1 95.62 158 ARG B C 1
ATOM 2903 O O . ARG B 1 158 ? -21.141 -24.109 -8.367 1 95.62 158 ARG B O 1
ATOM 2910 N N . GLY B 1 159 ? -19.875 -23.703 -6.598 1 95.69 159 GLY B N 1
ATOM 2911 C CA . GLY B 1 159 ? -18.875 -24.719 -6.914 1 95.69 159 GLY B CA 1
ATOM 2912 C C . GLY B 1 159 ? -17.875 -24.25 -7.949 1 95.69 159 GLY B C 1
ATOM 2913 O O . GLY B 1 159 ? -17.125 -25.078 -8.5 1 95.69 159 GLY B O 1
ATOM 2914 N N . GLU B 1 160 ? -17.828 -22.969 -8.211 1 96.06 160 GLU B N 1
ATOM 2915 C CA . GLU B 1 160 ? -16.922 -22.422 -9.219 1 96.06 160 GLU B CA 1
ATOM 2916 C C . GLU B 1 160 ? -15.484 -22.406 -8.727 1 96.06 160 GLU B C 1
ATOM 2918 O O . GLU B 1 160 ? -14.547 -22.5 -9.523 1 96.06 160 GLU B O 1
ATOM 2923 N N . ILE B 1 161 ? -15.328 -22.281 -7.406 1 96.25 161 ILE B N 1
ATOM 2924 C CA . ILE B 1 161 ? -13.984 -22.188 -6.844 1 96.25 161 ILE B CA 1
ATOM 2925 C C . ILE B 1 161 ? -13.836 -23.156 -5.68 1 96.25 161 ILE B C 1
ATOM 2927 O O . ILE B 1 161 ? -14.82 -23.75 -5.238 1 96.25 161 ILE B O 1
ATOM 2931 N N . SER B 1 162 ? -12.594 -23.312 -5.312 1 94.88 162 SER B N 1
ATOM 2932 C CA . SER B 1 162 ? -12.273 -24.266 -4.262 1 94.88 162 SER B CA 1
ATOM 2933 C C . SER B 1 162 ? -12.859 -23.828 -2.92 1 94.88 162 SER B C 1
ATOM 2935 O O . SER B 1 162 ? -12.836 -22.656 -2.58 1 94.88 162 SER B O 1
ATOM 2937 N N . LYS B 1 163 ? -13.312 -24.75 -2.121 1 94.19 163 LYS B N 1
ATOM 2938 C CA . LYS B 1 163 ? -13.805 -24.484 -0.773 1 94.19 163 LYS B CA 1
ATOM 2939 C C . LYS B 1 163 ? -12.656 -24.156 0.177 1 94.19 163 LYS B C 1
ATOM 2941 O O . LYS B 1 163 ? -12.867 -23.641 1.273 1 94.19 163 LYS B O 1
ATOM 2946 N N . LYS B 1 164 ? -11.484 -24.406 -0.267 1 92.69 164 LYS B N 1
ATOM 2947 C CA . LYS B 1 164 ? -10.305 -24.188 0.567 1 92.69 164 LYS B CA 1
ATOM 2948 C C . LYS B 1 164 ? -9.648 -22.844 0.271 1 92.69 164 LYS B C 1
ATOM 2950 O O . LYS B 1 164 ? -8.648 -22.484 0.898 1 92.69 164 LYS B O 1
ATOM 2955 N N . ALA B 1 165 ? -10.289 -22.156 -0.654 1 94.62 165 ALA B N 1
ATOM 2956 C CA . ALA B 1 165 ? -9.719 -20.859 -1.033 1 94.62 165 ALA B CA 1
ATOM 2957 C C . ALA B 1 165 ? -9.68 -19.906 0.156 1 94.62 165 ALA B C 1
ATOM 2959 O O . ALA B 1 165 ? -10.617 -19.859 0.956 1 94.62 165 ALA B O 1
ATOM 2960 N N . ASN B 1 166 ? -8.609 -19.156 0.319 1 96.12 166 ASN B N 1
ATOM 2961 C CA . ASN B 1 166 ? -8.453 -18.156 1.368 1 96.12 166 ASN B CA 1
ATOM 2962 C C . ASN B 1 166 ? -9.055 -16.812 0.954 1 96.12 166 ASN B C 1
ATOM 2964 O O . ASN B 1 166 ? -8.352 -15.953 0.421 1 96.12 166 ASN B O 1
ATOM 2968 N N . VAL B 1 167 ? -10.305 -16.641 1.239 1 96.88 167 VAL B N 1
ATOM 2969 C CA . VAL B 1 167 ? -11.102 -15.516 0.779 1 96.88 167 VAL B CA 1
ATOM 2970 C C . VAL B 1 167 ? -10.516 -14.211 1.316 1 96.88 167 VAL B C 1
ATOM 2972 O O . VAL B 1 167 ? -10.336 -13.25 0.568 1 96.88 167 VAL B O 1
ATOM 2975 N N . GLU B 1 168 ? -10.125 -14.203 2.553 1 96.94 168 GLU B N 1
ATOM 2976 C CA . GLU B 1 168 ? -9.609 -12.992 3.182 1 96.94 168 GLU B CA 1
ATOM 2977 C C . GLU B 1 168 ? -8.273 -12.578 2.576 1 96.94 168 GLU B C 1
ATOM 2979 O O . GLU B 1 168 ? -8.008 -11.391 2.381 1 96.94 168 GLU B O 1
ATOM 2984 N N . LEU B 1 169 ? -7.473 -13.539 2.279 1 97.5 169 LEU B N 1
ATOM 2985 C CA . LEU B 1 169 ? -6.176 -13.25 1.671 1 97.5 169 LEU B CA 1
ATOM 2986 C C . LEU B 1 169 ? -6.352 -12.656 0.278 1 97.5 169 LEU B C 1
ATOM 2988 O O . LEU B 1 169 ? -5.664 -11.695 -0.082 1 97.5 169 LEU B O 1
ATOM 2992 N N . VAL B 1 170 ? -7.285 -13.18 -0.483 1 97.81 170 VAL B N 1
ATOM 2993 C CA . VAL B 1 170 ? -7.535 -12.672 -1.829 1 97.81 170 VAL B CA 1
ATOM 2994 C C . VAL B 1 170 ? -8.078 -11.25 -1.754 1 97.81 170 VAL B C 1
ATOM 2996 O O . VAL B 1 170 ? -7.676 -10.383 -2.537 1 97.81 170 VAL B O 1
ATOM 2999 N N . CYS B 1 171 ? -8.945 -10.984 -0.79 1 97.75 171 CYS B N 1
ATOM 3000 C CA . CYS B 1 171 ? -9.43 -9.625 -0.584 1 97.75 171 CYS B CA 1
ATOM 3001 C C . CYS B 1 171 ? -8.273 -8.68 -0.251 1 97.75 171 CYS B C 1
ATOM 3003 O O . CYS B 1 171 ? -8.211 -7.562 -0.765 1 97.75 171 CYS B O 1
ATOM 3005 N N . LYS B 1 172 ? -7.391 -9.133 0.557 1 97.75 172 LYS B N 1
ATOM 3006 C CA . LYS B 1 172 ? -6.227 -8.336 0.932 1 97.75 172 LYS B CA 1
ATOM 3007 C C . LYS B 1 172 ? -5.332 -8.07 -0.274 1 97.75 172 LYS B C 1
ATOM 3009 O O . LYS B 1 172 ? -4.758 -6.988 -0.402 1 97.75 172 LYS B O 1
ATOM 3014 N N . VAL B 1 173 ? -5.168 -9.016 -1.164 1 98.44 173 VAL B N 1
ATOM 3015 C CA . VAL B 1 173 ? -4.371 -8.852 -2.373 1 98.44 173 VAL B CA 1
ATOM 3016 C C . VAL B 1 173 ? -4.965 -7.742 -3.24 1 98.44 173 VAL B C 1
ATOM 3018 O O . VAL B 1 173 ? -4.242 -6.859 -3.713 1 98.44 173 VAL B O 1
ATOM 3021 N N . LEU B 1 174 ? -6.266 -7.766 -3.393 1 97.56 174 LEU B N 1
ATOM 3022 C CA . LEU B 1 174 ? -6.941 -6.758 -4.199 1 97.56 174 LEU B CA 1
ATOM 3023 C C . LEU B 1 174 ? -6.793 -5.375 -3.58 1 97.56 174 LEU B C 1
ATOM 3025 O O . LEU B 1 174 ? -6.445 -4.414 -4.273 1 97.56 174 LEU B O 1
ATOM 3029 N N . ASN B 1 175 ? -6.973 -5.27 -2.279 1 96.44 175 ASN B N 1
ATOM 3030 C CA . ASN B 1 175 ? -6.816 -4 -1.579 1 96.44 175 ASN B CA 1
ATOM 3031 C C . ASN B 1 175 ? -5.375 -3.508 -1.625 1 96.44 175 ASN B C 1
ATOM 3033 O O . ASN B 1 175 ? -5.129 -2.312 -1.791 1 96.44 175 ASN B O 1
ATOM 3037 N N . SER B 1 176 ? -4.457 -4.422 -1.47 1 97.75 176 SER B N 1
ATOM 3038 C CA . SER B 1 176 ? -3.045 -4.059 -1.44 1 97.75 176 SER B CA 1
ATOM 3039 C C . SER B 1 176 ? -2.584 -3.518 -2.791 1 97.75 176 SER B C 1
ATOM 3041 O O . SER B 1 176 ? -1.803 -2.566 -2.85 1 97.75 176 SER B O 1
ATOM 3043 N N . MET B 1 177 ? -3.08 -4.074 -3.873 1 97.38 177 MET B N 1
ATOM 3044 C CA . MET B 1 177 ? -2.727 -3.596 -5.207 1 97.38 177 MET B CA 1
ATOM 3045 C C . MET B 1 177 ? -3.26 -2.188 -5.438 1 97.38 177 MET B C 1
ATOM 3047 O O . MET B 1 177 ? -2.561 -1.335 -5.988 1 97.38 177 MET B O 1
ATOM 3051 N N . ALA B 1 178 ? -4.488 -1.978 -5.023 1 93.19 178 ALA B N 1
ATOM 3052 C CA . ALA B 1 178 ? -5.062 -0.641 -5.156 1 93.19 178 ALA B CA 1
ATOM 3053 C C . ALA B 1 178 ? -4.258 0.384 -4.363 1 93.19 178 ALA B C 1
ATOM 3055 O O . ALA B 1 178 ? -3.99 1.484 -4.852 1 93.19 178 ALA B O 1
ATOM 3056 N N . THR B 1 179 ? -3.879 0.01 -3.152 1 93.5 179 THR B N 1
ATOM 3057 C CA . THR B 1 179 ? -3.086 0.871 -2.283 1 93.5 179 THR B CA 1
ATOM 3058 C C . THR B 1 179 ? -1.719 1.153 -2.9 1 93.5 179 THR B C 1
ATOM 3060 O O . THR B 1 179 ? -1.274 2.303 -2.939 1 93.5 179 THR B O 1
ATOM 3063 N N . TYR B 1 180 ? -1.107 0.116 -3.385 1 95.81 180 TYR B N 1
ATOM 3064 C CA . TYR B 1 180 ? 0.215 0.243 -3.984 1 95.81 180 TYR B CA 1
ATOM 3065 C C . TYR B 1 180 ? 0.184 1.19 -5.18 1 95.81 180 TYR B C 1
ATOM 3067 O O . TYR B 1 180 ? 1.031 2.078 -5.297 1 95.81 180 TYR B O 1
ATOM 3075 N N . ARG B 1 181 ? -0.744 1.042 -6.02 1 93.81 181 ARG B N 1
ATOM 3076 C CA . ARG B 1 181 ? -0.894 1.882 -7.203 1 93.81 181 ARG B CA 1
ATOM 3077 C C . ARG B 1 181 ? -1.111 3.34 -6.812 1 93.81 181 ARG B C 1
ATOM 3079 O O . ARG B 1 181 ? -0.486 4.238 -7.379 1 93.81 181 ARG B O 1
ATOM 3086 N N . ALA B 1 182 ? -1.905 3.576 -5.785 1 90.12 182 ALA B N 1
ATOM 3087 C CA . ALA B 1 182 ? -2.295 4.934 -5.414 1 90.12 182 ALA B CA 1
ATOM 3088 C C . ALA B 1 182 ? -1.188 5.625 -4.625 1 90.12 182 ALA B C 1
ATOM 3090 O O . ALA B 1 182 ? -0.884 6.797 -4.863 1 90.12 182 ALA B O 1
ATOM 3091 N N . LEU B 1 183 ? -0.543 4.891 -3.709 1 90.31 183 LEU B N 1
ATOM 3092 C CA . LEU B 1 183 ? 0.312 5.559 -2.734 1 90.31 183 LEU B CA 1
ATOM 3093 C C . LEU B 1 183 ? 1.783 5.41 -3.109 1 90.31 183 LEU B C 1
ATOM 3095 O O . LEU B 1 183 ? 2.604 6.266 -2.771 1 90.31 183 LEU B O 1
ATOM 3099 N N . ILE B 1 184 ? 2.137 4.363 -3.783 1 94.5 184 ILE B N 1
ATOM 3100 C CA . ILE B 1 184 ? 3.537 4.102 -4.098 1 94.5 184 ILE B CA 1
ATOM 3101 C C . ILE B 1 184 ? 3.822 4.504 -5.547 1 94.5 184 ILE B C 1
ATOM 3103 O O . ILE B 1 184 ? 4.797 5.207 -5.82 1 94.5 184 ILE B O 1
ATOM 3107 N N . GLU B 1 185 ? 2.924 4.086 -6.438 1 95 185 GLU B N 1
ATOM 3108 C CA . GLU B 1 185 ? 3.111 4.449 -7.84 1 95 185 GLU B CA 1
ATOM 3109 C C . GLU B 1 185 ? 2.564 5.844 -8.125 1 95 185 GLU B C 1
ATOM 3111 O O . GLU B 1 185 ? 2.975 6.492 -9.094 1 95 185 GLU B O 1
ATOM 3116 N N . ARG B 1 186 ? 1.596 6.27 -7.344 1 91.69 186 ARG B N 1
ATOM 3117 C CA . ARG B 1 186 ? 0.934 7.559 -7.516 1 91.69 186 ARG B CA 1
ATOM 3118 C C . ARG B 1 186 ? 0.296 7.668 -8.898 1 91.69 186 ARG B C 1
ATOM 3120 O O . ARG B 1 186 ? 0.438 8.688 -9.57 1 91.69 186 ARG B O 1
ATOM 3127 N N . LYS B 1 187 ? -0.407 6.664 -9.234 1 91.25 187 LYS B N 1
ATOM 3128 C CA . LYS B 1 187 ? -1.115 6.586 -10.508 1 91.25 187 LYS B CA 1
ATOM 3129 C C . LYS B 1 187 ? -2.588 6.246 -10.297 1 91.25 187 LYS B C 1
ATOM 3131 O O . LYS B 1 187 ? -2.945 5.582 -9.32 1 91.25 187 LYS B O 1
ATOM 3136 N N . PRO B 1 188 ? -3.422 6.715 -11.156 1 86 188 PRO B N 1
ATOM 3137 C CA . PRO B 1 188 ? -4.84 6.359 -11.055 1 86 188 PRO B CA 1
ATOM 3138 C C . PRO B 1 188 ? -5.09 4.871 -11.273 1 86 188 PRO B C 1
ATOM 3140 O O . PRO B 1 188 ? -4.207 4.152 -11.75 1 86 188 PRO B O 1
ATOM 3143 N N . PRO B 1 189 ? -6.277 4.473 -10.883 1 81.06 189 PRO B N 1
ATOM 3144 C CA . PRO B 1 189 ? -6.625 3.076 -11.156 1 81.06 189 PRO B CA 1
ATOM 3145 C C . PRO B 1 189 ? -6.453 2.699 -12.625 1 81.06 189 PRO B C 1
ATOM 3147 O O . PRO B 1 189 ? -6.727 3.514 -13.508 1 81.06 189 PRO B O 1
ATOM 3150 N N . ASP B 1 190 ? -5.965 1.578 -12.859 1 85.69 190 ASP B N 1
ATOM 3151 C CA . ASP B 1 190 ? -5.715 1.006 -14.18 1 85.69 190 ASP B CA 1
ATOM 3152 C C . ASP B 1 190 ? -6.543 -0.257 -14.398 1 85.69 190 ASP B C 1
ATOM 3154 O O . ASP B 1 190 ? -6.219 -1.32 -13.867 1 85.69 190 ASP B O 1
ATOM 3158 N N . LYS B 1 191 ? -7.551 -0.065 -15.203 1 88.69 191 LYS B N 1
ATOM 3159 C CA . LYS B 1 191 ? -8.453 -1.188 -15.453 1 88.69 191 LYS B CA 1
ATOM 3160 C C . LYS B 1 191 ? -7.688 -2.406 -15.961 1 88.69 191 LYS B C 1
ATOM 3162 O O . LYS B 1 191 ? -7.953 -3.533 -15.539 1 88.69 191 LYS B O 1
ATOM 3167 N N . ALA B 1 192 ? -6.762 -2.18 -16.875 1 93.25 192 ALA B N 1
ATOM 3168 C CA . ALA B 1 192 ? -5.988 -3.279 -17.453 1 93.25 192 ALA B CA 1
ATOM 3169 C C . ALA B 1 192 ? -5.184 -4.004 -16.375 1 93.25 192 ALA B C 1
ATOM 3171 O O . ALA B 1 192 ? -5.055 -5.227 -16.406 1 93.25 192 ALA B O 1
ATOM 3172 N N . LEU B 1 193 ? -4.668 -3.289 -15.445 1 94.38 193 LEU B N 1
ATOM 3173 C CA . LEU B 1 193 ? -3.906 -3.877 -14.344 1 94.38 193 LEU B CA 1
ATOM 3174 C C . LEU B 1 193 ? -4.789 -4.785 -13.5 1 94.38 193 LEU B C 1
ATOM 3176 O O . LEU B 1 193 ? -4.402 -5.91 -13.172 1 94.38 193 LEU B O 1
ATOM 3180 N N . PHE B 1 194 ? -5.973 -4.352 -13.211 1 94.94 194 PHE B N 1
ATOM 3181 C CA . PHE B 1 194 ? -6.836 -5.141 -12.344 1 94.94 194 PHE B CA 1
ATOM 3182 C C . PHE B 1 194 ? -7.434 -6.32 -13.094 1 94.94 194 PHE B C 1
ATOM 3184 O O . PHE B 1 194 ? -7.668 -7.383 -12.508 1 94.94 194 PHE B O 1
ATOM 3191 N N . ILE B 1 195 ? -7.648 -6.152 -14.375 1 96.06 195 ILE B N 1
ATOM 3192 C CA . ILE B 1 195 ? -8.07 -7.305 -15.164 1 96.06 195 ILE B CA 1
ATOM 3193 C C . ILE B 1 195 ? -6.977 -8.375 -15.141 1 96.06 195 ILE B C 1
ATOM 3195 O O . ILE B 1 195 ? -7.258 -9.555 -14.914 1 96.06 195 ILE B O 1
ATOM 3199 N N . ALA B 1 196 ? -5.738 -7.973 -15.336 1 97 196 ALA B N 1
ATOM 3200 C CA . ALA B 1 196 ? -4.621 -8.906 -15.266 1 97 196 ALA B CA 1
ATOM 3201 C C . ALA B 1 196 ? -4.516 -9.539 -13.883 1 97 196 ALA B C 1
ATOM 3203 O O . ALA B 1 196 ? -4.277 -10.742 -13.758 1 97 196 ALA B O 1
ATOM 3204 N N . LEU B 1 197 ? -4.668 -8.75 -12.844 1 97.69 197 LEU B N 1
ATOM 3205 C CA . LEU B 1 197 ? -4.613 -9.242 -11.477 1 97.69 197 LEU B CA 1
ATOM 3206 C C . LEU B 1 197 ? -5.684 -10.305 -11.242 1 97.69 197 LEU B C 1
ATOM 3208 O O . LEU B 1 197 ? -5.406 -11.359 -10.656 1 97.69 197 LEU B O 1
ATOM 3212 N N . ILE B 1 198 ? -6.879 -10.016 -11.742 1 97.25 198 ILE B N 1
ATOM 3213 C CA . ILE B 1 198 ? -7.996 -10.938 -11.578 1 97.25 198 ILE B CA 1
ATOM 3214 C C . ILE B 1 198 ? -7.723 -12.227 -12.344 1 97.25 198 ILE B C 1
ATOM 3216 O O . ILE B 1 198 ? -7.793 -13.32 -11.773 1 97.25 198 ILE B O 1
ATOM 3220 N N . ASP B 1 199 ? -7.305 -12.156 -13.547 1 96.5 199 ASP B N 1
ATOM 3221 C CA . ASP B 1 199 ? -7.18 -13.305 -14.438 1 96.5 199 ASP B CA 1
ATOM 3222 C C . ASP B 1 199 ? -5.957 -14.148 -14.07 1 96.5 199 ASP B C 1
ATOM 3224 O O . ASP B 1 199 ? -6.008 -15.383 -14.133 1 96.5 199 ASP B O 1
ATOM 3228 N N . GLN B 1 200 ? -4.918 -13.453 -13.672 1 96.75 200 GLN B N 1
ATOM 3229 C CA . GLN B 1 200 ? -3.645 -14.164 -13.625 1 96.75 200 GLN B CA 1
ATOM 3230 C C . GLN B 1 200 ? -3.23 -14.461 -12.188 1 96.75 200 GLN B C 1
ATOM 3232 O O . GLN B 1 200 ? -2.336 -15.273 -11.953 1 96.75 200 GLN B O 1
ATOM 3237 N N . VAL B 1 201 ? -3.85 -13.859 -11.266 1 97.31 201 VAL B N 1
ATOM 3238 C CA . VAL B 1 201 ? -3.441 -14.062 -9.875 1 97.31 201 VAL B CA 1
ATOM 3239 C C . VAL B 1 201 ? -4.641 -14.508 -9.047 1 97.31 201 VAL B C 1
ATOM 3241 O O . VAL B 1 201 ? -4.641 -15.602 -8.477 1 97.31 201 VAL B O 1
ATOM 3244 N N . VAL B 1 202 ? -5.695 -13.758 -9.094 1 97.5 202 VAL B N 1
ATOM 3245 C CA . VAL B 1 202 ? -6.828 -13.961 -8.195 1 97.5 202 VAL B CA 1
ATOM 3246 C C . VAL B 1 202 ? -7.555 -15.25 -8.57 1 97.5 202 VAL B C 1
ATOM 3248 O O . VAL B 1 202 ? -7.781 -16.109 -7.723 1 97.5 202 VAL B O 1
ATOM 3251 N N . MET B 1 203 ? -7.91 -15.398 -9.844 1 96.44 203 MET B N 1
ATOM 3252 C CA . MET B 1 203 ? -8.664 -16.562 -10.273 1 96.44 203 MET B CA 1
ATOM 3253 C C . MET B 1 203 ? -7.867 -17.844 -10.047 1 96.44 203 MET B C 1
ATOM 3255 O O . MET B 1 203 ? -8.383 -18.812 -9.469 1 96.44 203 MET B O 1
ATOM 3259 N N . PRO B 1 204 ? -6.605 -17.906 -10.414 1 95.38 204 PRO B N 1
ATOM 3260 C CA . PRO B 1 204 ? -5.832 -19.109 -10.117 1 95.38 204 PRO B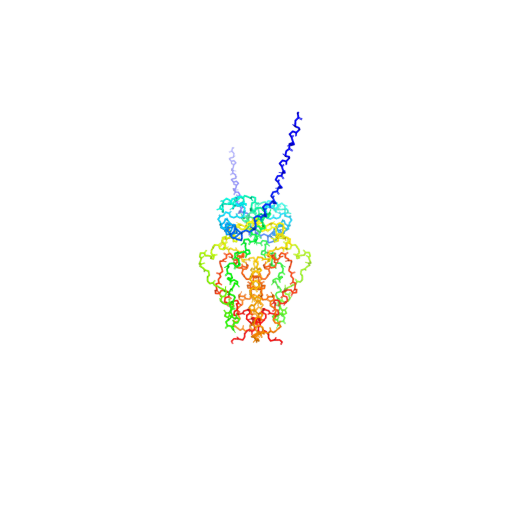 CA 1
ATOM 3261 C C . PRO B 1 204 ? -5.762 -19.406 -8.617 1 95.38 204 PRO B C 1
ATOM 3263 O O . PRO B 1 204 ? -5.812 -20.578 -8.219 1 95.38 204 PRO B O 1
ATOM 3266 N N . ALA B 1 205 ? -5.602 -18.406 -7.77 1 95.81 205 ALA B N 1
ATOM 3267 C CA . ALA B 1 205 ? -5.527 -18.594 -6.324 1 95.81 205 ALA B CA 1
ATOM 3268 C C . ALA B 1 205 ? -6.812 -19.219 -5.781 1 95.81 205 ALA B C 1
ATOM 3270 O O . ALA B 1 205 ? -6.777 -19.984 -4.816 1 95.81 205 ALA B O 1
ATOM 3271 N N . LEU B 1 206 ? -7.891 -18.891 -6.434 1 96.5 206 LEU B N 1
ATOM 3272 C CA . LEU B 1 206 ? -9.188 -19.328 -5.938 1 96.5 206 LEU B CA 1
ATOM 3273 C C . LEU B 1 206 ? -9.539 -20.703 -6.484 1 96.5 206 LEU B C 1
ATOM 3275 O O . LEU B 1 206 ? -10.414 -21.391 -5.949 1 96.5 206 LEU B O 1
ATOM 3279 N N . LYS B 1 207 ? -8.883 -21.094 -7.543 1 90.06 207 LYS B N 1
ATOM 3280 C CA . LYS B 1 207 ? -9.195 -22.375 -8.164 1 90.06 207 LYS B CA 1
ATOM 3281 C C . LYS B 1 207 ? -8.195 -23.453 -7.738 1 90.06 207 LYS B C 1
ATOM 3283 O O . LYS B 1 207 ? -8.164 -24.547 -8.32 1 90.06 207 LYS B O 1
ATOM 3288 N N . ILE B 1 208 ? -7.305 -23.141 -6.789 1 73.25 208 ILE B N 1
ATOM 3289 C CA . ILE B 1 208 ? -6.32 -24.109 -6.324 1 73.25 208 ILE B CA 1
ATOM 3290 C C . ILE B 1 208 ? -7.027 -25.391 -5.895 1 73.25 208 ILE B C 1
ATOM 3292 O O . ILE B 1 208 ? -8.102 -25.359 -5.285 1 73.25 208 ILE B O 1
ATOM 3296 N N . PRO B 1 209 ? -6.492 -26.547 -6.52 1 62.75 209 PRO B N 1
ATOM 3297 C CA . PRO B 1 209 ? -7.16 -27.797 -6.145 1 62.75 209 PRO B CA 1
ATOM 3298 C C . PRO B 1 209 ? -7.102 -28.062 -4.645 1 62.75 209 PRO B C 1
ATOM 3300 O O . PRO B 1 209 ? -6.156 -27.641 -3.973 1 62.75 209 PRO B O 1
ATOM 3303 N N . GLY B 1 210 ? -8.164 -28.219 -3.934 1 49.34 210 GLY B N 1
ATOM 3304 C CA . GLY B 1 210 ? -8.266 -28.719 -2.572 1 49.34 210 GLY B CA 1
ATOM 3305 C C . GLY B 1 210 ? -7.434 -29.953 -2.326 1 49.34 210 GLY B C 1
ATOM 3306 O O . GLY B 1 210 ? -7.016 -30.625 -3.273 1 49.34 210 GLY B O 1
#

Organism: Leptospira biflexa serovar Patoc (strain Patoc 1 / ATCC 23582 / Paris) (NCBI:txid456481)

Foldseek 3Di:
DDDPPPPPPPDDDPDPPDDDPPPDVVLLVQLLVLLLVCLLVQFLVRDDLCVSCVVSVHDSVSSCVVPVDSLRSLLVSLLVLLLVLQVLVCQDDPVDLLVSLLVSLDDDDPVSQVSVLSNVVRHPCSCVDPCCVVPNRCVSCVNVLVSQLVSLVVCVVVPNFDPPQDSNVLSVVLVVVCCCCRPVVVHTDDSVVVSCCCVPPNSCSGRPDD/DDPPPPPPPPDDDPDPPDDPPPPDVVLLVQLLVLLLVCLLVQFLVRDDLCVSCVVSVHDSVSSCVVPVDSLRSLLVSLLVLLLVLQVLVCQDDPVDLLVSLLVSLDDDDPVRQVSVLSNVVRHPCSCVDPVCVVPNRCVSCVNVLVSQLVSLVVCVVVPVFDPPQDSNVLSVVLVVVCCCCRPVVVHTDDSVVVSCCCVPPNSCSGRPDD

Nearest PDB structures (foldseek):
  6ayh-assembly1_A-2  TM=6.552E-01  e=1.992E-04  Salmonella enterica
  6ayi-assembly2_C  TM=6.304E-01  e=2.643E-04  Escherichia coli O157:H7
  6of0-assembly2_D  TM=6.503E-01  e=5.358E-04  Neisseria gonorrhoeae
  5nz0-assembly1_A-2  TM=5.459E-01  e=1.992E-04  Mycobacterium tuberculosis H37Rv
  5nz1-assembly1_A  TM=5.852E-01  e=1.251E-03  Mycobacterium tuberculosis H37Rv

pLDDT: mean 86.6, std 17.08, range [30.16, 98.44]

Secondary structure (DSSP, 8-state):
------------------------HHHHHHHHHHHHHHHHHTHHHH--HHHHHHHHT--HHHHHHH-SSHHHHHHHHHHHHHHHHHTGGG----S-HHHHHHHHSPPPPHHHHHHHHHHHHTTGGGGG-HHHHHH--GGGGHHHHHHHHHHHHHHHHTTSS-TT--HHHHHHHHHHHHHIIIIII-----HHHHHHHIIIIIHHHHT---/------------------------HHHHHHHHHHHHHHHHHTHHHH--HHHHHHHHT--HHHHHHH-SSHHHHHHHHHHHHHHHHHTGGG----S-HHHHHHHHS----HHHHHHHHHHHHTTGGGGG-HHHHHH--GGGGHHHHHHHHHHHHHHHHTTSS-TT--HHHHHHHHHHHHHIIIIIS-----HHHHHHHIIIIIHHHHT---

Radius of gyration: 30.21 Å; Cα contacts (8 Å, |Δi|>4): 476; chains: 2; bounding box: 148×73×72 Å

Sequence (420 aa):
MEKKKRVTVPKKAPQPPVMGRKRDPSLDALILNATLEMLAEEGFDGMTMDQIATKVGTGKAACYRRWPSKVKLVKDALIWMNRNQLELEKIPDTGSLRNDFLAILKPHSMEEANAKLRVLGGLGTFWLDEEIEKKGITEIFGPWTEVNRTLIQRAMERGEISKKANVELVCKVLNSMATYRALIERKPPDKALFIALIDQVVMPALKIPGMEKKKRVTVPKKAPQPPVMGRKRDPSLDALILNATLEMLAEEGFDGMTMDQIATKVGTGKAACYRRWPSKVKLVKDALIWMNRNQLELEKIPDTGSLRNDFLAILKPHSMEEANAKLRVLGGLGTFWLDEEIEKKGITEIFGPWTEVNRTLIQRAMERGEISKKANVELVCKVLNSMATYRALIERKPPDKALFIALIDQVVMPALKIPG

InterPro domains:
  IPR001647 DNA-binding HTH domain, TetR-type [PF00440] (31-75)
  IPR001647 DNA-binding HTH domain, TetR-type [PR00455] (31-44)
  IPR001647 DNA-binding HTH domain, TetR-type [PR00455] (52-75)
  IPR001647 DNA-binding HTH domain, TetR-type [PS50977] (25-85)
  IPR009057 Homedomain-like superfamily [SSF46689] (23-83)
  IPR011075 Tetracyclin repressor-like, C-terminal domain [PF16859] (91-201)
  IPR036271 Tetracyclin repressor-like, C-terminal domain superfamily [SSF48498] (95-204)
  IPR050109 HTH-type, TetR-like transcriptional regulator [PTHR30055] (20-180)

Solvent-accessible surface area (backbone atoms only — not comparable to full-atom values): 23587 Å² total; per-residue (Å²): 137,81,80,77,76,77,75,74,71,75,75,75,70,79,71,73,75,74,73,74,79,72,85,57,68,67,55,52,53,48,47,33,52,46,48,49,53,39,20,42,74,53,13,47,80,64,49,50,66,58,59,44,19,56,74,65,70,48,55,53,66,63,49,44,73,74,31,86,39,69,66,58,42,50,51,51,26,48,31,48,52,48,39,66,65,52,50,72,90,59,69,68,79,76,88,38,54,68,58,28,56,57,63,62,60,54,85,62,53,69,65,56,32,48,47,51,47,32,31,63,68,14,34,63,63,58,69,68,32,66,65,41,54,68,62,19,56,60,66,45,47,43,59,57,44,53,51,50,49,51,47,50,50,53,29,35,74,71,61,75,31,30,89,70,39,60,62,69,58,54,43,47,50,56,52,12,47,54,45,31,36,49,72,31,45,41,42,60,86,49,68,69,59,51,51,48,44,42,65,48,30,48,48,36,22,32,50,42,80,115,137,82,81,76,74,78,77,75,72,76,75,76,71,80,72,74,75,75,72,74,78,70,86,57,68,68,55,53,52,48,49,32,52,46,47,48,55,39,20,41,74,52,12,49,79,65,48,51,66,58,58,43,20,54,74,66,70,49,53,54,65,64,50,44,73,74,30,86,38,67,66,57,41,51,49,51,26,48,30,48,52,49,38,68,67,52,51,71,91,60,71,70,79,77,88,37,56,68,58,29,56,56,64,61,60,56,85,60,52,70,66,55,33,50,48,51,48,32,30,62,68,15,33,63,64,60,70,68,32,67,65,41,54,69,62,19,56,58,66,47,45,43,57,56,44,53,51,49,49,51,49,51,50,54,30,36,73,71,61,74,31,31,88,72,40,58,63,68,58,53,43,46,51,57,52,11,45,55,47,32,36,46,72,32,45,40,43,59,88,50,70,69,58,51,51,48,44,42,66,48,31,49,49,35,22,32,52,44,81,116